Protein AF-A0AAD9X1F0-F1 (afdb_monomer)

Structure (mmCIF, N/CA/C/O backbone):
data_AF-A0AAD9X1F0-F1
#
_entry.id   AF-A0AAD9X1F0-F1
#
loop_
_atom_site.group_PDB
_atom_site.id
_atom_site.type_symbol
_atom_site.label_atom_id
_atom_site.label_alt_id
_atom_site.label_comp_id
_atom_site.label_asym_id
_atom_site.label_entity_id
_atom_site.label_seq_id
_atom_site.pdbx_PDB_ins_code
_atom_site.Cartn_x
_atom_site.Cartn_y
_atom_site.Cartn_z
_atom_site.occupancy
_atom_site.B_iso_or_equiv
_atom_site.auth_seq_id
_atom_site.auth_comp_id
_atom_site.auth_asym_id
_atom_site.auth_atom_id
_atom_site.pdbx_PDB_model_num
ATOM 1 N N . MET A 1 1 ? -10.523 40.469 3.834 1.00 32.97 1 MET A N 1
ATOM 2 C CA . MET A 1 1 ? -11.191 39.345 4.519 1.00 32.97 1 MET A CA 1
ATOM 3 C C . MET A 1 1 ? -10.846 38.090 3.736 1.00 32.97 1 MET A C 1
ATOM 5 O O . MET A 1 1 ? -11.407 37.901 2.667 1.00 32.97 1 MET A O 1
ATOM 9 N N . ASN A 1 2 ? -9.867 37.302 4.191 1.00 36.94 2 ASN A N 1
ATOM 10 C CA . ASN A 1 2 ? -9.592 36.001 3.578 1.00 36.94 2 ASN A CA 1
ATOM 11 C C . ASN A 1 2 ? -10.751 35.076 3.953 1.00 36.94 2 ASN A C 1
ATOM 13 O O . ASN A 1 2 ? -10.935 34.781 5.133 1.00 36.94 2 ASN A O 1
ATOM 17 N N . GLN A 1 3 ? -11.569 34.679 2.977 1.00 36.88 3 GLN A N 1
ATOM 18 C CA . GLN A 1 3 ? -12.506 33.579 3.173 1.00 36.88 3 GLN A CA 1
ATOM 19 C C . GLN A 1 3 ? -11.677 32.339 3.509 1.00 36.88 3 GLN A C 1
ATOM 21 O O . GLN A 1 3 ? -10.926 31.853 2.669 1.00 36.88 3 GLN A O 1
ATOM 26 N N . VAL A 1 4 ? -11.795 31.849 4.743 1.00 43.88 4 VAL A N 1
ATOM 27 C CA . VAL A 1 4 ? -11.357 30.498 5.090 1.00 43.88 4 VAL A CA 1
ATOM 28 C C . VAL A 1 4 ? -12.284 29.566 4.318 1.00 43.88 4 VAL A C 1
ATOM 30 O O . VAL A 1 4 ? -13.428 29.347 4.714 1.00 43.88 4 VAL A O 1
ATOM 33 N N . VAL A 1 5 ? -11.843 29.105 3.151 1.00 52.50 5 VAL A N 1
ATOM 34 C CA . VAL A 1 5 ? -12.558 28.074 2.402 1.00 52.50 5 VAL A CA 1
ATOM 35 C C . VAL A 1 5 ? -12.461 26.809 3.245 1.00 52.50 5 VAL A C 1
ATOM 37 O O . VAL A 1 5 ? -11.380 26.247 3.408 1.00 52.50 5 VAL A O 1
ATOM 40 N N . SER A 1 6 ? -13.585 26.405 3.830 1.00 66.12 6 SER A N 1
ATOM 41 C CA . SER A 1 6 ? -13.672 25.169 4.602 1.00 66.12 6 SER A CA 1
ATOM 42 C C . SER A 1 6 ? -13.356 23.980 3.694 1.00 66.12 6 SER A C 1
ATOM 44 O O . SER A 1 6 ? -13.977 23.829 2.643 1.00 66.12 6 SER A O 1
ATOM 46 N N . VAL A 1 7 ? -12.405 23.139 4.099 1.00 75.94 7 VAL A N 1
ATOM 47 C CA . VAL A 1 7 ? -12.030 21.923 3.368 1.00 75.94 7 VAL A CA 1
ATOM 48 C C . VAL A 1 7 ? -13.145 20.881 3.486 1.00 75.94 7 VAL A C 1
ATOM 50 O O . VAL A 1 7 ? -13.608 20.578 4.585 1.00 75.94 7 VAL A O 1
ATOM 53 N N . ASP A 1 8 ? -13.573 20.316 2.356 1.00 83.19 8 ASP A N 1
ATOM 54 C CA . ASP A 1 8 ? -14.482 19.166 2.327 1.00 83.19 8 ASP A CA 1
ATOM 55 C C . ASP A 1 8 ? -13.685 17.857 2.429 1.00 83.19 8 ASP A C 1
ATOM 57 O O . ASP A 1 8 ? -13.286 17.261 1.423 1.00 83.19 8 ASP A O 1
ATOM 61 N N . TYR A 1 9 ? -13.457 17.400 3.661 1.00 82.38 9 TYR A N 1
ATOM 62 C CA . TYR A 1 9 ? -12.739 16.150 3.923 1.00 82.38 9 TYR A CA 1
ATOM 63 C C . TYR A 1 9 ? -13.450 14.906 3.379 1.00 82.38 9 TYR A C 1
ATOM 65 O O . TYR A 1 9 ? -12.784 13.904 3.127 1.00 82.38 9 TYR A O 1
ATOM 73 N N . GLY A 1 10 ? -14.767 14.962 3.140 1.00 85.94 10 GLY A N 1
ATOM 74 C CA . GLY A 1 10 ? -15.494 13.873 2.487 1.00 85.94 10 GLY A CA 1
ATOM 75 C C . GLY A 1 10 ? -15.031 13.695 1.044 1.00 85.94 10 GLY A C 1
ATOM 76 O O . GLY A 1 10 ? -14.646 12.598 0.648 1.00 85.94 10 GLY A O 1
ATOM 77 N N . THR A 1 11 ? -14.966 14.791 0.286 1.00 85.12 11 THR A N 1
ATOM 78 C CA . THR A 1 11 ? -14.421 14.773 -1.079 1.00 85.12 11 THR A CA 1
ATOM 79 C C . THR A 1 11 ? -12.944 14.365 -1.098 1.00 85.12 11 THR A C 1
ATOM 81 O O . THR A 1 11 ? -12.525 13.603 -1.970 1.00 85.12 11 THR A O 1
ATOM 84 N N . VAL A 1 12 ? -12.141 14.834 -0.137 1.00 84.25 12 VAL A N 1
ATOM 85 C CA . VAL A 1 12 ? -10.717 14.461 -0.034 1.00 84.25 12 VAL A CA 1
ATOM 86 C C . VAL A 1 12 ? -10.550 12.961 0.224 1.00 84.25 12 VAL A C 1
ATOM 88 O O . VAL A 1 12 ? -9.709 12.327 -0.409 1.00 84.25 12 VAL A O 1
ATOM 91 N N . LEU A 1 13 ? -11.374 12.380 1.100 1.00 88.56 13 LEU A N 1
ATOM 92 C CA . LEU A 1 13 ? -11.404 10.943 1.368 1.00 88.56 13 LEU A CA 1
ATOM 93 C C . LEU A 1 13 ? -11.778 10.130 0.122 1.00 88.56 13 LEU A C 1
ATOM 95 O O . LEU A 1 13 ? -11.099 9.160 -0.203 1.00 88.56 13 LEU A O 1
ATOM 99 N N . THR A 1 14 ? -12.818 10.533 -0.613 1.00 90.56 14 THR A N 1
ATOM 100 C CA . THR A 1 14 ? -13.176 9.874 -1.880 1.00 90.56 14 THR A CA 1
ATOM 101 C C . THR A 1 14 ? -12.002 9.903 -2.856 1.00 90.56 14 THR A C 1
ATOM 103 O O . THR A 1 14 ? -11.662 8.887 -3.464 1.00 90.56 14 THR A O 1
ATOM 106 N N . LYS A 1 15 ? -11.341 11.058 -2.989 1.00 88.50 15 LYS A N 1
ATOM 107 C CA . LYS A 1 15 ? -10.199 11.224 -3.890 1.00 88.50 15 LYS A CA 1
ATOM 108 C C . LYS A 1 15 ? -8.993 10.393 -3.465 1.00 88.50 15 LYS A C 1
ATOM 110 O O . LYS A 1 15 ? -8.382 9.772 -4.324 1.00 88.50 15 LYS A O 1
ATOM 115 N N . SER A 1 16 ? -8.666 10.319 -2.175 1.00 88.00 16 SER A N 1
ATOM 116 C CA . SER A 1 16 ? -7.538 9.499 -1.706 1.00 88.00 16 SER A CA 1
ATOM 117 C C . SER A 1 16 ? -7.730 8.011 -2.022 1.00 88.00 16 SER A C 1
ATOM 119 O O . SER A 1 16 ? -6.760 7.319 -2.316 1.00 88.00 16 SER A O 1
ATOM 121 N N . LEU A 1 17 ? -8.973 7.522 -2.066 1.00 94.88 17 LEU A N 1
ATOM 122 C CA . LEU A 1 17 ? -9.280 6.165 -2.528 1.00 94.88 17 LEU A CA 1
ATOM 123 C C . LEU A 1 17 ? -9.197 6.019 -4.058 1.00 94.88 17 LEU A C 1
ATOM 125 O O . LEU A 1 17 ? -8.777 4.968 -4.541 1.00 94.88 17 LEU A O 1
ATOM 129 N N . LEU A 1 18 ? -9.520 7.067 -4.828 1.00 93.06 18 LEU A N 1
ATOM 130 C CA . LEU A 1 18 ? -9.278 7.091 -6.279 1.00 93.06 18 LEU A CA 1
ATOM 131 C C . LEU A 1 18 ? -7.785 7.019 -6.619 1.00 93.06 18 LEU A C 1
ATOM 133 O O . LEU A 1 18 ? -7.437 6.397 -7.621 1.00 93.06 18 LEU A O 1
ATOM 137 N N . TYR A 1 19 ? -6.902 7.575 -5.783 1.00 93.88 19 TYR A N 1
ATOM 138 C CA . TYR A 1 19 ? -5.458 7.421 -5.969 1.00 93.88 19 TYR A CA 1
ATOM 139 C C . TYR A 1 19 ? -5.049 5.945 -5.996 1.00 93.88 19 TYR A C 1
ATOM 141 O O . TYR A 1 19 ? -4.330 5.521 -6.895 1.00 93.88 19 TYR A O 1
ATOM 149 N N . TYR A 1 20 ? -5.553 5.127 -5.068 1.00 97.44 20 TYR A N 1
ATOM 150 C CA . TYR A 1 20 ? -5.254 3.693 -5.082 1.00 97.44 20 TYR A CA 1
ATOM 151 C C . TYR A 1 20 ? -5.759 3.025 -6.356 1.00 97.44 20 TYR A C 1
ATOM 153 O O . TYR A 1 20 ? -5.020 2.272 -6.982 1.00 97.44 20 TYR A O 1
ATOM 161 N N . GLU A 1 21 ? -6.963 3.354 -6.826 1.00 97.50 21 GLU A N 1
ATOM 162 C CA . GLU A 1 21 ? -7.432 2.861 -8.126 1.00 97.50 21 GLU A CA 1
ATOM 163 C C . GLU A 1 21 ? -6.505 3.254 -9.279 1.00 97.50 21 GLU A C 1
ATOM 165 O O . GLU A 1 21 ? -6.278 2.449 -10.186 1.00 97.50 21 GLU A O 1
ATOM 170 N N . ALA A 1 22 ? -5.941 4.461 -9.219 1.00 94.88 22 ALA A N 1
ATOM 171 C CA . ALA A 1 22 ? -4.974 4.966 -10.179 1.00 94.88 22 ALA A CA 1
ATOM 172 C C . ALA A 1 22 ? -3.601 4.282 -10.093 1.00 94.88 22 ALA A C 1
ATOM 174 O O . ALA A 1 22 ? -2.871 4.343 -11.077 1.00 94.88 22 ALA A O 1
ATOM 175 N N . GLN A 1 23 ? -3.293 3.556 -9.012 1.00 98.00 23 GLN A N 1
ATOM 176 C CA . GLN A 1 23 ? -2.055 2.780 -8.839 1.00 98.00 23 GLN A CA 1
ATOM 177 C C . GLN A 1 23 ? -2.209 1.278 -9.133 1.00 98.00 23 GLN A C 1
ATOM 179 O O . GLN A 1 23 ? -1.223 0.545 -9.139 1.00 98.00 23 GLN A O 1
ATOM 184 N N . ARG A 1 24 ? -3.427 0.774 -9.375 1.00 98.56 24 ARG A N 1
ATOM 185 C CA . ARG A 1 24 ? -3.680 -0.665 -9.600 1.00 98.56 24 ARG A CA 1
ATOM 186 C C . ARG A 1 24 ? -2.899 -1.209 -10.797 1.00 98.56 24 ARG A C 1
ATOM 188 O O . ARG A 1 24 ? -3.121 -0.729 -11.900 1.00 98.56 24 ARG A O 1
ATOM 195 N N . SER A 1 25 ? -2.063 -2.224 -10.625 1.00 98.44 25 SER A N 1
ATOM 196 C CA . SER A 1 25 ? -1.507 -3.037 -11.718 1.00 98.44 25 SER A CA 1
ATOM 197 C C . SER A 1 25 ? -2.415 -4.241 -12.002 1.00 98.44 25 SER A C 1
ATOM 199 O O . SER A 1 25 ? -3.200 -4.646 -11.144 1.00 98.44 25 SER A O 1
ATOM 201 N N . GLY A 1 26 ? -2.319 -4.837 -13.191 1.00 97.81 26 GLY A N 1
ATOM 202 C CA . GLY A 1 26 ? -3.054 -6.041 -13.573 1.00 97.81 26 GLY A CA 1
ATOM 203 C C . GLY A 1 26 ? -4.343 -5.787 -14.355 1.00 97.81 26 GLY A C 1
ATOM 204 O O . GLY A 1 26 ? -4.473 -4.807 -15.090 1.00 97.81 26 GLY A O 1
ATOM 205 N N . ASN A 1 27 ? -5.296 -6.715 -14.228 1.00 97.69 27 ASN A N 1
ATOM 206 C CA . ASN A 1 27 ? -6.605 -6.634 -14.880 1.00 97.69 27 ASN A CA 1
ATOM 207 C C . ASN A 1 27 ? -7.554 -5.757 -14.063 1.00 97.69 27 ASN A C 1
ATOM 209 O O . ASN A 1 27 ? -8.048 -6.202 -13.031 1.00 97.69 27 ASN A O 1
ATOM 213 N N . LEU A 1 28 ? -7.836 -4.543 -14.532 1.00 97.06 28 LEU A N 1
ATOM 214 C CA . LEU A 1 28 ? -8.719 -3.598 -13.853 1.00 97.06 28 LEU A CA 1
ATOM 215 C C . LEU A 1 28 ? -10.170 -4.110 -13.826 1.00 97.06 28 LEU A C 1
ATOM 217 O O . LEU A 1 28 ? -10.643 -4.711 -14.798 1.00 97.06 28 LEU A O 1
ATOM 221 N N . PRO A 1 29 ? -10.908 -3.878 -12.726 1.00 95.75 29 PRO A N 1
ATOM 222 C CA . PRO A 1 29 ? -12.273 -4.360 -12.606 1.00 95.75 29 PRO A CA 1
ATOM 223 C C . PRO A 1 29 ? -13.224 -3.518 -13.468 1.00 95.75 29 PRO A C 1
ATOM 225 O O . PRO A 1 29 ? -12.979 -2.345 -13.740 1.00 95.75 29 PRO A O 1
ATOM 228 N N . ARG A 1 30 ? -14.366 -4.091 -13.873 1.00 93.00 30 ARG A N 1
ATOM 229 C CA . ARG A 1 30 ? -15.348 -3.393 -14.734 1.00 93.00 30 ARG A CA 1
ATOM 230 C C . ARG A 1 30 ? -15.923 -2.118 -14.109 1.00 93.00 30 ARG A C 1
ATOM 232 O O . ARG A 1 30 ? -16.375 -1.242 -14.834 1.00 93.00 30 ARG A O 1
ATOM 239 N N . ASN A 1 31 ? -15.944 -2.044 -12.782 1.00 91.62 31 ASN A N 1
ATOM 240 C CA . ASN A 1 31 ? -16.406 -0.895 -12.006 1.00 91.62 31 ASN A CA 1
ATOM 241 C C . ASN A 1 31 ? -15.263 0.047 -11.577 1.00 91.62 31 ASN A C 1
ATOM 243 O O . ASN A 1 31 ? -15.494 0.891 -10.715 1.00 91.62 31 ASN A O 1
ATOM 247 N N . GLN A 1 32 ? -14.053 -0.089 -12.141 1.00 93.62 32 GLN A N 1
ATOM 248 C CA . GLN A 1 32 ? -12.957 0.874 -11.965 1.00 93.62 32 GLN A CA 1
ATOM 249 C C . GLN A 1 32 ? -13.483 2.289 -12.225 1.00 93.62 32 GLN A C 1
ATOM 251 O O . GLN A 1 32 ? -14.158 2.499 -13.229 1.00 93.62 32 GLN A O 1
ATOM 256 N N . ARG A 1 33 ? -13.192 3.255 -11.347 1.00 94.81 33 ARG A N 1
ATOM 257 C CA . ARG A 1 33 ? -13.656 4.648 -11.479 1.00 94.81 33 ARG A CA 1
ATOM 258 C C . ARG A 1 33 ? -12.661 5.496 -12.268 1.00 94.81 33 ARG A C 1
ATOM 260 O O . ARG A 1 33 ? -13.071 6.346 -13.057 1.00 94.81 33 ARG A O 1
ATOM 267 N N . VAL A 1 34 ? -11.365 5.227 -12.115 1.00 91.56 34 VAL A N 1
ATOM 268 C CA . VAL A 1 34 ? -10.281 5.911 -12.839 1.00 91.56 34 VAL A CA 1
ATOM 269 C C . VAL A 1 34 ? -10.167 5.381 -14.278 1.00 91.56 34 VAL A C 1
ATOM 271 O O . VAL A 1 34 ? -9.435 4.430 -14.542 1.00 91.56 34 VAL A O 1
ATOM 274 N N . GLN A 1 35 ? -10.900 5.999 -15.214 1.00 90.81 35 GLN A N 1
ATOM 275 C CA . GLN A 1 35 ? -11.061 5.515 -16.603 1.00 90.81 35 GLN A CA 1
ATOM 276 C C . GLN A 1 35 ? -9.845 5.707 -17.515 1.00 90.81 35 GLN A C 1
ATOM 278 O O . GLN A 1 35 ? -9.776 5.102 -18.580 1.00 90.81 35 GLN A O 1
ATOM 283 N N . TRP A 1 36 ? -8.905 6.578 -17.146 1.00 86.00 36 TRP A N 1
ATOM 284 C CA . TRP A 1 36 ? -7.701 6.807 -17.950 1.00 86.00 36 TRP A CA 1
ATOM 285 C C . TRP A 1 36 ? -6.616 5.745 -17.712 1.00 86.00 36 TRP A C 1
ATOM 287 O O . TRP A 1 36 ? -5.613 5.745 -18.419 1.00 86.00 36 TRP A O 1
ATOM 297 N N . ARG A 1 37 ? -6.807 4.841 -16.738 1.00 92.44 37 ARG A N 1
ATOM 298 C CA . ARG A 1 37 ? -5.968 3.653 -16.527 1.00 92.44 37 ARG A CA 1
ATOM 299 C C . ARG A 1 37 ? -6.490 2.478 -17.353 1.00 92.44 37 ARG A C 1
ATOM 301 O O . ARG A 1 37 ? -7.698 2.295 -17.484 1.00 92.44 37 ARG A O 1
ATOM 308 N N . ALA A 1 38 ? -5.574 1.640 -17.827 1.00 92.50 38 ALA A N 1
ATOM 309 C CA . ALA A 1 38 ? -5.881 0.409 -18.544 1.00 92.50 38 ALA A CA 1
ATOM 310 C C . ALA A 1 38 ? -5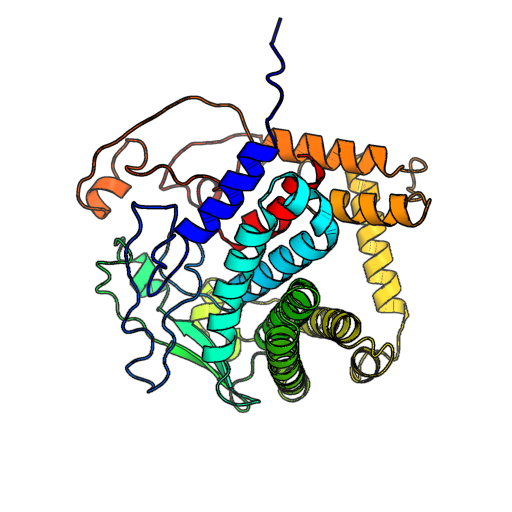.194 -0.814 -17.912 1.00 92.50 38 ALA A C 1
ATOM 312 O O . ALA A 1 38 ? -4.319 -0.695 -17.045 1.00 92.50 38 ALA A O 1
ATOM 313 N N . ASN A 1 39 ? -5.605 -2.001 -18.366 1.00 96.62 39 ASN A N 1
ATOM 314 C CA . ASN A 1 39 ? -4.973 -3.263 -17.991 1.00 96.62 39 ASN A CA 1
ATOM 315 C C . ASN A 1 39 ? -3.474 -3.228 -18.318 1.00 96.62 39 ASN A C 1
ATOM 317 O O . ASN A 1 39 ? -3.084 -2.842 -19.417 1.00 96.62 39 ASN A O 1
ATOM 321 N N . SER A 1 40 ? -2.642 -3.642 -17.370 1.00 96.50 40 SER A N 1
ATOM 322 C CA . SER A 1 40 ? -1.181 -3.509 -17.450 1.00 96.50 40 SER A CA 1
ATOM 323 C C . SER A 1 40 ? -0.486 -4.588 -16.623 1.00 96.50 40 SER A C 1
ATOM 325 O O . SER A 1 40 ? -1.137 -5.251 -15.820 1.00 96.50 40 SER A O 1
ATOM 327 N N . GLY A 1 41 ? 0.809 -4.841 -16.852 1.00 94.69 41 GLY A N 1
ATOM 328 C CA . GLY A 1 41 ? 1.540 -5.888 -16.112 1.00 94.69 41 GLY A CA 1
ATOM 329 C C . GLY A 1 41 ? 0.948 -7.298 -16.277 1.00 94.69 41 GLY A C 1
ATOM 330 O O . GLY A 1 41 ? 1.018 -8.131 -15.382 1.00 94.69 41 GLY A O 1
ATOM 331 N N . LEU A 1 42 ? 0.306 -7.581 -17.417 1.00 94.56 42 LEU A N 1
ATOM 332 C CA . LEU A 1 42 ? -0.469 -8.818 -17.628 1.00 94.56 42 LEU A CA 1
ATOM 333 C C . LEU A 1 42 ? 0.386 -10.080 -17.809 1.00 94.56 42 LEU A C 1
ATOM 335 O O . LEU A 1 42 ? -0.152 -11.173 -17.963 1.00 94.56 42 LEU A O 1
ATOM 339 N N . LYS A 1 43 ? 1.709 -9.919 -17.842 1.00 90.38 43 LYS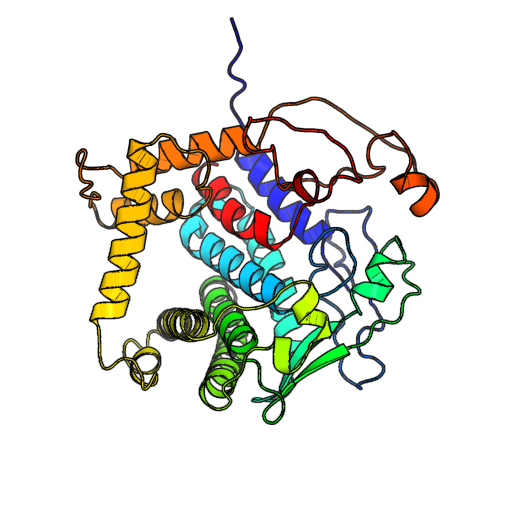 A N 1
ATOM 340 C CA . LYS A 1 43 ? 2.691 -11.001 -17.979 1.00 90.38 43 LYS A CA 1
ATOM 341 C C . LYS A 1 43 ? 3.597 -11.118 -16.756 1.00 90.38 43 LYS A C 1
ATOM 343 O O . LYS A 1 43 ? 4.586 -11.850 -16.824 1.00 90.38 43 LYS A O 1
ATOM 348 N N . ASP A 1 44 ? 3.280 -10.393 -15.684 1.00 90.31 44 ASP A N 1
ATOM 349 C CA . ASP A 1 44 ? 4.045 -10.392 -14.441 1.00 90.31 44 ASP A CA 1
ATOM 350 C C . ASP A 1 44 ? 4.235 -11.832 -13.959 1.00 90.31 44 ASP A C 1
ATOM 352 O O . ASP A 1 44 ? 3.266 -12.508 -13.608 1.00 90.31 44 ASP A O 1
ATOM 356 N N . CYS A 1 45 ? 5.499 -12.274 -13.970 1.00 75.75 45 CYS A N 1
ATOM 357 C CA . CYS A 1 45 ? 5.953 -13.589 -13.518 1.00 75.75 45 CYS A CA 1
ATOM 358 C C . CYS A 1 45 ? 5.563 -14.798 -14.405 1.00 75.75 45 CYS A C 1
ATOM 360 O O . CYS A 1 45 ? 5.679 -15.960 -14.005 1.00 75.75 45 CYS A O 1
ATOM 362 N N . SER A 1 46 ? 5.196 -14.552 -15.672 1.00 68.81 46 SER A N 1
ATOM 363 C CA . SER A 1 46 ? 5.003 -15.628 -16.667 1.00 68.81 46 SER A CA 1
ATOM 364 C C . SER A 1 46 ? 6.251 -16.501 -16.889 1.00 68.81 46 SER A C 1
ATOM 366 O O . SER A 1 46 ? 6.133 -17.666 -17.263 1.00 68.81 46 SER A O 1
ATOM 368 N N . ASP A 1 47 ? 7.437 -15.961 -16.617 1.00 65.12 47 ASP A N 1
ATOM 369 C CA . ASP A 1 47 ? 8.743 -16.615 -16.691 1.00 65.12 47 ASP A CA 1
ATOM 370 C C . ASP A 1 47 ? 9.059 -17.514 -15.483 1.00 65.12 47 ASP A C 1
ATOM 372 O O . ASP A 1 47 ? 9.762 -18.512 -15.646 1.00 65.12 47 ASP A O 1
ATOM 376 N N . ALA A 1 48 ? 8.503 -17.229 -14.300 1.00 65.75 48 ALA A N 1
ATOM 377 C CA . ALA A 1 48 ? 8.698 -18.046 -13.095 1.00 65.75 48 ALA A CA 1
ATOM 378 C C . ALA A 1 48 ? 7.530 -19.007 -12.791 1.00 65.75 48 ALA A C 1
ATOM 380 O O . ALA A 1 48 ? 7.506 -19.616 -11.723 1.00 65.75 48 ALA A O 1
ATOM 381 N N . GLN A 1 49 ? 6.581 -19.167 -13.724 1.00 76.81 49 GLN A N 1
ATOM 382 C CA . GLN A 1 49 ? 5.386 -20.020 -13.589 1.00 76.81 49 GLN A CA 1
ATOM 383 C C . GLN A 1 49 ? 4.482 -19.670 -12.388 1.00 76.81 49 GLN A C 1
ATOM 385 O O . GLN A 1 49 ? 3.732 -20.522 -11.909 1.00 76.81 49 GLN A O 1
ATOM 390 N N . VAL A 1 50 ? 4.514 -18.421 -11.917 1.00 83.38 50 VAL A N 1
ATOM 391 C CA . VAL A 1 50 ? 3.621 -17.906 -10.868 1.00 83.38 50 VAL A CA 1
ATOM 392 C C . VAL A 1 50 ? 2.800 -16.761 -11.459 1.00 83.38 50 VAL A C 1
ATOM 394 O O . VAL A 1 50 ? 3.325 -15.926 -12.184 1.00 83.38 50 VAL A O 1
ATOM 397 N N . ASP A 1 51 ? 1.495 -16.714 -11.187 1.00 91.44 51 ASP A N 1
ATOM 398 C CA . ASP A 1 51 ? 0.674 -15.560 -11.573 1.00 91.44 51 ASP A CA 1
ATOM 399 C C . ASP A 1 51 ? 0.874 -14.441 -10.550 1.00 91.44 51 ASP A C 1
ATOM 401 O O . ASP A 1 51 ? 0.297 -14.492 -9.467 1.00 91.44 51 ASP A O 1
ATOM 405 N N . LEU A 1 52 ? 1.661 -13.420 -10.899 1.00 95.56 52 LEU A N 1
ATOM 406 C CA . LEU A 1 52 ? 1.822 -12.215 -10.082 1.00 95.56 52 LEU A CA 1
ATOM 407 C C . LEU A 1 52 ? 1.087 -11.005 -10.672 1.00 95.56 52 LEU A C 1
ATOM 409 O O . LEU A 1 52 ? 1.385 -9.871 -10.302 1.00 95.56 52 LEU A O 1
ATOM 413 N N . VAL A 1 53 ? 0.097 -11.205 -11.548 1.00 97.06 53 VAL A N 1
ATOM 414 C CA . VAL A 1 53 ? -0.740 -10.116 -12.073 1.00 97.06 53 VAL A CA 1
ATOM 415 C C . VAL A 1 53 ? -1.613 -9.538 -10.952 1.00 97.06 53 VAL A C 1
ATOM 417 O O . VAL A 1 53 ? -2.322 -10.275 -10.258 1.00 97.06 53 VAL A O 1
ATOM 420 N N . GLY A 1 54 ? -1.606 -8.209 -10.801 1.00 97.81 54 GLY A N 1
ATOM 421 C CA . GLY A 1 54 ? -2.326 -7.489 -9.741 1.00 97.81 54 GLY A CA 1
ATOM 422 C C . GLY A 1 54 ? -1.410 -6.585 -8.913 1.00 97.81 54 GLY A C 1
ATOM 423 O O . GLY A 1 54 ? -0.290 -6.283 -9.327 1.00 97.81 54 GLY A O 1
ATOM 424 N N . GLY A 1 55 ? -1.864 -6.189 -7.722 1.00 98.31 55 GLY A N 1
ATOM 425 C CA . GLY A 1 55 ? -1.095 -5.357 -6.7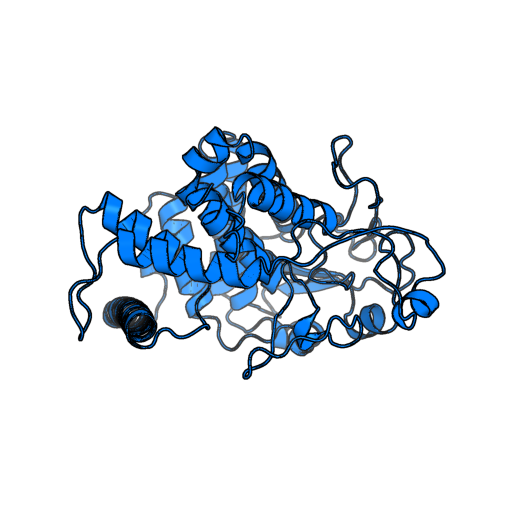92 1.00 98.31 55 GLY A CA 1
ATOM 426 C C . GLY A 1 55 ? -1.034 -3.887 -7.210 1.00 98.31 55 GLY A C 1
ATOM 427 O O . GLY A 1 55 ? -1.769 -3.450 -8.099 1.00 98.31 55 GLY A O 1
ATOM 428 N N . TYR A 1 56 ? -0.172 -3.118 -6.550 1.00 98.69 56 TYR A N 1
ATOM 429 C CA . TYR A 1 56 ? -0.014 -1.682 -6.788 1.00 98.69 56 TYR A CA 1
ATOM 430 C C . TYR A 1 56 ? 1.350 -1.353 -7.385 1.00 98.69 56 TYR A C 1
ATOM 432 O O . TYR A 1 56 ? 2.354 -1.916 -6.961 1.00 98.69 56 TYR A O 1
ATOM 440 N N . TYR A 1 57 ? 1.382 -0.425 -8.337 1.00 97.94 57 TYR A N 1
ATOM 441 C CA . TYR A 1 57 ? 2.604 0.319 -8.629 1.00 97.94 57 TYR A CA 1
ATOM 442 C C . TYR A 1 57 ? 2.924 1.248 -7.459 1.00 97.94 57 TYR A C 1
ATOM 444 O O . TYR A 1 57 ? 2.010 1.785 -6.819 1.00 97.94 57 TYR A O 1
ATOM 452 N N . ASP A 1 58 ? 4.207 1.390 -7.154 1.00 95.44 58 ASP A N 1
ATOM 453 C CA . ASP A 1 58 ? 4.654 1.980 -5.899 1.00 95.44 58 ASP A CA 1
ATOM 454 C C . ASP A 1 58 ? 4.481 3.509 -5.864 1.00 95.44 58 ASP A C 1
ATOM 456 O O . ASP A 1 58 ? 3.785 4.040 -4.979 1.00 95.44 58 ASP A O 1
ATOM 460 N N . THR A 1 59 ? 5.034 4.196 -6.872 1.00 91.12 59 THR A N 1
ATOM 461 C CA . THR A 1 59 ? 5.002 5.664 -7.007 1.00 91.12 59 THR A CA 1
ATOM 462 C C . THR A 1 59 ? 4.547 6.104 -8.412 1.00 91.12 59 THR A C 1
ATOM 464 O O . THR A 1 59 ? 3.504 5.665 -8.895 1.00 91.12 59 THR A O 1
ATOM 467 N N . GLY A 1 60 ? 5.281 7.007 -9.071 1.00 87.69 60 GLY A N 1
ATOM 468 C CA . GLY A 1 60 ? 5.126 7.338 -10.488 1.00 87.69 60 GLY A CA 1
ATOM 469 C C . GLY A 1 60 ? 5.849 6.374 -11.438 1.00 87.69 60 GLY A C 1
ATOM 470 O O . GLY A 1 60 ? 5.834 6.614 -12.647 1.00 87.69 60 GLY A O 1
ATOM 471 N N . ASP A 1 61 ? 6.498 5.341 -10.901 1.00 91.00 61 ASP A N 1
ATOM 472 C CA . ASP A 1 61 ? 7.113 4.241 -11.639 1.00 91.00 61 ASP A CA 1
ATOM 473 C C . ASP A 1 61 ? 6.131 3.073 -11.863 1.00 91.00 61 ASP A C 1
ATOM 475 O O . ASP A 1 61 ? 4.958 3.142 -11.482 1.00 91.00 61 ASP A O 1
ATOM 479 N N . ASN A 1 62 ? 6.586 2.005 -12.524 1.00 93.62 62 ASN A N 1
ATOM 480 C CA . ASN A 1 62 ? 5.794 0.789 -12.718 1.00 93.62 62 ASN A CA 1
ATOM 481 C C . ASN A 1 62 ? 6.386 -0.430 -11.989 1.00 93.62 62 ASN A C 1
ATOM 483 O O . ASN A 1 62 ? 6.050 -1.583 -12.305 1.00 93.62 62 ASN A O 1
ATOM 487 N N . VAL A 1 63 ? 7.251 -0.216 -10.998 1.00 95.50 63 VAL A N 1
ATOM 488 C CA . VAL A 1 63 ? 7.776 -1.299 -10.163 1.00 95.50 63 VAL A CA 1
ATOM 489 C C . VAL A 1 63 ? 6.772 -1.635 -9.066 1.00 95.50 63 VAL A C 1
ATOM 491 O O . VAL A 1 63 ? 6.036 -0.789 -8.555 1.00 95.50 63 VAL A O 1
ATOM 494 N N . LYS A 1 64 ? 6.707 -2.917 -8.712 1.00 97.69 64 LYS A N 1
ATOM 495 C CA . LYS A 1 64 ? 5.904 -3.402 -7.588 1.00 97.69 64 LYS A CA 1
ATOM 496 C C . LYS A 1 64 ? 6.818 -3.738 -6.424 1.00 97.69 64 LYS A C 1
ATOM 498 O O . LYS A 1 64 ? 7.176 -4.900 -6.260 1.00 97.69 64 LYS A O 1
ATOM 503 N N . PHE A 1 65 ? 7.175 -2.742 -5.621 1.00 97.94 65 PHE A N 1
ATOM 504 C CA . PHE A 1 65 ? 7.966 -2.955 -4.412 1.00 97.94 65 PHE A CA 1
ATOM 505 C C . PHE A 1 65 ? 7.090 -3.495 -3.272 1.00 97.94 65 PHE A C 1
ATOM 507 O O . PHE A 1 65 ? 6.182 -2.833 -2.774 1.00 97.94 65 PHE A O 1
ATOM 514 N N . GLY A 1 66 ? 7.353 -4.731 -2.856 1.00 98.00 66 GLY A N 1
ATOM 515 C CA . GLY A 1 66 ? 6.546 -5.465 -1.882 1.00 98.00 66 GLY A CA 1
ATOM 516 C C . GLY A 1 66 ? 6.614 -4.887 -0.474 1.00 98.00 66 GLY A C 1
ATOM 517 O O . GLY A 1 66 ? 5.587 -4.829 0.194 1.00 98.00 66 GLY A O 1
ATOM 518 N N . PHE A 1 67 ? 7.781 -4.401 -0.043 1.00 98.00 67 PHE A N 1
ATOM 519 C CA . PHE A 1 67 ? 7.957 -3.857 1.305 1.00 98.00 67 PHE A CA 1
ATOM 520 C C . PHE A 1 67 ? 7.110 -2.589 1.563 1.00 98.00 67 PHE A C 1
ATOM 522 O O . PHE A 1 67 ? 6.261 -2.618 2.460 1.00 98.00 67 PHE A O 1
ATOM 529 N N . PRO A 1 68 ? 7.205 -1.512 0.751 1.00 97.19 68 PRO A N 1
ATOM 530 C CA . PRO A 1 68 ? 6.321 -0.350 0.894 1.00 97.19 68 PRO A CA 1
ATOM 531 C C . PRO A 1 68 ? 4.846 -0.676 0.599 1.00 97.19 68 PRO A C 1
ATOM 533 O O . PRO A 1 68 ? 3.941 -0.118 1.232 1.00 97.19 68 PRO A O 1
ATOM 536 N N . MET A 1 69 ? 4.559 -1.620 -0.306 1.00 98.69 69 MET A N 1
ATOM 537 C CA . MET A 1 69 ? 3.184 -2.070 -0.541 1.00 98.69 69 MET A CA 1
ATOM 538 C C . MET A 1 69 ? 2.593 -2.747 0.701 1.00 98.69 69 MET A C 1
ATOM 540 O O . MET A 1 69 ? 1.438 -2.486 1.040 1.00 98.69 69 MET A O 1
ATOM 544 N N . ALA A 1 70 ? 3.359 -3.584 1.404 1.00 98.75 70 ALA A N 1
ATOM 545 C CA . ALA A 1 70 ? 2.903 -4.257 2.617 1.00 98.75 70 ALA A CA 1
ATOM 546 C C . ALA A 1 70 ? 2.553 -3.227 3.695 1.00 98.75 70 ALA A C 1
ATOM 548 O O . ALA A 1 70 ? 1.417 -3.210 4.173 1.00 98.75 70 ALA A O 1
ATOM 549 N N . PHE A 1 71 ? 3.447 -2.265 3.940 1.00 97.69 71 PHE A N 1
ATOM 550 C CA . PHE A 1 71 ? 3.186 -1.148 4.849 1.00 97.69 71 PHE A CA 1
ATOM 551 C C . PHE A 1 71 ? 1.927 -0.351 4.473 1.00 97.69 71 PHE A C 1
ATOM 553 O O . PHE A 1 71 ? 1.089 -0.035 5.325 1.00 97.69 71 PHE A O 1
ATOM 560 N N . THR A 1 72 ? 1.747 -0.058 3.181 1.00 97.88 72 THR A N 1
ATOM 561 C CA . THR A 1 72 ? 0.546 0.607 2.654 1.00 97.88 72 THR A CA 1
ATOM 562 C C . THR A 1 72 ? -0.723 -0.151 3.040 1.00 97.88 72 THR A C 1
ATOM 564 O O . THR A 1 72 ? -1.666 0.448 3.564 1.00 97.88 72 THR A O 1
ATOM 567 N N . ILE A 1 73 ? -0.756 -1.466 2.818 1.00 98.81 73 ILE A N 1
ATOM 568 C CA . ILE A 1 73 ? -1.921 -2.301 3.127 1.00 98.81 73 ILE A CA 1
ATOM 569 C C . ILE A 1 73 ? -2.152 -2.407 4.631 1.00 98.81 73 ILE A C 1
ATOM 571 O O . ILE A 1 73 ? -3.308 -2.326 5.061 1.00 98.81 73 ILE A O 1
ATOM 575 N N . THR A 1 74 ? -1.097 -2.499 5.444 1.00 97.81 74 THR A N 1
ATOM 576 C CA . THR A 1 74 ? -1.225 -2.459 6.903 1.00 97.81 74 THR A CA 1
ATOM 577 C C . THR A 1 74 ? -1.890 -1.161 7.356 1.00 97.81 74 THR A C 1
ATOM 579 O O . THR A 1 74 ? -2.875 -1.190 8.097 1.00 97.81 74 THR A O 1
ATOM 582 N N . MET A 1 75 ? -1.411 -0.011 6.872 1.00 94.31 75 MET A N 1
ATOM 583 C CA . MET A 1 75 ? -1.913 1.302 7.285 1.00 94.31 75 MET A CA 1
ATOM 584 C C . MET A 1 75 ? -3.317 1.616 6.755 1.00 94.31 75 MET A C 1
ATOM 586 O O . MET A 1 75 ? -4.120 2.209 7.483 1.00 94.31 75 MET A O 1
ATOM 590 N N . LEU A 1 76 ? -3.649 1.197 5.529 1.00 95.50 76 LEU A N 1
ATOM 591 C CA . LEU A 1 76 ? -5.011 1.293 4.990 1.00 95.50 76 LEU A CA 1
ATOM 592 C C . LEU A 1 76 ? -5.990 0.436 5.789 1.00 95.50 76 LEU A C 1
ATOM 594 O O . LEU A 1 76 ? -7.077 0.899 6.148 1.00 95.50 76 LEU A O 1
ATOM 598 N N . SER A 1 77 ? -5.594 -0.796 6.107 1.00 98.31 77 SER A N 1
ATOM 599 C CA . SER A 1 77 ? -6.405 -1.711 6.906 1.00 98.31 77 SER A CA 1
ATOM 600 C C . SER A 1 77 ? -6.609 -1.169 8.314 1.00 98.31 77 SER A C 1
ATOM 602 O O . SER A 1 77 ? -7.740 -1.126 8.795 1.00 98.31 77 SER A O 1
ATOM 604 N N . TRP A 1 78 ? -5.548 -0.662 8.950 1.00 94.88 78 TRP A N 1
ATOM 605 C CA . TRP A 1 78 ? -5.646 -0.048 10.270 1.00 94.88 78 TRP A CA 1
ATOM 606 C C . TRP A 1 78 ? -6.582 1.163 10.255 1.00 94.88 78 TRP A C 1
ATOM 608 O O . TRP A 1 78 ? -7.514 1.227 11.056 1.00 94.88 78 TRP A O 1
ATOM 618 N N . SER A 1 79 ? -6.409 2.071 9.292 1.00 90.56 79 SER A N 1
ATOM 619 C CA . SER A 1 79 ? -7.295 3.226 9.103 1.00 90.56 79 SER A CA 1
ATOM 620 C C . SER A 1 79 ? -8.757 2.802 8.939 1.00 90.56 79 SER A C 1
ATOM 622 O O . SER A 1 79 ? -9.650 3.374 9.562 1.00 90.56 79 SER A O 1
ATOM 624 N N . THR A 1 80 ? -9.002 1.756 8.152 1.00 95.81 80 THR A N 1
ATOM 625 C CA . THR A 1 80 ? -10.350 1.238 7.891 1.00 95.81 80 THR A CA 1
ATOM 626 C C . THR A 1 80 ? -10.990 0.623 9.132 1.00 95.81 80 THR A C 1
ATOM 628 O O . THR A 1 80 ? -12.194 0.766 9.335 1.00 95.81 80 THR A O 1
ATOM 631 N N . ILE A 1 81 ? -10.202 -0.022 9.997 1.00 94.44 81 ILE A N 1
ATOM 632 C CA . ILE A 1 81 ? -10.685 -0.568 11.270 1.00 94.44 81 ILE A CA 1
ATOM 633 C C . ILE A 1 81 ? -11.059 0.559 12.235 1.00 94.44 81 ILE A C 1
ATOM 635 O O . ILE A 1 81 ? -12.157 0.549 12.789 1.00 94.44 81 ILE A O 1
ATOM 639 N N . GLU A 1 82 ? -10.165 1.529 12.441 1.00 90.75 82 GLU A N 1
ATOM 640 C CA . GLU A 1 82 ? -10.371 2.582 13.445 1.00 90.75 82 GLU A CA 1
ATOM 641 C C . GLU A 1 82 ? -11.480 3.564 13.041 1.00 90.75 82 GLU A C 1
ATOM 643 O O . GLU A 1 82 ? -12.225 4.050 13.896 1.00 90.75 82 GLU A O 1
ATOM 648 N N . PHE A 1 83 ? -11.632 3.838 11.744 1.00 94.31 83 PHE A N 1
ATOM 649 C CA . PHE A 1 83 ? -12.579 4.830 11.223 1.00 94.31 83 PHE A CA 1
ATOM 650 C C . PHE A 1 83 ? -13.721 4.207 10.412 1.00 94.31 83 PHE A C 1
ATOM 652 O O . PHE A 1 83 ? -14.323 4.868 9.565 1.00 94.31 83 PHE A O 1
ATOM 659 N N . ARG A 1 84 ? -14.054 2.937 10.685 1.00 95.69 84 ARG A N 1
ATOM 660 C CA . ARG A 1 84 ? -15.093 2.188 9.962 1.00 95.69 84 ARG A CA 1
ATOM 661 C C . ARG A 1 84 ? -16.427 2.931 9.896 1.00 95.69 84 ARG A C 1
ATOM 663 O O . ARG A 1 84 ? -16.975 3.097 8.813 1.00 95.69 84 ARG A O 1
ATOM 670 N N . SER A 1 85 ? -16.921 3.424 11.032 1.00 95.88 85 SER A N 1
ATOM 671 C CA . SER A 1 85 ? -18.201 4.143 11.108 1.00 95.88 85 SER A CA 1
ATOM 672 C C . SER A 1 85 ? -18.221 5.418 10.263 1.00 95.88 85 SER A C 1
ATOM 674 O O . SER A 1 85 ? -19.237 5.753 9.661 1.00 95.88 85 SER A O 1
ATOM 676 N N . GLN A 1 86 ? -17.096 6.131 10.195 1.00 95.81 86 GLN A N 1
ATOM 677 C CA . GLN A 1 86 ? -16.959 7.346 9.400 1.00 95.81 86 GLN A CA 1
ATOM 678 C C . GLN A 1 86 ? -16.935 7.012 7.905 1.00 95.81 86 GLN A C 1
ATOM 680 O O . GLN A 1 86 ? -17.640 7.638 7.115 1.00 95.81 86 GLN A O 1
ATOM 685 N N . LEU A 1 87 ? -16.193 5.967 7.523 1.00 97.25 87 LEU A N 1
ATOM 686 C CA . LEU A 1 87 ? -16.188 5.438 6.159 1.00 97.25 87 LEU A CA 1
ATOM 687 C C . LEU A 1 87 ? -17.586 4.974 5.723 1.00 97.25 87 LEU A C 1
ATOM 689 O O . LEU A 1 87 ? -17.997 5.248 4.598 1.00 97.25 87 LEU A O 1
ATOM 693 N N . GLU A 1 88 ? -18.343 4.317 6.605 1.00 97.38 88 GLU A N 1
ATOM 694 C CA . GLU A 1 88 ? -19.737 3.919 6.356 1.00 97.38 88 GLU A CA 1
ATOM 695 C C . GLU A 1 88 ? -20.645 5.139 6.168 1.00 97.38 88 GLU A C 1
ATOM 697 O O . GLU A 1 88 ? -21.386 5.207 5.186 1.00 97.38 88 GLU A O 1
ATOM 702 N N . ALA A 1 89 ? -20.539 6.139 7.048 1.00 96.50 89 ALA A N 1
ATOM 703 C CA . ALA A 1 89 ? -21.315 7.376 6.956 1.00 96.50 89 ALA A CA 1
ATOM 704 C C . ALA A 1 89 ? -21.061 8.136 5.642 1.00 96.50 89 ALA A C 1
ATOM 706 O O . ALA A 1 89 ? -21.977 8.756 5.095 1.00 96.50 89 ALA A O 1
ATOM 707 N N . LYS A 1 90 ? -19.837 8.052 5.104 1.00 95.31 90 LYS A N 1
ATOM 708 C CA . LYS A 1 90 ? -19.453 8.639 3.810 1.00 95.31 90 LYS A CA 1
ATOM 709 C C . LYS A 1 90 ? -19.634 7.709 2.616 1.00 95.31 90 LYS A C 1
ATOM 711 O O . LYS A 1 90 ? -19.387 8.134 1.495 1.00 95.31 90 LYS A O 1
ATOM 716 N N . LYS A 1 91 ? -20.120 6.481 2.825 1.00 97.25 91 LYS A N 1
ATOM 717 C CA . LYS A 1 91 ? -20.285 5.453 1.780 1.00 97.25 91 LYS A CA 1
ATOM 718 C C . LYS A 1 91 ? -18.973 5.091 1.065 1.00 97.25 91 LYS A C 1
ATOM 720 O O . LYS A 1 91 ? -18.990 4.673 -0.086 1.00 97.25 91 LYS A O 1
ATOM 725 N N . GLU A 1 92 ? -17.850 5.219 1.765 1.00 97.31 92 GLU A N 1
ATOM 726 C CA . GLU A 1 92 ? -16.507 4.908 1.262 1.00 97.31 92 GLU A CA 1
ATOM 727 C C . GLU A 1 92 ? -15.943 3.603 1.842 1.00 97.31 92 GLU A C 1
ATOM 729 O O . GLU A 1 92 ? -14.881 3.156 1.416 1.00 97.31 92 GLU A O 1
ATOM 734 N N . LEU A 1 93 ? -16.647 2.942 2.776 1.00 98.25 93 LEU A N 1
ATOM 735 C CA . LEU A 1 93 ? -16.165 1.687 3.366 1.00 98.25 93 LEU A CA 1
ATOM 736 C C . LEU A 1 93 ? -15.903 0.609 2.304 1.00 98.25 93 LEU A C 1
ATOM 738 O O . LEU A 1 93 ? -14.872 -0.054 2.369 1.00 98.25 93 LEU A O 1
ATOM 742 N N . SER A 1 94 ? -16.796 0.434 1.325 1.00 98.00 94 SER A N 1
ATOM 743 C CA . SER A 1 94 ? -16.589 -0.561 0.265 1.00 98.00 94 SER A CA 1
ATOM 744 C C . SER A 1 94 ? -15.357 -0.245 -0.576 1.00 98.00 94 SER A C 1
ATOM 746 O O . SER A 1 94 ? -14.562 -1.135 -0.833 1.00 98.00 94 SER A O 1
ATOM 748 N N . ASN A 1 95 ? -15.145 1.024 -0.929 1.00 98.25 95 ASN A N 1
ATOM 749 C CA . ASN A 1 95 ? -13.986 1.449 -1.712 1.00 98.25 95 ASN A CA 1
ATOM 750 C C . ASN A 1 95 ? -12.675 1.277 -0.925 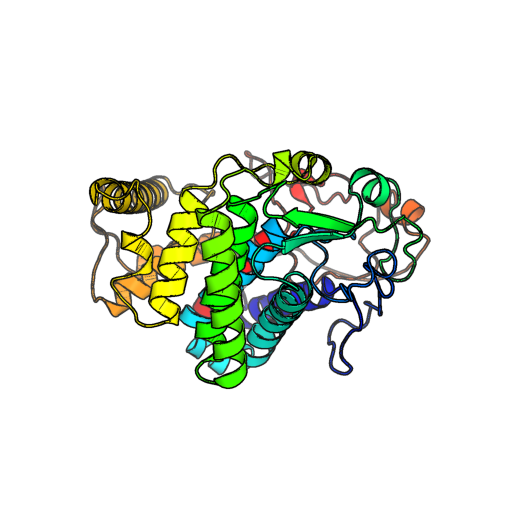1.00 98.25 95 ASN A C 1
ATOM 752 O O . ASN A 1 95 ? -11.663 0.879 -1.499 1.00 98.25 95 ASN A O 1
ATOM 756 N N . ALA A 1 96 ? -12.689 1.527 0.389 1.00 98.38 96 ALA A N 1
ATOM 757 C CA . ALA A 1 96 ? -11.547 1.270 1.264 1.00 98.38 96 ALA A CA 1
ATOM 758 C C . ALA A 1 96 ? -11.234 -0.231 1.371 1.00 98.38 96 ALA A C 1
ATOM 760 O O . ALA A 1 96 ? -10.078 -0.631 1.237 1.00 98.38 96 ALA A O 1
ATOM 761 N N . LEU A 1 97 ? -12.259 -1.073 1.544 1.00 98.69 97 LEU A N 1
ATOM 762 C CA . LEU A 1 97 ? -12.101 -2.528 1.540 1.00 98.69 97 LEU A CA 1
ATOM 763 C C . LEU A 1 97 ? -11.616 -3.038 0.176 1.00 98.69 97 LEU A C 1
ATOM 765 O O . LEU A 1 97 ? -10.694 -3.842 0.139 1.00 98.69 97 LEU A O 1
ATOM 769 N N . ASP A 1 98 ? -12.131 -2.527 -0.941 1.00 98.62 98 ASP A N 1
ATOM 770 C CA . ASP A 1 98 ? -11.661 -2.882 -2.285 1.00 98.62 98 ASP A CA 1
ATOM 771 C C . ASP A 1 98 ? -10.196 -2.473 -2.510 1.00 98.62 98 ASP A C 1
ATOM 773 O O . ASP A 1 98 ? -9.442 -3.192 -3.172 1.00 98.62 98 ASP A O 1
ATOM 777 N N . ALA A 1 99 ? -9.764 -1.337 -1.951 1.00 98.62 99 ALA A N 1
ATOM 778 C CA . ALA A 1 99 ? -8.369 -0.909 -2.002 1.00 98.62 99 ALA A CA 1
ATOM 779 C C . ALA A 1 99 ? -7.453 -1.857 -1.206 1.00 98.62 99 ALA A C 1
ATOM 781 O O . ALA A 1 99 ? -6.389 -2.241 -1.697 1.00 98.62 99 ALA A O 1
ATOM 782 N N . ILE A 1 100 ? -7.878 -2.286 -0.015 1.00 98.88 100 ILE A N 1
ATOM 783 C CA . ILE A 1 100 ? -7.147 -3.274 0.791 1.00 98.88 100 ILE A CA 1
ATOM 784 C C . ILE A 1 100 ? -7.095 -4.617 0.057 1.00 98.88 100 ILE A C 1
ATOM 786 O O . ILE A 1 100 ? -6.013 -5.182 -0.111 1.00 98.88 100 ILE A O 1
ATOM 790 N N . LYS A 1 101 ? -8.250 -5.095 -0.429 1.00 98.81 101 LYS A N 1
ATOM 791 C CA . LYS A 1 101 ? -8.385 -6.400 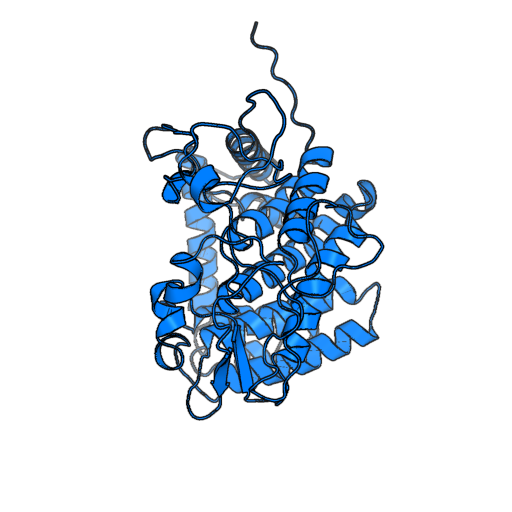-1.084 1.00 98.81 101 LYS A CA 1
ATOM 792 C C . LYS A 1 101 ? -7.460 -6.529 -2.288 1.00 98.81 101 LYS A C 1
ATOM 794 O O . LYS A 1 101 ? -6.862 -7.576 -2.494 1.00 98.81 101 LYS A O 1
ATOM 799 N N . TRP A 1 102 ? -7.310 -5.455 -3.064 1.00 98.88 102 TRP A N 1
ATOM 800 C CA . TRP A 1 102 ? -6.432 -5.436 -4.234 1.00 98.88 102 TRP A CA 1
ATOM 801 C C . TRP A 1 102 ? -4.971 -5.766 -3.900 1.00 98.88 102 TRP A C 1
ATOM 803 O O . TRP A 1 102 ? -4.301 -6.469 -4.657 1.00 98.88 102 TRP A O 1
ATOM 813 N N . GLY A 1 103 ? -4.478 -5.266 -2.763 1.00 98.75 103 GLY A N 1
ATOM 814 C CA . GLY A 1 103 ? -3.130 -5.566 -2.288 1.00 98.75 103 GLY A CA 1
ATOM 815 C C . GLY A 1 103 ? -3.033 -6.947 -1.648 1.00 98.75 103 GLY A C 1
ATOM 816 O O . GLY A 1 103 ? -2.091 -7.683 -1.922 1.00 98.75 103 GLY A O 1
ATOM 817 N N . THR A 1 104 ? -4.021 -7.348 -0.847 1.00 98.94 104 THR A N 1
ATOM 818 C CA . THR A 1 104 ? -3.985 -8.659 -0.185 1.00 98.94 104 THR A CA 1
ATOM 819 C C . THR A 1 104 ? -4.181 -9.829 -1.146 1.00 98.94 104 THR A C 1
ATOM 821 O O . THR A 1 104 ? -3.515 -10.846 -0.983 1.00 98.94 104 THR A O 1
ATOM 824 N N . ASP A 1 105 ? -5.002 -9.683 -2.192 1.00 98.81 105 ASP A N 1
ATOM 825 C CA . ASP A 1 105 ? -5.107 -10.672 -3.275 1.00 98.81 105 ASP A CA 1
ATOM 826 C C . ASP A 1 105 ? -3.757 -10.864 -3.979 1.00 98.81 105 ASP A C 1
ATOM 828 O O . ASP A 1 105 ? -3.390 -11.982 -4.337 1.00 98.81 105 ASP A O 1
ATOM 832 N N . TYR A 1 106 ? -2.991 -9.783 -4.147 1.00 98.75 106 TYR A N 1
ATOM 833 C CA . TYR A 1 106 ? -1.634 -9.865 -4.675 1.00 98.75 106 TYR A CA 1
ATOM 834 C C . TYR A 1 106 ? -0.674 -10.562 -3.702 1.00 98.75 106 TYR A C 1
ATOM 836 O O . TYR A 1 106 ? 0.085 -11.424 -4.134 1.00 98.75 106 TYR A O 1
ATOM 844 N N . PHE A 1 107 ? -0.730 -10.269 -2.400 1.00 98.81 107 PHE A N 1
ATOM 845 C CA . PHE A 1 107 ? 0.120 -10.950 -1.416 1.00 98.81 107 PHE A CA 1
ATOM 846 C C . PHE A 1 107 ? -0.165 -12.446 -1.294 1.00 98.81 107 PHE A C 1
ATOM 848 O O . PHE A 1 107 ? 0.774 -13.220 -1.135 1.00 98.81 107 PHE A O 1
ATOM 855 N N . ILE A 1 108 ? -1.424 -12.872 -1.430 1.00 98.69 108 ILE A N 1
ATOM 856 C CA . ILE A 1 108 ? -1.780 -14.299 -1.480 1.00 98.69 108 ILE A CA 1
ATOM 857 C C . ILE A 1 108 ? -1.091 -14.976 -2.672 1.00 98.69 108 ILE A C 1
ATOM 859 O O . ILE A 1 108 ? -0.466 -16.021 -2.511 1.00 98.69 108 ILE A O 1
ATOM 863 N N . LYS A 1 109 ? -1.127 -14.353 -3.858 1.00 97.62 109 LYS A N 1
ATOM 864 C CA . LYS A 1 109 ? -0.409 -14.849 -5.046 1.00 97.62 109 LYS A CA 1
ATOM 865 C C . LYS A 1 109 ? 1.111 -14.856 -4.855 1.00 97.62 109 LYS A C 1
ATOM 867 O O . LYS A 1 109 ? 1.786 -15.792 -5.275 1.00 97.62 109 LYS A O 1
ATOM 872 N N . ALA A 1 110 ? 1.640 -13.817 -4.214 1.00 97.69 110 ALA A N 1
ATOM 873 C CA . ALA A 1 110 ? 3.063 -13.652 -3.942 1.00 97.69 110 ALA A CA 1
ATOM 874 C C . ALA A 1 110 ? 3.599 -14.611 -2.867 1.00 97.69 110 ALA A C 1
ATOM 876 O O . ALA A 1 110 ? 4.813 -14.768 -2.760 1.00 97.69 110 ALA A O 1
ATOM 877 N N . HIS A 1 111 ? 2.726 -15.275 -2.107 1.00 98.19 111 HIS A N 1
ATOM 878 C CA . HIS A 1 111 ? 3.077 -16.222 -1.051 1.00 98.19 111 HIS A CA 1
ATOM 879 C C . HIS A 1 111 ? 2.585 -17.647 -1.397 1.00 98.19 111 HIS A C 1
ATOM 881 O O . HIS A 1 111 ? 1.631 -18.148 -0.795 1.00 98.19 111 HIS A O 1
ATOM 887 N N . PRO A 1 112 ? 3.211 -18.323 -2.384 1.00 96.44 112 PRO A N 1
ATOM 888 C CA . PRO A 1 112 ? 2.756 -19.631 -2.863 1.00 96.44 112 PRO A CA 1
ATOM 889 C C . PRO A 1 112 ? 3.133 -20.800 -1.940 1.00 96.44 112 PRO A C 1
ATOM 891 O O . PRO A 1 112 ? 2.569 -21.886 -2.071 1.00 96.44 112 PRO A O 1
ATOM 894 N N . GLN A 1 113 ? 4.120 -20.620 -1.057 1.00 97.12 113 GLN A N 1
ATOM 895 C CA . GLN A 1 113 ? 4.611 -21.635 -0.119 1.00 97.12 113 GLN A CA 1
ATOM 896 C C . GLN A 1 113 ? 5.018 -20.963 1.198 1.00 97.12 113 GLN A C 1
ATOM 898 O O . GLN A 1 113 ? 5.473 -19.826 1.130 1.00 97.12 113 GLN A O 1
ATOM 903 N N . PRO A 1 114 ? 4.944 -21.655 2.354 1.00 98.19 114 PRO A N 1
ATOM 904 C CA . PRO A 1 114 ? 5.128 -21.041 3.676 1.00 98.19 114 PRO A CA 1
ATOM 905 C C . PRO A 1 114 ? 6.385 -20.175 3.846 1.00 98.19 114 PRO A C 1
ATOM 907 O O . PRO A 1 114 ? 6.309 -19.118 4.462 1.00 98.19 114 PRO A O 1
ATOM 910 N N . ASP A 1 115 ? 7.511 -20.610 3.271 1.00 98.12 115 ASP A N 1
ATOM 911 C CA . ASP A 1 115 ? 8.812 -19.938 3.374 1.00 98.12 115 ASP A CA 1
ATOM 912 C C . ASP A 1 115 ? 9.252 -19.322 2.030 1.00 98.12 115 ASP A C 1
ATOM 914 O O . ASP A 1 115 ? 10.439 -19.282 1.715 1.00 98.12 115 ASP A O 1
ATOM 918 N N . VAL A 1 116 ? 8.302 -18.902 1.181 1.00 97.88 116 VAL A N 1
ATOM 919 C CA . VAL A 1 116 ? 8.581 -18.239 -0.105 1.00 97.88 116 VAL A CA 1
ATOM 920 C C . VAL A 1 116 ? 7.682 -17.023 -0.276 1.00 97.88 116 VAL A C 1
ATOM 922 O O . VAL A 1 116 ? 6.466 -17.160 -0.386 1.00 97.88 116 VAL A O 1
ATOM 925 N N . LEU A 1 117 ? 8.285 -15.840 -0.404 1.00 98.38 117 LEU A N 1
ATOM 926 C CA . LEU A 1 117 ? 7.559 -14.596 -0.652 1.00 98.38 117 LEU A CA 1
ATOM 927 C C . LEU A 1 117 ? 8.179 -13.820 -1.815 1.00 98.38 117 LEU A C 1
ATOM 929 O O . LEU A 1 117 ? 9.331 -13.391 -1.761 1.00 98.38 117 LEU A O 1
ATOM 933 N N . TYR A 1 118 ? 7.391 -13.602 -2.861 1.00 97.50 118 TYR A N 1
ATOM 934 C CA . TYR A 1 118 ? 7.739 -12.719 -3.966 1.00 97.50 118 TYR A CA 1
ATOM 935 C C . TYR A 1 118 ? 7.615 -11.255 -3.538 1.00 97.50 118 TYR A C 1
ATOM 937 O O . TYR A 1 118 ? 6.569 -10.811 -3.069 1.00 97.50 118 TYR A O 1
ATOM 945 N N . SER A 1 119 ? 8.703 -10.508 -3.701 1.00 92.19 119 SER A N 1
ATOM 946 C CA . SER A 1 119 ? 8.863 -9.166 -3.139 1.00 92.19 119 SER A CA 1
ATOM 947 C C . SER A 1 119 ? 8.871 -8.066 -4.182 1.00 92.19 119 SER A C 1
ATOM 949 O O . SER A 1 119 ? 8.606 -6.921 -3.839 1.00 92.19 119 SER A O 1
ATOM 951 N N . GLU A 1 120 ? 9.267 -8.355 -5.415 1.00 94.62 120 GLU A N 1
ATOM 952 C CA . GLU A 1 120 ? 9.477 -7.313 -6.415 1.00 94.62 120 GLU A CA 1
ATOM 953 C C . GLU A 1 120 ? 9.166 -7.845 -7.808 1.00 94.62 120 GLU A C 1
ATOM 955 O O . GLU A 1 120 ? 9.532 -8.974 -8.146 1.00 94.62 120 GLU A O 1
ATOM 960 N N . VAL A 1 121 ? 8.455 -7.034 -8.594 1.00 95.38 121 VAL A N 1
ATOM 961 C CA . VAL A 1 121 ? 8.197 -7.287 -10.014 1.00 95.38 121 VAL A CA 1
ATOM 962 C C . VAL A 1 121 ? 8.494 -6.017 -10.807 1.00 95.38 121 VAL A C 1
ATOM 964 O O . VAL A 1 121 ? 7.833 -4.991 -10.611 1.00 95.38 121 VAL A O 1
ATOM 967 N N . GLY A 1 122 ? 9.446 -6.120 -11.731 1.00 91.94 122 GLY A N 1
ATOM 968 C CA . GLY A 1 122 ? 10.130 -4.979 -12.343 1.00 91.94 122 GLY A CA 1
ATOM 969 C C . GLY A 1 122 ? 11.529 -4.814 -11.755 1.00 91.94 122 GLY A C 1
ATOM 970 O O . GLY A 1 122 ? 11.736 -5.135 -10.596 1.00 91.94 122 GLY A O 1
ATOM 971 N N . ASP A 1 123 ? 12.479 -4.343 -12.559 1.00 89.06 123 ASP A N 1
ATOM 972 C CA . ASP A 1 123 ? 13.784 -3.879 -12.074 1.00 89.06 123 ASP A CA 1
ATOM 973 C C . ASP A 1 123 ? 13.788 -2.349 -12.105 1.00 89.06 123 ASP A C 1
ATOM 975 O O . ASP A 1 123 ? 13.555 -1.762 -13.167 1.00 89.06 123 ASP A O 1
ATOM 979 N N . GLY A 1 124 ? 14.040 -1.715 -10.957 1.00 87.69 124 GLY A N 1
ATOM 980 C CA . GLY A 1 124 ? 13.928 -0.261 -10.819 1.00 87.69 124 GLY A CA 1
ATOM 981 C C . GLY A 1 124 ? 14.840 0.534 -11.750 1.00 87.69 124 GLY A C 1
ATOM 982 O O . GLY A 1 124 ? 14.390 1.517 -12.331 1.00 87.69 124 GLY A O 1
ATOM 983 N N . ASP A 1 125 ? 16.075 0.084 -11.991 1.00 86.56 125 ASP A N 1
ATOM 984 C CA . ASP A 1 125 ? 16.988 0.793 -12.896 1.00 86.56 125 ASP A CA 1
ATOM 985 C C . ASP A 1 125 ? 16.424 0.816 -14.331 1.00 86.56 125 ASP A C 1
ATOM 987 O O . ASP A 1 125 ? 16.383 1.865 -14.981 1.00 86.56 125 ASP A O 1
ATOM 991 N N . SER A 1 126 ? 15.952 -0.333 -14.829 1.00 85.50 126 SER A N 1
ATOM 992 C CA . SER A 1 126 ? 15.383 -0.442 -16.177 1.00 85.50 126 SER A CA 1
ATOM 993 C C . SER A 1 126 ? 14.026 0.254 -16.329 1.00 85.50 126 SER A C 1
ATOM 995 O O . SER A 1 126 ? 13.766 0.858 -17.373 1.00 85.50 126 SER A O 1
ATOM 997 N N . ASP A 1 127 ? 13.179 0.205 -15.298 1.00 87.19 127 ASP A N 1
ATOM 998 C CA . ASP A 1 127 ? 11.872 0.861 -15.286 1.00 87.19 127 ASP A CA 1
ATOM 999 C C . ASP A 1 127 ? 12.026 2.387 -15.258 1.00 87.19 127 ASP A C 1
ATOM 1001 O O . ASP A 1 127 ? 11.447 3.099 -16.079 1.00 87.19 127 ASP A O 1
ATOM 1005 N N . HIS A 1 128 ? 12.910 2.903 -14.402 1.00 86.81 128 HIS A N 1
ATOM 1006 C CA . HIS A 1 128 ? 13.138 4.343 -14.258 1.00 86.81 128 HIS A CA 1
ATOM 1007 C C . HIS A 1 128 ? 13.867 4.942 -15.465 1.00 86.81 128 HIS A C 1
ATOM 1009 O O . HIS A 1 128 ? 13.697 6.129 -15.772 1.00 86.81 128 HIS A O 1
ATOM 1015 N N . ALA A 1 129 ? 14.640 4.128 -16.191 1.00 80.44 129 ALA A N 1
ATOM 1016 C CA . ALA A 1 129 ? 15.253 4.523 -17.455 1.00 80.44 129 ALA A CA 1
ATOM 1017 C C . ALA A 1 129 ? 14.221 4.750 -18.575 1.00 80.44 129 ALA A C 1
ATOM 1019 O O . ALA A 1 129 ? 14.496 5.518 -19.502 1.00 80.44 129 ALA A O 1
ATOM 1020 N N . CYS A 1 130 ? 13.038 4.124 -18.507 1.00 70.38 130 CYS A N 1
ATOM 1021 C CA . CYS A 1 130 ? 12.024 4.200 -19.555 1.00 70.38 130 CYS A CA 1
ATOM 1022 C C . CYS A 1 130 ? 10.667 4.671 -19.017 1.00 70.38 130 CYS A C 1
ATOM 1024 O O . CYS A 1 130 ? 9.861 3.906 -18.498 1.00 70.38 130 CYS A O 1
ATOM 1026 N N . ARG A 1 131 ? 10.356 5.954 -19.225 1.00 72.69 131 ARG A N 1
ATOM 1027 C CA . ARG A 1 131 ? 9.069 6.529 -18.810 1.00 72.69 131 ARG A CA 1
ATOM 1028 C C . ARG A 1 131 ? 7.958 6.107 -19.765 1.00 72.69 131 ARG A C 1
ATOM 1030 O O . ARG A 1 131 ? 7.790 6.714 -20.826 1.00 72.69 131 ARG A O 1
ATOM 1037 N N . GLN A 1 132 ? 7.198 5.091 -19.375 1.00 76.12 132 GLN A N 1
ATOM 1038 C CA . GLN A 1 132 ? 6.124 4.516 -20.183 1.00 76.12 132 GLN A CA 1
ATOM 1039 C C . GLN A 1 132 ? 4.809 4.465 -19.417 1.00 76.12 132 GLN A C 1
ATOM 1041 O O . GLN A 1 132 ? 4.785 4.349 -18.190 1.00 76.12 132 GLN A O 1
ATOM 1046 N N . ARG A 1 133 ? 3.702 4.523 -20.166 1.00 83.50 133 ARG A N 1
ATOM 1047 C CA . ARG A 1 133 ? 2.400 4.166 -19.611 1.00 83.50 133 ARG A CA 1
ATOM 1048 C C . ARG A 1 133 ? 2.451 2.686 -19.220 1.00 83.50 133 ARG A C 1
ATOM 1050 O O . ARG A 1 133 ? 3.031 1.903 -19.979 1.00 83.50 133 ARG A O 1
ATOM 1057 N N . PRO A 1 134 ? 1.841 2.280 -18.099 1.00 89.75 134 PRO A N 1
ATOM 1058 C CA . PRO A 1 134 ? 1.916 0.899 -17.636 1.00 89.75 134 PRO A CA 1
ATOM 1059 C C . PRO A 1 134 ? 1.368 -0.109 -18.668 1.00 89.75 134 PRO A C 1
ATOM 1061 O O . PRO A 1 134 ? 1.841 -1.241 -18.756 1.00 89.75 134 PRO A O 1
ATOM 1064 N N . GLU A 1 135 ? 0.390 0.283 -19.487 1.00 89.56 135 GLU A N 1
ATOM 1065 C CA . GLU A 1 135 ? -0.169 -0.546 -20.564 1.00 89.56 135 GLU A CA 1
ATOM 1066 C C . GLU A 1 135 ? 0.763 -0.738 -21.775 1.00 89.56 135 GLU A C 1
ATOM 1068 O O . GLU A 1 135 ? 0.588 -1.697 -22.525 1.00 89.56 135 GLU A O 1
ATOM 1073 N N . ASP A 1 136 ? 1.770 0.126 -21.938 1.00 85.06 136 ASP A N 1
ATOM 1074 C CA . ASP A 1 136 ? 2.731 0.096 -23.050 1.00 85.06 136 ASP A CA 1
ATOM 1075 C C . ASP A 1 136 ? 4.130 -0.364 -22.609 1.00 85.06 136 ASP A C 1
ATOM 1077 O O . ASP A 1 136 ? 5.091 -0.214 -23.367 1.00 85.06 136 ASP A O 1
ATOM 1081 N N . MET A 1 137 ? 4.280 -0.872 -21.379 1.00 86.31 137 MET A N 1
ATOM 1082 C CA . MET A 1 137 ? 5.587 -1.262 -20.852 1.00 86.31 137 MET A CA 1
ATOM 1083 C C . MET A 1 137 ? 6.282 -2.274 -21.761 1.00 86.31 137 MET A C 1
ATOM 1085 O O . MET A 1 137 ? 5.763 -3.352 -22.061 1.00 86.31 137 MET A O 1
ATOM 1089 N N . THR A 1 138 ? 7.505 -1.927 -22.139 1.00 81.75 138 THR A N 1
ATOM 1090 C CA . THR A 1 138 ? 8.421 -2.785 -22.900 1.00 81.75 138 THR A CA 1
ATOM 1091 C C . THR A 1 138 ? 9.644 -3.198 -22.087 1.00 81.75 138 THR A C 1
ATOM 1093 O O . THR A 1 138 ? 10.423 -4.037 -22.539 1.00 81.75 138 THR A O 1
ATOM 1096 N N . THR A 1 139 ? 9.817 -2.619 -20.897 1.00 81.12 139 THR A N 1
ATOM 1097 C CA . THR A 1 139 ? 10.901 -2.950 -19.973 1.00 81.12 139 THR A CA 1
ATOM 1098 C C . THR A 1 139 ? 10.746 -4.384 -19.451 1.00 81.12 139 THR A C 1
ATOM 1100 O O . THR A 1 139 ? 9.622 -4.848 -19.222 1.00 81.12 139 THR A O 1
ATOM 1103 N N . PRO A 1 140 ? 11.851 -5.135 -19.281 1.00 82.81 140 PRO A N 1
ATOM 1104 C CA . PRO A 1 140 ? 11.805 -6.434 -18.625 1.00 82.81 140 PRO A CA 1
ATOM 1105 C C . PRO A 1 140 ? 11.218 -6.323 -17.214 1.00 82.81 140 PRO A C 1
ATOM 1107 O O . PRO A 1 140 ? 11.615 -5.466 -16.429 1.00 82.81 140 PRO A O 1
ATOM 1110 N N . ARG A 1 141 ? 10.294 -7.224 -16.871 1.00 90.38 141 ARG A N 1
ATOM 1111 C CA . ARG A 1 141 ? 9.637 -7.256 -15.556 1.00 90.38 141 ARG A CA 1
ATOM 1112 C C . ARG A 1 141 ? 10.147 -8.421 -14.718 1.00 90.38 141 ARG A C 1
ATOM 1114 O O . ARG A 1 141 ? 9.398 -9.344 -14.405 1.00 90.38 141 ARG A O 1
ATOM 1121 N N . ALA A 1 142 ? 11.449 -8.377 -14.424 1.00 90.69 142 ALA A N 1
ATOM 1122 C CA . ALA A 1 142 ? 12.123 -9.377 -13.603 1.00 90.69 142 ALA A CA 1
ATOM 1123 C C . ALA A 1 142 ? 11.407 -9.542 -12.259 1.00 90.69 142 ALA A C 1
ATOM 1125 O O . ALA A 1 142 ? 10.851 -8.587 -11.720 1.00 90.69 142 ALA A O 1
ATOM 1126 N N . THR A 1 143 ? 11.400 -10.766 -11.745 1.00 92.12 143 THR A N 1
ATOM 1127 C CA . THR A 1 143 ? 10.706 -11.099 -10.506 1.00 92.12 143 THR A CA 1
ATOM 1128 C C . THR A 1 143 ? 11.710 -11.540 -9.448 1.00 92.12 143 THR A C 1
ATOM 1130 O O . THR A 1 143 ? 12.532 -12.421 -9.702 1.00 92.12 143 THR A O 1
ATOM 1133 N N . PHE A 1 144 ? 11.598 -10.980 -8.246 1.00 94.62 144 PHE A N 1
ATOM 1134 C CA . PHE A 1 144 ? 12.479 -11.277 -7.122 1.00 94.62 144 PHE A CA 1
ATOM 1135 C C . PHE A 1 144 ? 11.688 -11.775 -5.915 1.00 94.62 144 PHE A C 1
ATOM 1137 O O . PHE A 1 144 ? 10.539 -11.385 -5.688 1.00 94.62 144 PHE A O 1
ATOM 1144 N N . LYS A 1 145 ? 12.313 -12.651 -5.130 1.00 96.25 145 LYS A N 1
ATOM 1145 C CA . LYS A 1 145 ? 11.704 -13.294 -3.966 1.00 96.25 145 LYS A CA 1
ATOM 1146 C C . LYS A 1 145 ? 12.708 -13.443 -2.833 1.00 96.25 145 LYS A C 1
ATOM 1148 O O . LYS A 1 145 ? 13.913 -13.469 -3.078 1.00 96.25 145 LYS A O 1
ATOM 1153 N N . VAL A 1 146 ? 12.178 -13.607 -1.632 1.00 98.44 146 VAL A N 1
ATOM 1154 C CA . VAL A 1 146 ? 12.899 -14.123 -0.471 1.00 98.44 146 VAL A CA 1
ATOM 1155 C C . VAL A 1 146 ? 12.449 -15.557 -0.194 1.00 98.44 146 VAL A C 1
ATOM 1157 O O . VAL A 1 146 ? 11.304 -15.926 -0.479 1.00 98.44 146 VAL A O 1
ATOM 1160 N N . ASP A 1 147 ? 13.364 -16.366 0.327 1.00 98.19 147 ASP A N 1
ATOM 1161 C CA . ASP A 1 147 ? 13.120 -17.751 0.727 1.00 98.19 147 ASP A CA 1
ATOM 1162 C C . ASP A 1 147 ? 13.977 -18.165 1.936 1.00 98.19 147 ASP A C 1
ATOM 1164 O O . ASP A 1 147 ? 14.721 -17.359 2.494 1.00 98.19 147 ASP A O 1
ATOM 1168 N N . ASP A 1 148 ? 13.863 -19.419 2.372 1.00 96.94 148 ASP A N 1
ATOM 1169 C CA . ASP A 1 148 ? 14.590 -19.990 3.515 1.00 96.94 148 ASP A CA 1
ATOM 1170 C C . ASP A 1 148 ? 16.124 -19.858 3.423 1.00 96.94 148 ASP A C 1
ATOM 1172 O O . ASP A 1 148 ? 16.809 -19.829 4.453 1.00 96.94 148 ASP A O 1
ATOM 1176 N N . ARG A 1 149 ? 16.666 -19.764 2.202 1.00 97.69 149 ARG A N 1
ATOM 1177 C CA . ARG A 1 149 ? 18.100 -19.590 1.914 1.00 97.69 149 ARG A CA 1
ATOM 1178 C C . ARG A 1 149 ? 18.493 -18.131 1.723 1.00 97.69 149 ARG A C 1
ATOM 1180 O O . ARG A 1 149 ? 19.635 -17.780 2.009 1.00 97.69 149 ARG A O 1
ATOM 1187 N N . ASN A 1 150 ? 17.568 -17.309 1.238 1.00 98.06 150 ASN A N 1
ATOM 1188 C CA . ASN A 1 150 ? 17.740 -15.880 0.999 1.00 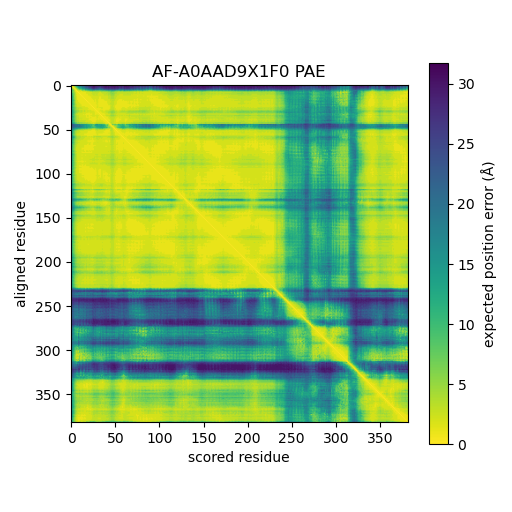98.06 150 ASN A CA 1
ATOM 1189 C C . ASN A 1 150 ? 16.626 -15.123 1.748 1.00 98.06 150 ASN A C 1
ATOM 1191 O O . ASN A 1 150 ? 15.645 -14.697 1.129 1.00 98.06 150 ASN A O 1
ATOM 1195 N N . PRO A 1 151 ? 16.735 -14.988 3.084 1.00 98.25 151 PRO A N 1
ATOM 1196 C CA . PRO A 1 151 ? 15.650 -14.486 3.921 1.00 98.25 151 PRO A CA 1
ATOM 1197 C C . PRO A 1 151 ? 15.400 -12.979 3.789 1.00 98.25 151 PRO A C 1
ATOM 1199 O O . PRO A 1 151 ? 16.257 -12.217 3.341 1.00 98.25 151 PRO A O 1
ATOM 1202 N N . GLY A 1 152 ? 14.231 -12.543 4.256 1.00 98.38 152 GLY A N 1
ATOM 1203 C CA . GLY A 1 152 ? 13.860 -11.134 4.415 1.00 98.38 152 GLY A CA 1
ATOM 1204 C C . GLY A 1 152 ? 12.786 -10.985 5.486 1.00 98.38 152 GLY A C 1
ATOM 1205 O O . GLY A 1 152 ? 11.598 -10.944 5.174 1.00 98.38 152 GLY A O 1
ATOM 1206 N N . SER A 1 153 ? 13.208 -10.983 6.749 1.00 98.25 153 SER A N 1
ATOM 1207 C CA . SER A 1 153 ? 12.357 -10.929 7.938 1.00 98.25 153 SER A CA 1
ATOM 1208 C C . SER A 1 153 ? 11.544 -9.651 8.029 1.00 98.25 153 SER A C 1
ATOM 1210 O O . SER A 1 153 ? 10.379 -9.717 8.391 1.00 98.25 153 SER A O 1
ATOM 1212 N N . ASP A 1 154 ? 12.144 -8.516 7.691 1.00 97.38 154 ASP A N 1
ATOM 1213 C CA . ASP A 1 154 ? 11.494 -7.207 7.591 1.00 97.38 154 ASP A CA 1
ATOM 1214 C C . ASP A 1 154 ? 10.296 -7.262 6.630 1.00 97.38 154 ASP A C 1
ATOM 1216 O O . ASP A 1 154 ? 9.143 -7.087 7.027 1.00 97.38 154 ASP A O 1
ATOM 1220 N N . LEU A 1 155 ? 10.553 -7.636 5.379 1.00 98.50 155 LEU A N 1
ATOM 1221 C CA . LEU A 1 155 ? 9.545 -7.781 4.337 1.00 98.50 155 LEU A CA 1
ATOM 1222 C C . LEU A 1 155 ? 8.463 -8.806 4.710 1.00 98.50 155 LEU A C 1
ATOM 1224 O O . LEU A 1 155 ? 7.266 -8.533 4.567 1.00 98.50 155 LEU A O 1
ATOM 1228 N N . ALA A 1 156 ? 8.868 -10.004 5.138 1.00 98.81 156 ALA A N 1
ATOM 1229 C CA . ALA A 1 156 ? 7.940 -11.084 5.451 1.00 98.81 156 ALA A CA 1
ATOM 1230 C C . ALA A 1 156 ? 7.078 -10.745 6.677 1.00 98.81 156 ALA A C 1
ATOM 1232 O O . ALA A 1 156 ? 5.872 -11.003 6.664 1.00 98.81 156 ALA A O 1
ATOM 1233 N N . ALA A 1 157 ? 7.649 -10.100 7.699 1.00 98.12 157 ALA A N 1
ATOM 1234 C CA . ALA A 1 157 ? 6.903 -9.654 8.866 1.00 98.12 157 ALA A CA 1
ATOM 1235 C C . ALA A 1 157 ? 5.959 -8.485 8.538 1.00 98.12 157 ALA A C 1
ATOM 1237 O O . ALA A 1 157 ? 4.802 -8.533 8.952 1.00 98.12 157 ALA A O 1
ATOM 1238 N N . GLU A 1 158 ? 6.358 -7.492 7.737 1.00 98.69 158 GLU A N 1
ATOM 1239 C CA . GLU A 1 158 ? 5.427 -6.427 7.326 1.00 98.69 158 GLU A CA 1
ATOM 1240 C C . GLU A 1 158 ? 4.285 -6.982 6.459 1.00 98.69 158 GLU A C 1
ATOM 1242 O O . GLU A 1 158 ? 3.127 -6.608 6.635 1.00 98.69 158 GLU A O 1
ATOM 1247 N N . THR A 1 159 ? 4.561 -7.957 5.587 1.00 98.94 159 THR A N 1
ATOM 1248 C CA . THR A 1 159 ? 3.511 -8.643 4.810 1.00 98.94 159 THR A CA 1
ATOM 1249 C C . THR A 1 159 ? 2.582 -9.457 5.718 1.00 98.94 159 THR A C 1
ATOM 1251 O O . THR A 1 159 ? 1.361 -9.455 5.533 1.00 98.94 159 THR A O 1
ATOM 1254 N N . ALA A 1 160 ? 3.122 -10.107 6.753 1.00 98.75 160 ALA A N 1
ATOM 1255 C CA . ALA A 1 160 ? 2.319 -10.761 7.781 1.00 98.75 160 ALA A CA 1
ATOM 1256 C C . ALA A 1 160 ? 1.437 -9.758 8.544 1.00 98.75 160 ALA A C 1
ATOM 1258 O O . ALA A 1 160 ? 0.258 -10.037 8.775 1.00 98.75 160 ALA A O 1
ATOM 1259 N N . ALA A 1 161 ? 1.970 -8.582 8.894 1.00 97.94 161 ALA A N 1
ATOM 1260 C CA . ALA A 1 161 ? 1.216 -7.501 9.521 1.00 97.94 161 ALA A CA 1
ATOM 1261 C C . ALA A 1 161 ? 0.081 -7.016 8.607 1.00 97.94 161 ALA A C 1
ATOM 1263 O O . ALA A 1 161 ? -1.061 -6.922 9.055 1.00 97.94 161 ALA A O 1
ATOM 1264 N N . ALA A 1 162 ? 0.359 -6.803 7.320 1.00 98.88 162 ALA A N 1
ATOM 1265 C CA . ALA A 1 162 ? -0.619 -6.370 6.327 1.00 98.88 162 ALA A CA 1
ATOM 1266 C C . ALA A 1 162 ? -1.809 -7.331 6.234 1.00 98.88 162 ALA A C 1
ATOM 1268 O O . ALA A 1 162 ? -2.965 -6.914 6.343 1.00 98.88 162 ALA A O 1
ATOM 1269 N N . LEU A 1 163 ? -1.529 -8.629 6.091 1.00 98.94 163 LEU A N 1
ATOM 1270 C CA . LEU A 1 163 ? -2.546 -9.676 5.998 1.00 98.94 163 LEU A CA 1
ATOM 1271 C C . LEU A 1 163 ? -3.312 -9.849 7.320 1.00 98.94 163 LEU A C 1
ATOM 1273 O O . LEU A 1 163 ? -4.541 -9.961 7.316 1.00 98.94 163 LEU A O 1
ATOM 1277 N N . ALA A 1 164 ? -2.621 -9.806 8.463 1.00 98.38 164 ALA A N 1
ATOM 1278 C CA . ALA A 1 164 ? -3.258 -9.878 9.775 1.00 98.38 164 ALA A CA 1
ATOM 1279 C C . ALA A 1 164 ? -4.200 -8.687 10.011 1.00 98.38 164 ALA A C 1
ATOM 1281 O O . ALA A 1 164 ? -5.354 -8.886 10.398 1.00 98.38 164 ALA A O 1
ATOM 1282 N N . THR A 1 165 ? -3.769 -7.458 9.727 1.00 97.81 165 THR A N 1
ATOM 1283 C CA . THR A 1 165 ? -4.609 -6.261 9.869 1.00 97.81 165 THR A CA 1
ATOM 1284 C C . THR A 1 165 ? -5.782 -6.289 8.899 1.00 97.81 165 THR A C 1
ATOM 1286 O O . THR A 1 165 ? -6.919 -6.048 9.308 1.00 97.81 165 THR A O 1
ATOM 1289 N N . ALA A 1 166 ? -5.554 -6.650 7.635 1.00 98.88 166 ALA A N 1
ATOM 1290 C CA . ALA A 1 166 ? -6.627 -6.787 6.656 1.00 98.88 166 ALA A CA 1
ATOM 1291 C C . ALA A 1 166 ? -7.675 -7.816 7.104 1.00 98.88 166 ALA A C 1
ATOM 1293 O O . ALA A 1 166 ? -8.874 -7.559 6.997 1.00 98.88 166 ALA A O 1
ATOM 1294 N N . SER A 1 167 ? -7.256 -8.935 7.706 1.00 98.81 167 SER A N 1
ATOM 1295 C CA . SER A 1 167 ? -8.197 -9.932 8.227 1.00 98.81 167 SER A CA 1
ATOM 1296 C C . SER A 1 167 ? -9.159 -9.355 9.270 1.00 98.81 167 SER A C 1
ATOM 1298 O O . SER A 1 167 ? -10.338 -9.703 9.279 1.00 98.81 167 SER A O 1
ATOM 1300 N N . VAL A 1 168 ? -8.700 -8.422 10.113 1.00 98.19 168 VAL A N 1
ATOM 1301 C CA . VAL A 1 168 ? -9.554 -7.729 11.089 1.00 98.19 168 VAL A CA 1
ATOM 1302 C C . VAL A 1 168 ? -10.549 -6.813 10.376 1.00 98.19 168 VAL A C 1
ATOM 1304 O O . VAL A 1 168 ? -11.719 -6.778 10.758 1.00 98.19 168 VAL A O 1
ATOM 1307 N N . ALA A 1 169 ? -10.117 -6.107 9.326 1.00 98.25 169 ALA A N 1
ATOM 1308 C CA . ALA A 1 169 ? -10.983 -5.232 8.534 1.00 98.25 169 ALA A CA 1
ATOM 1309 C C . ALA A 1 169 ? -12.102 -6.011 7.816 1.00 98.25 169 ALA A C 1
ATOM 1311 O O . ALA A 1 169 ? -13.258 -5.569 7.820 1.00 98.25 169 ALA A O 1
ATOM 1312 N N . PHE A 1 170 ? -11.779 -7.185 7.260 1.00 98.75 170 PHE A N 1
ATOM 1313 C CA . PHE A 1 170 ? -12.728 -8.045 6.546 1.00 98.75 170 PHE A CA 1
ATOM 1314 C C . PHE A 1 170 ? -13.568 -8.939 7.448 1.00 98.75 170 PHE A C 1
ATOM 1316 O O . PHE A 1 170 ? -14.654 -9.327 7.029 1.00 98.75 170 PHE A O 1
ATOM 1323 N N . ARG A 1 171 ? -13.139 -9.234 8.683 1.00 97.81 171 ARG A N 1
ATOM 1324 C CA . ARG A 1 171 ? -13.853 -10.147 9.594 1.00 97.81 171 ARG A CA 1
ATOM 1325 C C . ARG A 1 171 ? -15.373 -9.911 9.662 1.00 97.81 171 ARG A C 1
ATOM 1327 O O . ARG A 1 171 ? -16.094 -10.907 9.646 1.00 97.81 171 ARG A O 1
ATOM 1334 N N . PRO A 1 172 ? -15.890 -8.662 9.713 1.00 97.19 172 PRO A N 1
ATOM 1335 C CA . PRO A 1 172 ? -17.334 -8.422 9.790 1.00 97.19 172 PRO A CA 1
ATOM 1336 C C . PRO A 1 172 ? -18.102 -8.652 8.478 1.00 97.19 172 PRO A C 1
ATOM 1338 O O . PRO A 1 172 ? -19.317 -8.808 8.523 1.00 97.19 172 PRO A O 1
ATOM 1341 N N . SER A 1 173 ? -17.433 -8.627 7.321 1.00 97.19 173 SER A N 1
ATOM 1342 C CA . SER A 1 173 ? -18.067 -8.678 5.991 1.00 97.19 173 SER A CA 1
ATOM 1343 C C . SER A 1 173 ? -17.733 -9.937 5.186 1.00 97.19 173 SER A C 1
ATOM 1345 O O . SER A 1 173 ? -18.540 -10.354 4.364 1.00 97.19 173 SER A O 1
ATOM 1347 N N . ASP A 1 174 ? -16.571 -10.546 5.420 1.00 98.38 174 ASP A N 1
ATOM 1348 C CA . ASP A 1 174 ? -16.107 -11.768 4.762 1.00 98.38 174 ASP A CA 1
ATOM 1349 C C . ASP A 1 174 ? -15.197 -12.566 5.711 1.00 98.38 174 ASP A C 1
ATOM 1351 O O . ASP A 1 174 ? -13.969 -12.440 5.721 1.00 98.38 174 ASP A O 1
ATOM 1355 N N . ALA A 1 175 ? -15.819 -13.384 6.563 1.00 98.19 175 ALA A N 1
ATOM 1356 C CA . ALA A 1 175 ? -15.098 -14.178 7.554 1.00 98.19 175 ALA A CA 1
ATOM 1357 C C . ALA A 1 175 ? -14.186 -15.241 6.917 1.00 98.19 175 ALA A C 1
ATOM 1359 O O . ALA A 1 175 ? -13.123 -15.520 7.467 1.00 98.19 175 ALA A O 1
ATOM 1360 N N . LYS A 1 176 ? -14.577 -15.797 5.759 1.00 98.69 176 LYS A N 1
ATOM 1361 C CA . LYS A 1 176 ? -13.806 -16.831 5.059 1.00 98.69 176 LYS A CA 1
ATOM 1362 C C . LYS A 1 176 ? -12.514 -16.248 4.497 1.00 98.69 176 LYS A C 1
ATOM 1364 O O . LYS A 1 176 ? -11.451 -16.820 4.715 1.00 98.69 176 LYS A O 1
ATOM 1369 N N . TYR A 1 177 ? -12.600 -15.102 3.823 1.00 98.81 177 TYR A N 1
ATOM 1370 C CA . TYR A 1 177 ? -11.413 -14.406 3.342 1.00 98.81 177 TYR A CA 1
ATOM 1371 C C . TYR A 1 177 ? -10.532 -13.940 4.508 1.00 98.81 177 TYR A C 1
ATOM 1373 O O . TYR A 1 177 ? -9.318 -14.101 4.473 1.00 98.81 177 TYR A O 1
ATOM 1381 N N . ALA A 1 178 ? -11.127 -13.457 5.605 1.00 98.75 178 ALA A N 1
ATOM 1382 C CA . ALA A 1 178 ? -10.366 -13.122 6.807 1.00 98.75 178 ALA A CA 1
ATOM 1383 C C . ALA A 1 178 ? -9.590 -14.325 7.390 1.00 98.75 178 ALA A C 1
ATOM 1385 O O . ALA A 1 178 ? -8.466 -14.149 7.858 1.00 98.75 178 ALA A O 1
ATOM 1386 N N . ASP A 1 179 ? -10.142 -15.542 7.359 1.00 98.62 179 ASP A N 1
ATOM 1387 C CA . ASP A 1 179 ? -9.425 -16.752 7.793 1.00 98.62 179 ASP A CA 1
ATOM 1388 C C . ASP A 1 179 ? -8.261 -17.120 6.864 1.00 98.62 179 ASP A C 1
ATOM 1390 O O . ASP A 1 179 ? -7.188 -17.483 7.350 1.00 98.62 179 ASP A O 1
ATOM 1394 N N . GLU A 1 180 ? -8.442 -16.972 5.551 1.00 98.81 180 GLU A N 1
ATOM 1395 C CA . GLU A 1 180 ? -7.381 -17.155 4.552 1.00 98.81 180 GLU A CA 1
ATOM 1396 C C . GLU A 1 180 ? -6.221 -16.176 4.788 1.00 98.81 180 GLU A C 1
ATOM 1398 O O . GLU A 1 180 ? -5.065 -16.591 4.898 1.00 98.81 180 GLU A O 1
ATOM 1403 N N . LEU A 1 181 ? -6.529 -14.891 4.991 1.00 98.88 181 LEU A N 1
ATOM 1404 C CA . LEU A 1 181 ? -5.533 -13.865 5.306 1.00 98.88 181 LEU A CA 1
ATOM 1405 C C . LEU A 1 181 ? -4.755 -14.190 6.591 1.00 98.88 181 LEU A C 1
ATOM 1407 O O . LEU A 1 181 ? -3.529 -14.080 6.616 1.00 98.88 181 LEU A O 1
ATOM 1411 N N . VAL A 1 182 ? -5.439 -14.638 7.652 1.00 98.56 182 VAL A N 1
ATOM 1412 C CA . VAL A 1 182 ? -4.776 -15.063 8.899 1.00 98.56 182 VAL A CA 1
ATOM 1413 C C . VAL A 1 182 ? -3.865 -16.269 8.671 1.00 98.56 182 VAL A C 1
ATOM 1415 O O . VAL A 1 182 ? -2.810 -16.346 9.300 1.00 98.56 182 VAL A O 1
ATOM 1418 N N . ALA A 1 183 ? -4.243 -17.218 7.812 1.00 98.56 183 ALA A N 1
ATOM 1419 C CA . ALA A 1 183 ? -3.416 -18.387 7.524 1.00 98.56 183 ALA A CA 1
ATOM 1420 C C . ALA A 1 183 ? -2.081 -17.988 6.874 1.00 98.56 183 ALA A C 1
ATOM 1422 O O . ALA A 1 183 ? -1.026 -18.358 7.395 1.00 98.56 183 ALA A O 1
ATOM 1423 N N . HIS A 1 184 ? -2.122 -17.162 5.823 1.00 98.88 184 HIS A N 1
ATOM 1424 C CA . HIS A 1 184 ? -0.909 -16.640 5.187 1.00 98.88 184 HIS A CA 1
ATOM 1425 C C . HIS A 1 184 ? -0.089 -15.764 6.148 1.00 98.88 184 HIS A C 1
ATOM 1427 O O . HIS A 1 184 ? 1.132 -15.894 6.197 1.00 98.88 184 HIS A O 1
ATOM 1433 N N . ALA A 1 185 ? -0.738 -14.919 6.960 1.00 98.69 185 ALA A N 1
ATOM 1434 C CA . ALA A 1 185 ? -0.051 -14.063 7.928 1.00 98.69 185 ALA A CA 1
ATOM 1435 C C . ALA A 1 185 ? 0.758 -14.864 8.962 1.00 98.69 185 ALA A C 1
ATOM 1437 O O . ALA A 1 185 ? 1.879 -14.493 9.297 1.00 98.69 185 ALA A O 1
ATOM 1438 N N . LYS A 1 186 ? 0.209 -15.977 9.466 1.00 97.38 186 LYS A N 1
ATOM 1439 C CA . LYS A 1 186 ? 0.911 -16.846 10.425 1.00 97.38 186 LYS A CA 1
ATOM 1440 C C . LYS A 1 186 ? 2.144 -17.498 9.807 1.00 97.38 186 LYS A C 1
ATOM 1442 O O . LYS A 1 186 ? 3.199 -17.487 10.427 1.00 97.38 186 LYS A O 1
ATOM 1447 N N . GLN A 1 187 ? 2.001 -18.034 8.597 1.00 98.50 187 GLN A N 1
ATOM 1448 C CA . GLN A 1 187 ? 3.098 -18.661 7.859 1.00 98.50 187 GLN A CA 1
ATOM 1449 C C . GLN A 1 187 ? 4.230 -17.663 7.592 1.00 98.50 187 GLN A C 1
ATOM 1451 O O . GLN A 1 187 ? 5.364 -17.939 7.959 1.00 98.50 187 GLN A O 1
ATOM 1456 N N . LEU A 1 188 ? 3.916 -16.469 7.075 1.00 98.81 188 LEU A N 1
ATOM 1457 C CA . LEU A 1 188 ? 4.926 -15.436 6.819 1.00 98.81 188 LEU A CA 1
ATOM 1458 C C . LEU A 1 188 ? 5.596 -14.924 8.097 1.00 98.81 188 LEU A C 1
ATOM 1460 O O . LEU A 1 188 ? 6.791 -14.643 8.088 1.00 98.81 188 LEU A O 1
ATOM 1464 N N . PHE A 1 189 ? 4.860 -14.827 9.207 1.00 96.94 189 PHE A N 1
ATOM 1465 C CA . PHE A 1 189 ? 5.457 -14.478 10.495 1.00 96.94 189 PHE A CA 1
ATOM 1466 C C . PHE A 1 189 ? 6.410 -15.566 11.006 1.00 96.94 189 PHE A C 1
ATOM 1468 O O . PHE A 1 189 ? 7.479 -15.250 11.529 1.00 96.94 189 PHE A O 1
ATOM 1475 N N . ASP A 1 190 ? 6.043 -16.841 10.860 1.00 96.19 190 ASP A N 1
ATOM 1476 C CA . ASP A 1 190 ? 6.923 -17.952 11.214 1.00 96.19 190 ASP A CA 1
ATOM 1477 C C . ASP A 1 190 ? 8.162 -17.995 10.309 1.00 96.19 190 ASP A C 1
ATOM 1479 O O . ASP A 1 190 ? 9.269 -18.115 10.833 1.00 96.19 190 ASP A O 1
ATOM 1483 N N . PHE A 1 191 ? 8.006 -17.793 8.999 1.00 98.38 191 PHE A N 1
ATOM 1484 C CA . PHE A 1 191 ? 9.115 -17.649 8.054 1.00 98.38 191 PHE A CA 1
ATOM 1485 C C . PHE A 1 191 ? 10.064 -16.516 8.475 1.00 98.38 191 PHE A C 1
ATOM 1487 O O . PHE A 1 191 ? 11.252 -16.757 8.699 1.00 98.38 191 PHE A O 1
ATOM 1494 N N . ALA A 1 192 ? 9.529 -15.308 8.695 1.00 97.25 192 ALA A N 1
ATOM 1495 C CA . ALA A 1 192 ? 10.297 -14.131 9.100 1.00 97.25 192 ALA A CA 1
ATOM 1496 C C . ALA A 1 192 ? 11.091 -14.346 10.396 1.00 97.25 192 ALA A C 1
ATOM 1498 O O . ALA A 1 192 ? 12.207 -13.848 10.533 1.00 97.25 192 ALA A O 1
ATOM 1499 N N . ARG A 1 193 ? 10.502 -15.066 11.358 1.00 93.50 193 ARG A N 1
ATOM 1500 C CA . ARG A 1 193 ? 11.081 -15.335 12.681 1.00 93.50 193 ARG A CA 1
ATOM 1501 C C . ARG A 1 193 ? 12.108 -16.467 12.677 1.00 93.50 193 ARG A C 1
ATOM 1503 O O . ARG A 1 193 ? 13.005 -16.465 13.519 1.00 93.50 193 ARG A O 1
ATOM 1510 N N . ASN A 1 194 ? 11.928 -17.466 11.817 1.00 94.81 194 ASN A N 1
ATOM 1511 C CA . ASN A 1 194 ? 12.782 -18.654 11.776 1.00 94.81 194 ASN A CA 1
ATOM 1512 C C . ASN A 1 194 ? 13.984 -18.469 10.839 1.00 94.81 194 ASN A C 1
ATOM 1514 O O . ASN A 1 194 ? 15.025 -19.088 11.061 1.00 94.81 194 ASN A O 1
ATOM 1518 N N . HIS A 1 195 ? 13.859 -17.600 9.833 1.00 96.62 195 HIS A N 1
ATOM 1519 C CA . HIS A 1 195 ? 14.893 -17.310 8.846 1.00 96.62 195 HIS A CA 1
ATOM 1520 C C . HIS A 1 195 ? 15.231 -15.819 8.876 1.00 96.62 195 HIS A C 1
ATOM 1522 O O . HIS A 1 195 ? 14.658 -15.020 8.141 1.00 96.62 195 HIS A O 1
ATOM 1528 N N . ASN A 1 196 ? 16.158 -15.442 9.760 1.00 95.62 196 ASN A N 1
ATOM 1529 C CA . ASN A 1 196 ? 16.481 -14.038 10.001 1.00 95.62 196 ASN A CA 1
ATOM 1530 C C . ASN A 1 196 ? 17.331 -13.420 8.884 1.00 95.62 196 ASN A C 1
ATOM 1532 O O . ASN A 1 196 ? 18.393 -13.945 8.548 1.00 95.62 196 ASN A O 1
ATOM 1536 N N . GLY A 1 197 ? 16.924 -12.256 8.381 1.00 96.12 197 GLY A N 1
ATOM 1537 C CA . GLY A 1 197 ? 17.719 -11.457 7.448 1.00 96.12 197 GLY A CA 1
ATOM 1538 C C . GLY A 1 197 ? 16.991 -10.207 6.971 1.00 96.12 197 GLY A C 1
ATOM 1539 O O . GLY A 1 197 ? 15.779 -10.112 7.100 1.00 96.12 197 GLY A O 1
ATOM 1540 N N . LEU A 1 198 ? 17.732 -9.245 6.426 1.00 97.69 198 LEU A N 1
ATOM 1541 C CA . LEU A 1 198 ? 17.150 -8.061 5.788 1.00 97.69 198 LEU A CA 1
ATOM 1542 C C . LEU A 1 198 ? 16.891 -8.351 4.311 1.00 97.69 198 LEU A C 1
ATOM 1544 O O . LEU A 1 198 ? 17.777 -8.891 3.637 1.00 97.69 198 LEU A O 1
ATOM 1548 N N . HIS A 1 199 ? 15.722 -7.973 3.793 1.00 97.75 199 HIS A N 1
ATOM 1549 C CA . HIS A 1 199 ? 15.325 -8.324 2.428 1.00 97.75 199 HIS A CA 1
ATOM 1550 C C . HIS A 1 199 ? 16.319 -7.811 1.379 1.00 97.75 199 HIS A C 1
ATOM 1552 O O . HIS A 1 199 ? 16.559 -8.499 0.388 1.00 97.75 199 HIS A O 1
ATOM 1558 N N . GLN A 1 200 ? 16.955 -6.651 1.596 1.00 96.94 200 GLN A N 1
ATOM 1559 C CA . GLN A 1 200 ? 17.921 -6.102 0.643 1.00 96.94 200 GLN A CA 1
ATOM 1560 C C . GLN A 1 200 ? 19.193 -6.944 0.495 1.00 96.94 200 GLN A C 1
ATOM 1562 O O . GLN A 1 200 ? 19.879 -6.840 -0.518 1.00 96.94 200 GLN A O 1
ATOM 1567 N N . ASN A 1 201 ? 19.527 -7.784 1.476 1.00 97.81 201 ASN A N 1
ATOM 1568 C CA . ASN A 1 201 ? 20.684 -8.673 1.360 1.00 97.81 201 ASN A CA 1
ATOM 1569 C C . ASN A 1 201 ? 20.389 -9.845 0.412 1.00 97.81 201 ASN A C 1
ATOM 1571 O O . ASN A 1 201 ? 21.301 -10.369 -0.223 1.00 97.81 201 ASN A O 1
ATOM 1575 N N . SER A 1 202 ? 19.114 -10.215 0.298 1.00 97.88 202 SER A N 1
ATOM 1576 C CA . SER A 1 202 ? 18.604 -11.264 -0.590 1.00 97.88 202 SER A CA 1
ATOM 1577 C C . SER A 1 202 ? 18.192 -10.711 -1.956 1.00 97.88 202 SER A C 1
ATOM 1579 O O . SER A 1 202 ? 18.358 -11.373 -2.978 1.00 97.88 202 SER A O 1
ATOM 1581 N N . ILE A 1 203 ? 17.705 -9.467 -1.985 1.00 96.25 203 ILE A N 1
ATOM 1582 C CA . ILE A 1 203 ? 17.274 -8.743 -3.183 1.00 96.25 203 ILE A CA 1
ATOM 1583 C C . ILE A 1 203 ? 17.992 -7.380 -3.227 1.00 96.25 203 ILE A C 1
ATOM 1585 O O . ILE A 1 203 ? 17.404 -6.350 -2.887 1.00 96.25 203 ILE A O 1
ATOM 1589 N N . PRO A 1 204 ? 19.271 -7.328 -3.651 1.00 95.88 204 PRO A N 1
ATOM 1590 C CA . PRO A 1 204 ? 20.051 -6.086 -3.635 1.00 95.88 204 PRO A CA 1
ATOM 1591 C C . PRO A 1 204 ? 19.487 -4.966 -4.514 1.00 95.88 204 PRO A C 1
ATOM 1593 O O . PRO A 1 204 ? 19.738 -3.794 -4.241 1.00 95.88 204 PRO A O 1
ATOM 1596 N N . VAL A 1 205 ? 18.726 -5.309 -5.559 1.00 92.75 205 VAL A N 1
ATOM 1597 C CA . VAL A 1 205 ? 18.066 -4.321 -6.428 1.00 92.75 205 VAL A CA 1
ATOM 1598 C C . VAL A 1 205 ? 16.999 -3.527 -5.670 1.00 92.75 205 VAL A C 1
ATOM 1600 O O . VAL A 1 205 ? 17.008 -2.302 -5.760 1.00 92.75 205 VAL A O 1
ATOM 1603 N N . ALA A 1 206 ? 16.209 -4.183 -4.810 1.00 91.06 206 ALA A N 1
ATOM 1604 C CA . ALA A 1 206 ? 15.239 -3.536 -3.925 1.00 91.06 206 ALA A CA 1
ATOM 1605 C C . ALA A 1 206 ? 15.922 -2.557 -2.962 1.00 91.06 206 ALA A C 1
ATOM 1607 O O . ALA A 1 206 ? 15.437 -1.454 -2.725 1.00 91.06 206 ALA A O 1
ATOM 1608 N N . GLY A 1 207 ? 17.086 -2.951 -2.432 1.00 90.31 207 GLY A N 1
ATOM 1609 C CA . GLY A 1 207 ? 17.844 -2.181 -1.445 1.00 90.31 207 GLY A CA 1
ATOM 1610 C C . GLY A 1 207 ? 18.347 -0.823 -1.926 1.00 90.31 207 GLY A C 1
ATOM 1611 O O . GLY A 1 207 ? 18.656 0.028 -1.097 1.00 90.31 207 GLY A O 1
ATOM 1612 N N . LYS A 1 208 ? 18.420 -0.594 -3.242 1.00 92.56 208 LYS A N 1
ATOM 1613 C CA . LYS A 1 208 ? 18.760 0.722 -3.808 1.00 92.56 208 LYS A CA 1
ATOM 1614 C C . LYS A 1 208 ? 17.644 1.751 -3.611 1.00 92.56 208 LYS A C 1
ATOM 1616 O O . LYS A 1 208 ? 17.930 2.944 -3.576 1.00 92.56 208 LYS A O 1
ATOM 1621 N N . PHE A 1 209 ? 16.402 1.282 -3.501 1.00 93.00 209 PHE A N 1
ATOM 1622 C CA . PHE A 1 209 ? 15.200 2.112 -3.433 1.00 93.00 209 PHE A CA 1
ATOM 1623 C C . PHE A 1 209 ? 14.594 2.089 -2.028 1.00 93.00 209 PHE A C 1
ATOM 1625 O O . PHE A 1 209 ? 14.352 3.136 -1.435 1.00 93.00 209 PHE A O 1
ATOM 1632 N N . TYR A 1 210 ? 14.431 0.892 -1.466 1.00 93.31 210 TYR A N 1
ATOM 1633 C CA . TYR A 1 210 ? 13.835 0.654 -0.156 1.00 93.31 210 TYR A CA 1
ATOM 1634 C C . TYR A 1 210 ? 14.747 -0.240 0.680 1.00 93.31 210 TYR A C 1
ATOM 1636 O O . TYR A 1 210 ? 14.544 -1.444 0.763 1.00 93.31 210 TYR A O 1
ATOM 1644 N N . SER A 1 211 ? 15.783 0.336 1.290 1.00 92.62 211 SER A N 1
ATOM 1645 C CA . SER A 1 211 ? 16.630 -0.383 2.248 1.00 92.62 211 SER A CA 1
ATOM 1646 C C . SER A 1 211 ? 16.005 -0.394 3.641 1.00 92.62 211 SER A C 1
ATOM 1648 O O . SER A 1 211 ? 15.641 0.672 4.144 1.00 92.62 211 SER A O 1
ATOM 1650 N N . SER A 1 212 ? 15.987 -1.548 4.307 1.00 91.12 212 SER A N 1
ATOM 1651 C CA . SER A 1 212 ? 15.608 -1.616 5.719 1.00 91.12 212 SER A CA 1
ATOM 1652 C C . SER A 1 212 ? 16.782 -1.348 6.672 1.00 91.12 212 SER A C 1
ATOM 1654 O O . SER A 1 212 ? 17.926 -1.719 6.397 1.00 91.12 212 SER A O 1
ATOM 1656 N N . SER A 1 213 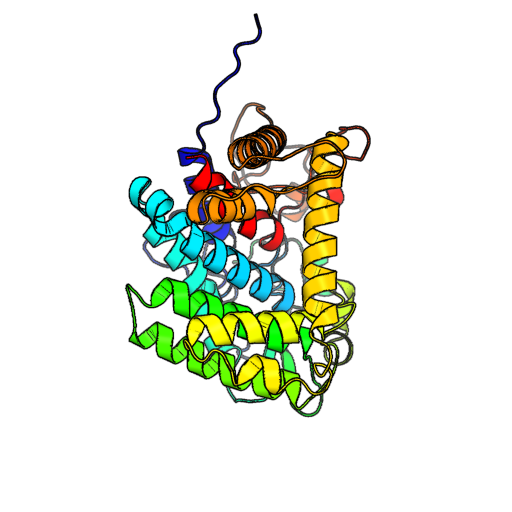? 16.506 -0.734 7.825 1.00 85.69 213 SER A N 1
ATOM 1657 C CA . SER A 1 213 ? 17.479 -0.533 8.911 1.00 85.69 213 SER A CA 1
ATOM 1658 C C . SER A 1 213 ? 17.494 -1.651 9.962 1.00 85.69 213 SER A C 1
ATOM 1660 O O . SER A 1 213 ? 18.394 -1.667 10.801 1.00 85.69 213 SER A O 1
ATOM 1662 N N . GLY A 1 214 ? 16.511 -2.552 9.941 1.00 86.81 214 GLY A N 1
ATOM 1663 C CA . GLY A 1 214 ? 16.295 -3.595 10.947 1.00 86.81 214 GLY A CA 1
ATOM 1664 C C . GLY A 1 214 ? 15.099 -4.478 10.582 1.00 86.81 214 GLY A C 1
ATOM 1665 O O . GLY A 1 214 ? 14.471 -4.259 9.555 1.00 86.81 214 GLY A O 1
ATOM 1666 N N . TYR A 1 215 ? 14.818 -5.505 11.379 1.00 89.88 215 TYR A N 1
ATOM 1667 C CA . TYR A 1 215 ? 13.597 -6.317 11.213 1.00 89.88 215 TYR A CA 1
ATOM 1668 C C . TYR A 1 215 ? 12.871 -6.572 12.543 1.00 89.88 215 TYR A C 1
ATOM 1670 O O . TYR A 1 215 ? 11.824 -7.224 12.604 1.00 89.88 215 TYR A O 1
ATOM 1678 N N . GLU A 1 216 ? 13.465 -6.153 13.661 1.00 85.62 216 GLU A N 1
ATOM 1679 C CA . GLU A 1 216 ? 12.956 -6.412 14.999 1.00 85.62 216 GLU A CA 1
ATOM 1680 C C . GLU A 1 216 ? 11.652 -5.661 15.274 1.00 85.62 216 GLU A C 1
ATOM 1682 O O . GLU A 1 216 ? 10.776 -6.184 15.977 1.00 85.62 216 GLU A O 1
ATOM 1687 N N . ASP A 1 217 ? 11.513 -4.451 14.733 1.00 79.75 217 ASP A N 1
ATOM 1688 C CA . ASP A 1 217 ? 10.288 -3.674 14.804 1.00 79.75 217 ASP A CA 1
ATOM 1689 C C . ASP A 1 217 ? 9.184 -4.264 13.929 1.00 79.75 217 ASP A C 1
ATOM 1691 O O . ASP A 1 217 ? 8.069 -4.405 14.439 1.00 79.75 217 ASP A O 1
ATOM 1695 N N . GLU A 1 218 ? 9.476 -4.745 12.716 1.00 88.62 218 GLU A N 1
ATOM 1696 C CA . GLU A 1 218 ? 8.501 -5.458 11.881 1.00 88.62 218 GLU A CA 1
ATOM 1697 C C . GLU A 1 218 ? 8.031 -6.758 12.551 1.00 88.62 218 GLU A C 1
ATOM 1699 O O . GLU A 1 218 ? 6.832 -7.043 12.583 1.00 88.62 218 GLU A O 1
ATOM 1704 N N . LEU A 1 219 ? 8.925 -7.528 13.187 1.00 86.06 219 LEU A N 1
ATOM 1705 C CA . LEU A 1 219 ? 8.537 -8.719 13.958 1.00 86.06 219 LEU A CA 1
ATOM 1706 C C . LEU A 1 219 ? 7.624 -8.368 15.144 1.00 86.06 219 LEU A C 1
ATOM 1708 O O . LEU A 1 219 ? 6.641 -9.064 15.420 1.00 86.06 219 LEU A O 1
ATOM 1712 N N . LEU A 1 220 ? 7.929 -7.294 15.878 1.00 83.81 220 LEU A N 1
ATOM 1713 C CA . LEU A 1 220 ? 7.070 -6.806 16.961 1.00 83.81 220 LEU A CA 1
ATOM 1714 C C . LEU A 1 220 ? 5.704 -6.356 16.423 1.00 83.81 220 LEU A C 1
ATOM 1716 O O . LEU A 1 220 ? 4.677 -6.661 17.038 1.00 83.81 220 LEU A O 1
ATOM 1720 N N . TRP A 1 221 ? 5.704 -5.645 15.302 1.00 86.38 221 TRP A N 1
ATOM 1721 C CA . TRP A 1 221 ? 4.530 -5.101 14.639 1.00 86.38 221 TRP A CA 1
ATOM 1722 C C . TRP A 1 221 ? 3.596 -6.199 14.123 1.00 86.38 221 TRP A C 1
ATOM 1724 O O . TRP A 1 221 ? 2.417 -6.231 14.490 1.00 86.38 221 TRP A O 1
ATOM 1734 N N . ALA A 1 222 ? 4.132 -7.172 13.389 1.00 89.75 222 ALA A N 1
ATOM 1735 C CA . ALA A 1 222 ? 3.406 -8.339 12.901 1.00 89.75 222 ALA A CA 1
ATOM 1736 C C . ALA A 1 222 ? 2.805 -9.166 14.041 1.00 89.75 222 ALA A C 1
ATOM 1738 O O . ALA A 1 222 ? 1.627 -9.529 14.002 1.00 89.75 222 ALA A O 1
ATOM 1739 N N . ALA A 1 223 ? 3.579 -9.411 15.105 1.00 84.94 223 ALA A N 1
ATOM 1740 C CA . ALA A 1 223 ? 3.100 -10.147 16.270 1.00 84.94 223 ALA A CA 1
ATOM 1741 C C . ALA A 1 223 ? 1.920 -9.440 16.961 1.00 84.94 223 ALA A C 1
ATOM 1743 O O . ALA A 1 223 ? 0.970 -10.103 17.382 1.00 84.94 223 ALA A O 1
ATOM 1744 N N . ALA A 1 224 ? 1.954 -8.106 17.064 1.00 82.44 224 ALA A N 1
ATOM 1745 C CA . ALA A 1 224 ? 0.863 -7.326 17.647 1.00 82.44 224 ALA A CA 1
ATOM 1746 C C . ALA A 1 224 ? -0.423 -7.420 16.806 1.00 82.44 224 ALA A C 1
ATOM 1748 O O . ALA A 1 224 ? -1.517 -7.592 17.352 1.00 82.44 224 ALA A O 1
ATOM 1749 N N . TRP A 1 225 ? -0.302 -7.369 15.478 1.00 89.94 225 TRP A N 1
ATOM 1750 C CA . TRP A 1 225 ? -1.450 -7.521 14.585 1.00 89.94 225 TRP A CA 1
ATOM 1751 C C . TRP A 1 225 ? -2.005 -8.938 14.549 1.00 89.94 225 TRP A C 1
ATOM 1753 O O . TRP A 1 225 ? -3.222 -9.104 14.601 1.00 89.94 225 TRP A O 1
ATOM 1763 N N . LEU A 1 226 ? -1.149 -9.961 14.549 1.00 86.81 226 LEU A N 1
ATOM 1764 C CA . LEU A 1 226 ? -1.569 -11.360 14.660 1.00 86.81 226 LEU A CA 1
ATOM 1765 C C . LEU A 1 226 ? -2.298 -11.635 15.976 1.00 86.81 226 LEU A C 1
ATOM 1767 O O . LEU A 1 226 ? -3.302 -12.352 15.991 1.00 86.81 226 LEU A O 1
ATOM 1771 N N . GLU A 1 227 ? -1.849 -11.040 17.079 1.00 85.31 227 GLU A N 1
ATOM 1772 C CA . GLU A 1 227 ? -2.550 -11.115 18.358 1.00 85.31 227 GLU A CA 1
ATOM 1773 C C . GLU A 1 227 ? -3.963 -10.523 18.260 1.00 85.31 227 GLU A C 1
ATOM 1775 O O . GLU A 1 227 ? -4.935 -11.190 18.632 1.00 85.31 227 GLU A O 1
ATOM 1780 N N . ARG A 1 228 ? -4.097 -9.316 17.692 1.00 86.44 228 ARG A N 1
ATOM 1781 C CA . ARG A 1 228 ? -5.404 -8.672 17.477 1.00 86.44 228 ARG A CA 1
ATOM 1782 C C . ARG A 1 228 ? -6.295 -9.486 16.534 1.00 86.44 228 ARG A C 1
ATOM 1784 O O . ARG A 1 228 ? -7.478 -9.652 16.817 1.00 86.44 228 ARG A O 1
ATOM 1791 N N . ALA A 1 229 ? -5.736 -10.024 15.451 1.00 91.19 229 ALA A N 1
ATOM 1792 C CA . ALA A 1 229 ? -6.454 -10.791 14.434 1.00 91.19 229 ALA A CA 1
ATOM 1793 C C . ALA A 1 229 ? -6.963 -12.151 14.928 1.00 91.19 229 ALA A C 1
ATOM 1795 O O . ALA A 1 229 ? -8.004 -12.628 14.474 1.00 91.19 229 ALA A O 1
ATOM 1796 N N . THR A 1 230 ? -6.236 -12.779 15.856 1.00 85.94 230 THR A N 1
ATOM 1797 C CA . THR A 1 230 ? -6.548 -14.124 16.367 1.00 85.94 230 THR A CA 1
ATOM 1798 C C . THR A 1 230 ? -7.226 -14.120 17.735 1.00 85.94 230 THR A C 1
ATOM 1800 O O . THR A 1 230 ? -7.641 -15.179 18.203 1.00 85.94 230 THR A O 1
ATOM 1803 N N . ASN A 1 231 ? -7.325 -12.956 18.391 1.00 78.12 231 ASN A N 1
ATOM 1804 C CA . ASN A 1 231 ? -7.760 -12.814 19.785 1.00 78.12 231 ASN A CA 1
ATOM 1805 C C . ASN A 1 231 ? -6.975 -13.730 20.755 1.00 78.12 231 ASN A C 1
ATOM 1807 O O . ASN A 1 231 ? -7.475 -14.129 21.807 1.00 78.12 231 ASN A O 1
ATOM 1811 N N . ASN A 1 232 ? -5.733 -14.080 20.398 1.00 70.38 232 ASN A N 1
ATOM 1812 C CA . ASN A 1 232 ? -4.858 -14.955 21.175 1.00 70.38 232 ASN A CA 1
ATOM 1813 C C . ASN A 1 232 ? -3.751 -14.125 21.836 1.00 70.38 232 ASN A C 1
ATOM 1815 O O . ASN A 1 232 ? -2.632 -14.034 21.331 1.00 70.38 232 ASN A O 1
ATOM 1819 N N . LYS A 1 233 ? -4.099 -13.531 22.985 1.00 56.12 233 LYS A N 1
ATOM 1820 C CA . LYS A 1 233 ? -3.341 -12.514 23.745 1.00 56.12 233 LYS A CA 1
ATOM 1821 C C . LYS A 1 233 ? -1.971 -12.946 24.293 1.00 56.12 233 LYS A C 1
ATOM 1823 O O . LYS A 1 233 ? -1.456 -12.331 25.224 1.00 56.12 233 LYS A O 1
ATOM 1828 N N . THR A 1 234 ? -1.439 -14.104 23.903 1.00 53.47 234 THR A N 1
ATOM 1829 C CA . THR A 1 234 ? -0.367 -14.737 24.691 1.00 53.47 234 THR A CA 1
ATOM 1830 C C . THR A 1 234 ? 0.677 -15.499 23.881 1.00 53.47 234 THR A C 1
ATOM 1832 O O . THR A 1 234 ? 1.774 -15.698 24.392 1.00 53.47 234 THR A O 1
ATOM 1835 N N . CYS A 1 235 ? 0.408 -15.899 22.634 1.00 59.72 235 CYS A N 1
ATOM 1836 C CA . CYS A 1 235 ? 1.340 -16.759 21.894 1.00 59.72 235 CYS A CA 1
ATOM 1837 C C . CYS A 1 235 ? 2.398 -15.969 21.098 1.00 59.72 235 CYS A C 1
ATOM 1839 O O . CYS A 1 235 ? 3.594 -16.190 21.266 1.00 59.72 235 CYS A O 1
ATOM 1841 N N . TRP A 1 236 ? 1.981 -14.995 20.285 1.00 61.16 236 TRP A N 1
ATOM 1842 C CA . TRP A 1 236 ? 2.851 -14.377 19.272 1.00 61.16 236 TRP A CA 1
ATOM 1843 C C . TRP A 1 236 ? 3.946 -13.484 19.864 1.00 61.16 236 TRP A C 1
ATOM 1845 O O . TRP A 1 236 ? 5.111 -13.600 19.491 1.00 61.16 236 TRP A O 1
ATOM 1855 N N . LEU A 1 237 ? 3.608 -12.644 20.850 1.00 59.06 237 LEU A N 1
ATOM 1856 C CA . LEU A 1 237 ? 4.583 -11.754 21.492 1.00 59.06 237 LEU A CA 1
ATOM 1857 C C . LEU A 1 237 ? 5.582 -12.498 22.395 1.00 59.06 237 LEU A C 1
ATOM 1859 O O . LEU A 1 237 ? 6.702 -12.019 22.556 1.00 59.06 237 LEU A O 1
ATOM 1863 N N . ARG A 1 238 ? 5.200 -13.648 22.974 1.00 58.31 238 ARG A N 1
ATOM 1864 C CA . ARG A 1 238 ? 6.072 -14.464 23.846 1.00 58.31 238 ARG A CA 1
ATOM 1865 C C . ARG A 1 238 ? 7.079 -15.311 23.072 1.00 58.31 238 ARG A C 1
ATOM 1867 O O . ARG A 1 238 ? 8.104 -15.684 23.627 1.00 58.31 238 ARG A O 1
ATOM 1874 N N . ASN A 1 239 ? 6.796 -15.586 21.802 1.00 57.22 239 ASN A N 1
ATOM 1875 C CA . ASN A 1 239 ? 7.637 -16.399 20.927 1.00 57.22 239 ASN A CA 1
ATOM 1876 C C . ASN A 1 239 ? 8.819 -15.628 20.309 1.00 57.22 239 ASN A C 1
ATOM 1878 O O . ASN A 1 239 ? 9.592 -16.212 19.548 1.00 57.22 239 ASN A O 1
ATOM 1882 N N . LEU A 1 240 ? 8.972 -14.336 20.627 1.00 62.69 240 LEU A N 1
ATOM 1883 C CA . LEU A 1 240 ? 10.136 -13.528 20.262 1.00 62.69 240 LEU A CA 1
ATOM 1884 C C . LEU A 1 240 ? 11.181 -13.628 21.386 1.00 62.69 240 LEU A C 1
ATOM 1886 O O . LEU A 1 240 ? 10.981 -13.104 22.482 1.00 62.69 240 LEU A O 1
ATOM 1890 N N . SER A 1 241 ? 12.291 -14.316 21.115 1.00 55.72 241 SER A N 1
ATOM 1891 C CA . SER A 1 241 ? 13.318 -14.712 22.098 1.00 55.72 241 SER A CA 1
ATOM 1892 C C . SER A 1 241 ? 13.991 -13.540 22.834 1.00 55.72 241 SER A C 1
ATOM 1894 O O . SER A 1 241 ? 14.473 -13.712 23.952 1.00 55.72 241 SER A O 1
ATOM 1896 N N . TRP A 1 242 ? 13.967 -12.331 22.269 1.00 58.19 242 TRP A N 1
ATOM 1897 C CA . TRP A 1 242 ? 14.522 -11.100 22.855 1.00 58.19 242 TRP A CA 1
ATOM 1898 C C . TRP A 1 242 ? 13.578 -10.384 23.844 1.00 58.19 242 TRP A C 1
ATOM 1900 O O . TRP A 1 242 ? 13.979 -9.421 24.499 1.00 58.19 242 TRP A O 1
ATOM 1910 N N . LYS A 1 243 ? 12.327 -10.845 24.008 1.00 49.38 243 LYS A N 1
ATOM 1911 C CA . LYS A 1 243 ? 11.292 -10.190 24.837 1.00 49.38 243 LYS A CA 1
ATOM 1912 C C . LYS A 1 243 ? 11.166 -10.704 26.274 1.00 49.38 243 LYS A C 1
ATOM 1914 O O . LYS A 1 243 ? 10.097 -10.630 26.875 1.00 49.38 243 LYS A O 1
ATOM 1919 N N . ALA A 1 244 ? 12.274 -11.077 26.907 1.00 44.41 244 ALA A N 1
ATOM 1920 C CA . ALA A 1 244 ? 12.310 -11.102 28.372 1.00 44.41 244 ALA A CA 1
ATOM 1921 C C . ALA A 1 244 ? 12.236 -9.686 29.008 1.00 44.41 244 ALA A C 1
ATOM 1923 O O . ALA A 1 244 ? 12.249 -9.570 30.229 1.00 44.41 244 ALA A O 1
ATOM 1924 N N . ASN A 1 245 ? 12.131 -8.600 28.223 1.00 44.56 245 ASN A N 1
ATOM 1925 C CA . ASN A 1 245 ? 12.046 -7.228 28.733 1.00 44.56 245 ASN A CA 1
ATOM 1926 C C . ASN A 1 245 ? 10.817 -6.462 28.201 1.00 44.56 245 ASN A C 1
ATOM 1928 O O . ASN A 1 245 ? 10.875 -5.784 27.177 1.00 44.56 245 ASN A O 1
ATOM 1932 N N . LEU A 1 246 ? 9.722 -6.482 28.971 1.00 45.44 246 LEU A N 1
ATOM 1933 C CA . LEU A 1 246 ? 8.553 -5.588 28.828 1.00 45.44 246 LEU A CA 1
ATOM 1934 C C . LEU A 1 246 ? 8.933 -4.090 28.760 1.00 45.44 246 LEU A C 1
ATOM 1936 O O . LEU A 1 246 ? 8.201 -3.284 28.187 1.00 45.44 246 LEU A O 1
ATOM 1940 N N . ARG A 1 247 ? 10.127 -3.734 29.254 1.00 45.69 247 ARG A N 1
ATOM 1941 C CA . ARG A 1 247 ? 10.688 -2.376 29.244 1.00 45.69 247 ARG A CA 1
ATOM 1942 C C . ARG A 1 247 ? 10.832 -1.769 27.848 1.00 45.69 247 ARG A C 1
ATOM 1944 O O . ARG A 1 247 ? 10.699 -0.561 27.729 1.00 45.69 247 ARG A O 1
ATOM 1951 N N . VAL A 1 248 ? 11.062 -2.564 26.799 1.00 44.91 248 VAL A N 1
ATOM 1952 C CA . VAL A 1 248 ? 11.229 -2.036 25.429 1.00 44.91 248 VAL A CA 1
ATOM 1953 C C . VAL A 1 248 ? 9.889 -1.564 24.851 1.00 44.91 248 VAL A C 1
ATOM 1955 O O . VAL A 1 248 ? 9.826 -0.494 24.259 1.00 44.91 248 VAL A O 1
ATOM 1958 N N . GLN A 1 249 ? 8.781 -2.276 25.095 1.00 42.66 249 GLN A N 1
ATOM 1959 C CA . GLN A 1 249 ? 7.446 -1.813 24.679 1.00 42.66 249 GLN A CA 1
ATOM 1960 C C . GLN A 1 249 ? 7.017 -0.543 25.422 1.00 42.66 249 GLN A C 1
ATOM 1962 O O . GLN A 1 249 ? 6.491 0.382 24.804 1.00 42.66 249 GLN A O 1
ATOM 1967 N N . GLU A 1 250 ? 7.264 -0.467 26.732 1.00 48.44 250 GLU A N 1
ATOM 1968 C CA . GLU A 1 250 ? 7.012 0.751 27.511 1.00 48.44 250 GLU A CA 1
ATOM 1969 C C . GLU A 1 250 ? 7.930 1.898 27.094 1.00 48.44 250 GLU A C 1
ATOM 1971 O O . GLU A 1 250 ? 7.482 3.040 27.047 1.00 48.44 250 GLU A O 1
ATOM 1976 N N . GLN A 1 251 ? 9.174 1.610 26.714 1.00 43.03 251 GLN A N 1
ATOM 1977 C CA . GLN A 1 251 ? 10.103 2.597 26.183 1.00 43.03 251 GLN A CA 1
ATOM 1978 C C . GLN A 1 251 ? 9.664 3.108 24.807 1.00 43.03 251 GLN A C 1
ATOM 1980 O O . GLN A 1 251 ? 9.671 4.315 24.609 1.00 43.03 251 GLN A O 1
ATOM 1985 N N . HIS A 1 252 ? 9.203 2.250 23.893 1.00 47.72 252 HIS A N 1
ATOM 1986 C CA . HIS A 1 252 ? 8.706 2.666 22.573 1.00 47.72 252 HIS A CA 1
ATOM 1987 C C . HIS A 1 252 ? 7.386 3.441 22.692 1.00 47.72 252 HIS A C 1
ATOM 1989 O O . HIS A 1 252 ? 7.200 4.462 22.033 1.00 47.72 252 HIS A O 1
ATOM 1995 N N . LYS A 1 253 ? 6.485 3.015 23.590 1.00 48.56 253 LYS A N 1
ATOM 1996 C CA . LYS A 1 253 ? 5.266 3.765 23.928 1.00 48.56 253 LYS A CA 1
ATOM 1997 C C . LYS A 1 253 ? 5.604 5.129 24.535 1.00 48.56 253 LYS A C 1
ATOM 1999 O O . LYS A 1 253 ? 5.062 6.134 24.092 1.00 48.56 253 LYS A O 1
ATOM 2004 N N . SER A 1 254 ? 6.514 5.166 25.508 1.00 48.84 254 SER A N 1
ATOM 2005 C CA . SER A 1 254 ? 6.977 6.393 26.164 1.00 48.84 254 SER A CA 1
ATOM 2006 C C . SER A 1 254 ? 7.677 7.328 25.178 1.00 48.84 254 SER A C 1
ATOM 2008 O O . SER A 1 254 ? 7.409 8.522 25.181 1.00 48.84 254 SER A O 1
ATOM 2010 N N . GLN A 1 255 ? 8.496 6.803 24.264 1.00 48.34 255 GLN A N 1
ATOM 2011 C CA . GLN A 1 255 ? 9.127 7.576 23.193 1.00 48.34 255 GLN A CA 1
ATOM 2012 C C . GLN A 1 255 ? 8.091 8.136 22.214 1.00 48.34 255 GLN A C 1
ATOM 2014 O O . GLN A 1 255 ? 8.162 9.316 21.881 1.00 48.34 255 GLN A O 1
ATOM 2019 N N . ALA A 1 256 ? 7.091 7.347 21.805 1.00 52.25 256 ALA A N 1
ATOM 2020 C CA . ALA A 1 256 ? 5.997 7.828 20.961 1.00 52.25 256 ALA A CA 1
ATOM 2021 C C . ALA A 1 256 ? 5.162 8.917 21.663 1.00 52.25 256 ALA A C 1
ATOM 2023 O O . ALA A 1 256 ? 4.795 9.915 21.046 1.00 52.25 256 ALA A O 1
ATOM 2024 N N . GLU A 1 257 ? 4.894 8.767 22.963 1.00 56.84 257 GLU A N 1
ATOM 2025 C CA . GLU A 1 257 ? 4.171 9.750 23.778 1.00 56.84 257 GLU A CA 1
ATOM 2026 C C . GLU A 1 257 ? 4.987 11.033 24.002 1.00 56.84 257 GLU A C 1
ATOM 2028 O O . GLU A 1 257 ? 4.467 12.130 23.801 1.00 56.84 257 GLU A O 1
ATOM 2033 N N . GLN A 1 258 ? 6.276 10.919 24.333 1.00 54.12 258 GLN A N 1
ATOM 2034 C CA . GLN A 1 258 ? 7.201 12.050 24.458 1.00 54.12 258 GLN A CA 1
ATOM 2035 C C . GLN A 1 258 ? 7.371 12.791 23.130 1.00 54.12 258 GLN A C 1
ATOM 2037 O O . GLN A 1 258 ? 7.388 14.023 23.115 1.00 54.12 258 GLN A O 1
ATOM 2042 N N . PHE A 1 259 ? 7.433 12.062 22.015 1.00 50.84 259 PHE A N 1
ATOM 2043 C CA . PHE A 1 259 ? 7.483 12.638 20.678 1.00 50.84 259 PHE A CA 1
ATOM 2044 C C . PHE A 1 259 ? 6.211 13.446 20.373 1.00 50.84 259 PHE A C 1
ATOM 2046 O O . PHE A 1 259 ? 6.319 14.635 20.073 1.00 50.84 259 PHE A O 1
ATOM 2053 N N . ILE A 1 260 ? 5.015 12.872 20.575 1.00 57.56 260 ILE A N 1
ATOM 2054 C CA . ILE A 1 260 ? 3.724 13.576 20.417 1.00 57.56 260 ILE A CA 1
ATOM 2055 C C . ILE A 1 260 ? 3.664 14.835 21.299 1.00 57.56 260 ILE A C 1
ATOM 2057 O O . ILE A 1 260 ? 3.308 15.913 20.818 1.00 57.56 260 ILE A O 1
ATOM 2061 N N . CYS A 1 261 ? 4.056 14.724 22.572 1.00 52.94 261 CYS A N 1
ATOM 2062 C CA . CYS A 1 261 ? 4.101 15.852 23.501 1.00 52.94 261 CYS A CA 1
ATOM 2063 C C . CYS A 1 261 ? 5.050 16.964 23.036 1.00 52.94 261 CYS A C 1
ATOM 2065 O O . CYS A 1 261 ? 4.710 18.144 23.128 1.00 52.94 261 CYS A O 1
ATOM 2067 N N . SER A 1 262 ? 6.223 16.603 22.510 1.00 50.69 262 SER A N 1
ATOM 2068 C CA . SER A 1 262 ? 7.197 17.569 21.995 1.00 50.69 262 SER A CA 1
ATOM 2069 C C . SER A 1 262 ? 6.690 18.309 20.750 1.00 50.69 262 SER A C 1
ATOM 2071 O O . SER A 1 262 ? 6.981 19.492 20.585 1.00 50.69 262 SER A O 1
ATOM 2073 N N . CYS A 1 263 ? 5.884 17.654 19.907 1.00 54.06 263 CYS A N 1
ATOM 2074 C CA . CYS A 1 263 ? 5.300 18.249 18.704 1.00 54.06 263 CYS A CA 1
ATOM 2075 C C . CYS A 1 263 ? 4.215 19.282 19.030 1.00 54.06 263 CYS A C 1
ATOM 2077 O O . CYS A 1 263 ? 4.227 20.368 18.455 1.00 54.06 263 CYS A O 1
ATOM 2079 N N . ILE A 1 264 ? 3.328 18.982 19.987 1.00 57.56 264 ILE A N 1
ATOM 2080 C CA . ILE A 1 264 ? 2.283 19.916 20.449 1.00 57.56 264 ILE A CA 1
ATOM 2081 C C . ILE A 1 264 ? 2.907 21.187 21.026 1.00 57.56 264 ILE A C 1
ATOM 2083 O O . ILE A 1 264 ? 2.436 22.288 20.765 1.00 57.56 264 ILE A O 1
ATOM 2087 N N . GLN A 1 265 ? 3.999 21.036 21.777 1.00 54.34 265 GLN A N 1
ATOM 2088 C CA . GLN A 1 265 ? 4.701 22.158 22.401 1.00 54.34 265 GLN A CA 1
ATOM 2089 C C . GLN A 1 265 ? 5.508 22.998 21.408 1.00 54.34 265 GLN A C 1
ATOM 2091 O O . GLN A 1 265 ? 5.731 24.179 21.659 1.00 54.34 265 GLN A O 1
ATOM 2096 N N . LYS A 1 266 ? 5.968 22.402 20.300 1.00 43.84 266 LYS A N 1
ATOM 2097 C CA . LYS A 1 266 ? 6.826 23.073 19.311 1.00 43.84 266 LYS A CA 1
ATOM 2098 C C . LYS A 1 266 ? 6.088 23.588 18.073 1.00 43.84 266 LYS A C 1
ATOM 2100 O O . LYS A 1 266 ? 6.738 24.216 17.247 1.00 43.84 266 LYS A O 1
ATOM 2105 N N . GLY A 1 267 ? 4.790 23.314 17.910 1.00 47.19 267 GLY A N 1
ATOM 2106 C CA . GLY A 1 267 ? 4.039 23.704 16.706 1.00 47.19 267 GLY A CA 1
ATOM 2107 C C . GLY A 1 267 ? 4.678 23.203 15.401 1.00 47.19 267 GLY A C 1
ATOM 2108 O O . GLY A 1 267 ? 4.597 23.878 14.385 1.00 47.19 267 GLY A O 1
ATOM 2109 N N . ASN A 1 268 ? 5.391 22.071 15.451 1.00 42.59 268 ASN A N 1
ATOM 2110 C CA . ASN A 1 268 ? 6.339 21.668 14.412 1.00 42.59 268 ASN A CA 1
ATOM 2111 C C . ASN A 1 268 ? 5.668 20.824 13.307 1.00 42.59 268 ASN A C 1
ATOM 2113 O O . ASN A 1 268 ? 4.984 19.845 13.609 1.00 42.59 268 ASN A O 1
ATOM 2117 N N . ASN A 1 269 ? 5.937 21.162 12.042 1.00 43.97 269 ASN A N 1
ATOM 2118 C CA . ASN A 1 269 ? 5.230 20.728 10.821 1.00 43.97 269 ASN A CA 1
ATOM 2119 C C . ASN A 1 269 ? 5.520 19.283 10.350 1.00 43.97 269 ASN A C 1
ATOM 2121 O O . ASN A 1 269 ? 5.185 18.902 9.229 1.00 43.97 269 ASN A O 1
ATOM 2125 N N . ASN A 1 270 ? 6.140 18.449 11.190 1.00 42.22 270 ASN A N 1
ATOM 2126 C CA . ASN A 1 270 ? 6.593 17.102 10.820 1.00 42.22 270 ASN A CA 1
ATOM 2127 C C . ASN A 1 270 ? 5.870 15.987 11.584 1.00 42.22 270 ASN A C 1
ATOM 2129 O O . ASN A 1 270 ? 6.494 15.027 12.039 1.00 42.22 270 ASN A O 1
ATOM 2133 N N . PHE A 1 271 ? 4.539 16.070 11.706 1.00 47.81 271 PHE A N 1
ATOM 2134 C CA . PHE A 1 271 ? 3.772 14.898 12.124 1.00 47.81 271 PHE A CA 1
ATOM 2135 C C . PHE A 1 271 ? 2.362 14.813 11.549 1.00 47.81 271 PHE A C 1
ATOM 2137 O O . PHE A 1 271 ? 1.451 15.537 11.933 1.00 47.81 271 PHE A O 1
ATOM 2144 N N . ARG A 1 272 ? 2.181 13.856 10.638 1.00 53.69 272 ARG A N 1
ATOM 2145 C CA . ARG A 1 272 ? 1.041 13.811 9.719 1.00 53.69 272 ARG A CA 1
ATOM 2146 C C . ARG A 1 272 ? -0.082 12.825 10.130 1.00 53.69 272 ARG A C 1
ATOM 2148 O O . ARG A 1 272 ? -1.131 12.848 9.500 1.00 53.69 272 ARG A O 1
ATOM 2155 N N . LYS A 1 273 ? 0.124 11.895 11.095 1.00 49.03 273 LYS A N 1
ATOM 2156 C CA . LYS A 1 273 ? -0.648 10.614 11.124 1.00 49.03 273 LYS A CA 1
ATOM 2157 C C . LYS A 1 273 ? -1.056 10.044 12.509 1.00 49.03 273 LYS A C 1
ATOM 2159 O O . LYS A 1 273 ? -2.221 9.703 12.699 1.00 49.03 273 LYS A O 1
ATOM 2164 N N . THR A 1 274 ? -0.174 9.967 13.514 1.00 56.25 274 THR A N 1
ATOM 2165 C CA . THR A 1 274 ? -0.488 9.252 14.785 1.00 56.25 274 THR A CA 1
ATOM 2166 C C . THR A 1 274 ? -1.384 10.043 15.747 1.00 56.25 274 THR A C 1
ATOM 2168 O O . THR A 1 274 ? -2.009 9.457 16.630 1.00 56.25 274 THR A O 1
ATOM 2171 N N . ALA A 1 275 ? -1.497 11.365 15.577 1.00 62.00 275 ALA A N 1
ATOM 2172 C CA . ALA A 1 275 ? -2.306 12.215 16.456 1.00 62.00 275 ALA A CA 1
ATOM 2173 C C . ALA A 1 275 ? -3.810 11.881 16.387 1.00 62.00 275 ALA A C 1
ATOM 2175 O O . ALA A 1 275 ? -4.462 11.803 17.428 1.00 62.00 275 ALA A O 1
ATOM 2176 N N . ALA A 1 276 ? -4.351 11.604 15.193 1.00 56.31 276 ALA A N 1
ATOM 2177 C CA . ALA A 1 276 ? -5.771 11.281 15.012 1.00 56.31 276 ALA A CA 1
ATOM 2178 C C . ALA A 1 276 ? -6.151 9.934 15.653 1.00 56.31 276 ALA A C 1
ATOM 2180 O O . ALA A 1 276 ? -7.115 9.860 16.416 1.00 56.31 276 ALA A O 1
ATOM 2181 N N . VAL A 1 277 ? -5.356 8.882 15.413 1.00 58.09 277 VAL A N 1
ATOM 2182 C CA . VAL A 1 277 ? -5.565 7.555 16.024 1.00 58.09 277 VAL A CA 1
ATOM 2183 C C . VAL A 1 277 ? -5.427 7.632 17.547 1.00 58.09 277 VAL A C 1
ATOM 2185 O O . VAL A 1 277 ? -6.257 7.094 18.282 1.00 58.09 277 VAL A O 1
ATOM 2188 N N . ARG A 1 278 ? -4.417 8.360 18.049 1.00 69.94 278 ARG A N 1
ATOM 2189 C CA . ARG A 1 278 ? -4.216 8.542 19.493 1.00 69.94 278 ARG A CA 1
ATOM 2190 C C . ARG A 1 278 ? -5.358 9.322 20.138 1.00 69.94 278 ARG A C 1
ATOM 2192 O O . ARG A 1 278 ? -5.756 8.970 21.246 1.00 69.94 278 ARG A O 1
ATOM 2199 N N . SER A 1 279 ? -5.891 10.335 19.454 1.00 71.31 279 SER A N 1
ATOM 2200 C CA . SER A 1 279 ? -7.062 11.080 19.918 1.00 71.31 279 SER A CA 1
ATOM 2201 C C . SER A 1 279 ? -8.264 10.164 20.113 1.00 71.31 279 SER A C 1
ATOM 2203 O O . SER A 1 279 ? -8.827 10.140 21.205 1.00 71.31 279 SER A O 1
ATOM 2205 N N . LYS A 1 280 ? -8.602 9.356 19.097 1.00 66.62 280 LYS A N 1
ATOM 2206 C CA . LYS A 1 280 ? -9.712 8.399 19.174 1.00 66.62 280 LYS A CA 1
ATOM 2207 C C . LYS A 1 280 ? -9.541 7.451 20.363 1.00 66.62 280 LYS A C 1
ATOM 2209 O O . LYS A 1 280 ? -10.434 7.353 21.196 1.00 66.62 280 LYS A O 1
ATOM 2214 N N . TYR A 1 281 ? -8.360 6.844 20.506 1.00 68.62 281 TYR A N 1
ATOM 2215 C CA . TYR A 1 281 ? -8.068 5.957 21.634 1.00 68.62 281 TYR A CA 1
ATOM 2216 C C . TYR A 1 281 ? -8.253 6.652 22.992 1.00 68.62 281 TYR A C 1
ATOM 2218 O O . TYR A 1 281 ? -8.818 6.072 23.916 1.00 68.62 281 TYR A O 1
ATOM 2226 N N . LEU A 1 282 ? -7.751 7.883 23.145 1.00 69.44 282 LEU A N 1
ATOM 2227 C CA . LEU A 1 282 ? -7.882 8.640 24.394 1.00 69.44 282 LEU A CA 1
ATOM 2228 C C . LEU A 1 282 ? -9.339 9.028 24.674 1.00 69.44 282 LEU A C 1
ATOM 2230 O O . LEU A 1 282 ? -9.765 8.950 25.822 1.00 69.44 282 LEU A O 1
ATOM 2234 N N . ALA A 1 283 ? -10.109 9.386 23.645 1.00 72.62 283 ALA A N 1
ATOM 2235 C CA . ALA A 1 283 ? -11.534 9.674 23.772 1.00 72.62 283 ALA A CA 1
ATOM 2236 C C . ALA A 1 283 ? -12.324 8.433 24.219 1.00 72.62 283 ALA A C 1
ATOM 2238 O O . ALA A 1 283 ? -13.062 8.504 25.203 1.00 72.62 283 ALA A O 1
ATOM 2239 N N . ASP A 1 284 ? -12.101 7.288 23.567 1.00 69.56 284 ASP A N 1
ATOM 2240 C CA . ASP A 1 284 ? -12.748 6.013 23.900 1.00 69.56 284 ASP A CA 1
ATOM 2241 C C . ASP A 1 284 ? -12.383 5.557 25.324 1.00 69.56 284 ASP A C 1
ATOM 2243 O O . ASP A 1 284 ? -13.233 5.080 26.079 1.00 69.56 284 ASP A O 1
ATOM 2247 N N . ALA A 1 285 ? -11.128 5.775 25.731 1.00 69.88 285 ALA A N 1
ATOM 2248 C CA . ALA A 1 285 ? -10.638 5.483 27.076 1.00 69.88 285 ALA A CA 1
ATOM 2249 C C . ALA A 1 285 ? -10.990 6.556 28.127 1.00 69.88 285 ALA A C 1
ATOM 2251 O O . ALA A 1 285 ? -10.640 6.382 29.295 1.00 69.88 285 ALA A O 1
ATOM 2252 N N . LYS A 1 286 ? -11.647 7.663 27.742 1.00 78.50 286 LYS A N 1
ATOM 2253 C CA . LYS A 1 286 ? -11.901 8.846 28.594 1.00 78.50 286 LYS A CA 1
ATOM 2254 C C . LYS A 1 286 ? -10.639 9.343 29.320 1.00 78.50 286 LYS A C 1
ATOM 2256 O O . LYS A 1 286 ? -10.682 9.709 30.493 1.00 78.50 286 LYS A O 1
ATOM 2261 N N . ALA A 1 287 ? -9.510 9.325 28.618 1.00 78.88 287 ALA A N 1
ATOM 2262 C CA . ALA A 1 287 ? -8.183 9.627 29.137 1.00 78.88 287 ALA A CA 1
ATOM 2263 C C . ALA A 1 287 ? -7.575 10.876 28.473 1.00 78.88 287 ALA A C 1
ATOM 2265 O O . ALA A 1 287 ? -8.019 11.325 27.418 1.00 78.88 287 ALA A O 1
ATOM 2266 N N . SER A 1 288 ? -6.516 11.413 29.081 1.00 74.31 288 SER A N 1
ATOM 2267 C CA . SER A 1 288 ? -5.701 12.513 28.549 1.00 74.31 288 SER A CA 1
ATOM 2268 C C . SER A 1 288 ? -4.220 12.135 28.555 1.00 74.31 288 SER A C 1
ATOM 2270 O O . SER A 1 288 ? -3.793 11.267 29.323 1.00 74.31 288 SER A O 1
ATOM 2272 N N . LEU A 1 289 ? -3.428 12.765 27.683 1.00 76.25 289 LEU A N 1
ATOM 2273 C CA . LEU A 1 289 ? -1.980 12.564 27.647 1.00 76.25 289 LEU A CA 1
ATOM 2274 C C . LEU A 1 289 ? -1.301 13.585 28.565 1.00 76.25 289 LEU A C 1
ATOM 2276 O O . LEU A 1 289 ? -1.518 14.787 28.428 1.00 76.25 289 LEU A O 1
ATOM 2280 N N . GLN A 1 290 ? -0.475 13.117 29.498 1.00 78.69 290 GLN A N 1
ATOM 2281 C CA . GLN A 1 290 ? 0.275 13.997 30.393 1.00 78.69 290 GLN A CA 1
ATOM 2282 C C . GLN A 1 290 ? 1.595 14.393 29.734 1.00 78.69 290 GLN A C 1
ATOM 2284 O O . GLN A 1 290 ? 2.516 13.584 29.646 1.00 78.69 290 GLN A O 1
ATOM 2289 N N . CYS A 1 291 ? 1.678 15.636 29.260 1.00 73.38 291 CYS A N 1
ATOM 2290 C CA . CYS A 1 291 ? 2.881 16.185 28.648 1.00 73.38 291 CYS A CA 1
ATOM 2291 C C . CYS A 1 291 ? 3.612 17.127 29.619 1.00 73.38 291 CYS A C 1
ATOM 2293 O O . CYS A 1 291 ? 2.971 17.733 30.479 1.00 73.38 291 CYS A O 1
ATOM 2295 N N . PRO A 1 292 ? 4.934 17.349 29.456 1.00 68.88 292 PRO A N 1
ATOM 2296 C CA . PRO A 1 292 ? 5.700 18.266 30.314 1.00 68.88 292 PRO A CA 1
ATOM 2297 C C . PRO A 1 292 ? 5.154 19.707 30.393 1.00 68.88 292 PRO A C 1
ATOM 2299 O O . PRO A 1 292 ? 5.477 20.438 31.319 1.00 68.88 292 PRO A O 1
ATOM 2302 N N . GLY A 1 293 ? 4.330 20.113 29.423 1.00 68.69 293 GLY A N 1
ATOM 2303 C CA . GLY A 1 293 ? 3.721 21.441 29.296 1.00 68.69 293 GLY A CA 1
ATOM 2304 C C . GLY A 1 293 ? 2.224 21.474 29.613 1.00 68.69 293 GLY A C 1
ATOM 2305 O O . GLY A 1 293 ? 1.570 22.460 29.297 1.00 68.69 293 GLY A O 1
ATOM 2306 N N . GLY A 1 294 ? 1.675 20.404 30.198 1.00 78.00 294 GLY A N 1
ATOM 2307 C CA . GLY A 1 294 ? 0.265 20.304 30.579 1.00 78.00 294 GLY A CA 1
ATOM 2308 C C . GLY A 1 294 ? -0.441 19.076 30.004 1.00 78.00 294 GLY A C 1
ATOM 2309 O O . GLY A 1 294 ? 0.107 18.335 29.186 1.00 78.00 294 GLY A O 1
ATOM 2310 N N . ALA A 1 295 ? -1.675 18.853 30.457 1.00 80.75 295 ALA A N 1
ATOM 2311 C CA . ALA A 1 295 ? -2.513 17.766 29.966 1.00 80.75 295 ALA A CA 1
ATOM 2312 C C . ALA A 1 295 ? -3.042 18.085 28.560 1.00 80.75 295 ALA A C 1
ATOM 2314 O O . ALA A 1 295 ? -3.697 19.104 28.358 1.00 80.75 295 ALA A O 1
ATOM 2315 N N . VAL A 1 296 ? -2.794 17.183 27.615 1.00 76.19 296 VAL A N 1
ATOM 2316 C CA . VAL A 1 296 ? -3.285 17.245 26.235 1.00 76.19 296 VAL A CA 1
ATOM 2317 C C . VAL A 1 296 ? -4.566 16.426 26.125 1.00 76.19 296 VAL A C 1
ATOM 2319 O O . VAL A 1 296 ? -4.586 15.233 26.454 1.00 76.19 296 VAL A O 1
ATOM 2322 N N . GLN A 1 297 ? -5.634 17.061 25.648 1.00 81.31 297 GLN A N 1
ATOM 2323 C CA . GLN A 1 297 ? -6.940 16.438 25.459 1.00 81.31 297 GLN A CA 1
ATOM 2324 C C . GLN A 1 297 ? -7.074 15.814 24.060 1.00 81.31 297 GLN A C 1
ATOM 2326 O O . GLN A 1 297 ? -6.387 16.227 23.120 1.00 81.31 297 GLN A O 1
ATOM 2331 N N . PRO A 1 298 ? -8.004 14.857 23.865 1.00 76.81 298 PRO A N 1
ATOM 2332 C CA . PRO A 1 298 ? -8.322 14.331 22.536 1.00 76.81 298 PRO A CA 1
ATOM 2333 C C . PRO A 1 298 ? -8.633 15.425 21.497 1.00 76.81 298 PRO A C 1
ATOM 2335 O O . PRO A 1 298 ? -8.216 15.314 20.341 1.00 76.81 298 PRO A O 1
ATOM 2338 N N . SER A 1 299 ? -9.309 16.507 21.903 1.00 76.31 299 SER A N 1
ATOM 2339 C CA . SER A 1 299 ? -9.620 17.653 21.036 1.00 76.31 299 SER A CA 1
ATOM 2340 C C . SER A 1 299 ? -8.372 18.349 20.497 1.00 76.31 299 SER A C 1
ATOM 2342 O O . SER A 1 299 ? -8.352 18.742 19.334 1.00 76.31 299 SER A O 1
ATOM 2344 N N . ASP A 1 300 ? -7.316 18.456 21.303 1.00 73.88 300 ASP A N 1
ATOM 2345 C CA . ASP A 1 300 ? -6.073 19.132 20.917 1.00 73.88 300 ASP A CA 1
ATOM 2346 C C . ASP A 1 300 ? -5.329 18.325 19.850 1.00 73.88 300 ASP A C 1
ATOM 2348 O O . ASP A 1 300 ? -4.815 18.876 18.878 1.00 73.88 300 ASP A O 1
ATOM 2352 N N . LEU A 1 301 ? -5.352 16.995 19.980 1.00 69.06 301 LEU A N 1
ATOM 2353 C CA . LEU A 1 301 ? -4.781 16.072 19.001 1.00 69.06 301 LEU A CA 1
ATOM 2354 C C . LEU A 1 301 ? -5.549 16.073 17.671 1.00 69.06 301 LEU A C 1
ATOM 2356 O O . LEU A 1 301 ? -4.927 15.973 16.614 1.00 69.06 301 LEU A O 1
ATOM 2360 N N . ILE A 1 302 ? -6.880 16.210 17.704 1.00 73.31 302 ILE A N 1
ATOM 2361 C CA . ILE A 1 302 ? -7.693 16.354 16.484 1.00 73.31 302 ILE A CA 1
ATOM 2362 C C . ILE A 1 302 ? -7.468 17.711 15.825 1.00 73.31 302 ILE A C 1
ATOM 2364 O O . ILE A 1 302 ? -7.340 17.763 14.606 1.00 73.31 302 ILE A O 1
ATOM 2368 N N . ASN A 1 303 ? -7.366 18.793 16.599 1.00 74.44 303 ASN A N 1
ATOM 2369 C CA . ASN A 1 303 ? -7.059 20.117 16.058 1.00 74.44 303 ASN A CA 1
ATOM 2370 C C . ASN A 1 303 ? -5.667 20.153 15.414 1.00 74.44 303 ASN A C 1
ATOM 2372 O O . ASN A 1 303 ? -5.511 20.735 14.342 1.00 74.44 303 ASN A O 1
ATOM 2376 N N . LEU A 1 304 ? -4.681 19.478 16.017 1.00 64.06 304 LEU A N 1
ATOM 2377 C CA . LEU A 1 304 ? -3.365 19.290 15.413 1.00 64.06 304 LEU A CA 1
ATOM 2378 C C . LEU A 1 304 ? -3.459 18.469 14.120 1.00 64.06 304 LEU A C 1
ATOM 2380 O O . LEU A 1 304 ? -2.962 18.904 13.092 1.00 64.06 304 LEU A O 1
ATOM 2384 N N . ALA A 1 305 ? -4.132 17.314 14.126 1.00 61.72 305 ALA A N 1
ATOM 2385 C CA . ALA A 1 305 ? -4.296 16.509 12.912 1.00 61.72 305 ALA A CA 1
ATOM 2386 C C . ALA A 1 305 ? -4.998 17.289 11.783 1.00 61.72 305 ALA A C 1
ATOM 2388 O O . ALA A 1 305 ? -4.600 17.183 10.625 1.00 61.72 305 ALA A O 1
ATOM 2389 N N . ARG A 1 306 ? -6.000 18.108 12.129 1.00 68.06 306 ARG A N 1
ATOM 2390 C CA . ARG A 1 306 ? -6.715 18.989 11.200 1.00 68.06 306 ARG A CA 1
ATOM 2391 C C . ARG A 1 306 ? -5.800 20.051 10.598 1.00 68.06 306 ARG A C 1
ATOM 2393 O O . ARG A 1 306 ? -5.765 20.172 9.382 1.00 68.06 306 ARG A O 1
ATOM 2400 N N . SER A 1 307 ? -5.019 20.766 11.414 1.00 63.12 307 SER A N 1
ATOM 2401 C CA . SER A 1 307 ? -4.117 21.810 10.903 1.00 63.12 307 SER A CA 1
ATOM 2402 C C . SER A 1 307 ? -3.071 21.249 9.939 1.00 63.12 307 SER A C 1
ATOM 2404 O O . SER A 1 307 ? -2.752 21.878 8.935 1.00 63.12 307 SER A O 1
ATOM 2406 N N . GLN A 1 308 ? -2.584 20.033 10.203 1.00 61.69 308 GLN A N 1
ATOM 2407 C CA . GLN A 1 308 ? -1.650 19.349 9.310 1.00 61.69 308 GLN A CA 1
ATOM 2408 C C . GLN A 1 308 ? -2.331 18.848 8.029 1.00 61.69 308 GLN A C 1
ATOM 2410 O O . GLN A 1 308 ? -1.740 18.927 6.955 1.00 61.69 308 GLN A O 1
ATOM 2415 N N . ALA A 1 309 ? -3.573 18.359 8.115 1.00 56.34 309 ALA A N 1
ATOM 2416 C CA . ALA A 1 309 ? -4.352 17.983 6.937 1.00 56.34 309 ALA A CA 1
ATOM 2417 C C . ALA A 1 309 ? -4.650 19.200 6.045 1.00 56.34 309 ALA A C 1
ATOM 2419 O O . ALA A 1 309 ? -4.462 19.122 4.835 1.00 56.34 309 ALA A O 1
ATOM 2420 N N . ASP A 1 310 ? -5.034 20.335 6.633 1.00 58.72 310 ASP A N 1
ATOM 2421 C CA . ASP A 1 310 ? -5.281 21.585 5.905 1.00 58.72 310 ASP A CA 1
ATOM 2422 C C . ASP A 1 310 ? -4.022 22.102 5.199 1.00 58.72 310 ASP A C 1
ATOM 2424 O O . ASP A 1 310 ? -4.102 22.544 4.055 1.00 58.72 310 ASP A O 1
ATOM 2428 N N . TYR A 1 311 ? -2.855 21.992 5.844 1.00 54.19 311 TYR A N 1
ATOM 2429 C CA . TYR A 1 311 ? -1.569 22.347 5.240 1.00 54.19 311 TYR A CA 1
ATOM 2430 C C . TYR A 1 311 ? -1.250 21.483 4.007 1.00 54.19 311 TYR A C 1
ATOM 2432 O O . TYR A 1 311 ? -0.840 22.004 2.972 1.00 54.19 311 TYR A O 1
ATOM 2440 N N . VAL A 1 312 ? -1.484 20.165 4.082 1.00 52.59 312 VAL A N 1
ATOM 2441 C CA . VAL A 1 312 ? -1.252 19.231 2.960 1.00 52.59 312 VAL A CA 1
ATOM 2442 C C . VAL A 1 312 ? -2.202 19.488 1.784 1.00 52.59 312 VAL A C 1
ATOM 2444 O O . VAL A 1 312 ? -1.836 19.253 0.635 1.00 52.59 312 VAL A O 1
ATOM 2447 N N . LEU A 1 313 ? -3.411 19.987 2.044 1.00 53.00 313 LEU A N 1
ATOM 2448 C CA . LEU A 1 313 ? -4.456 20.200 1.036 1.00 53.00 313 LEU A CA 1
ATOM 2449 C C . LEU A 1 313 ? -4.415 21.596 0.391 1.00 53.00 313 LEU A C 1
ATOM 2451 O O . LEU A 1 313 ? -5.437 22.059 -0.119 1.00 53.00 313 LEU A O 1
ATOM 2455 N N . GLY A 1 314 ? -3.243 22.246 0.412 1.00 52.78 314 GLY A N 1
ATOM 2456 C CA . GLY A 1 314 ? -2.966 23.584 -0.118 1.00 52.78 314 GLY A CA 1
ATOM 2457 C C . GLY A 1 314 ? -3.844 23.980 -1.311 1.00 52.78 314 GLY A C 1
ATOM 2458 O O . GLY A 1 314 ? -3.751 23.421 -2.403 1.00 52.78 314 GLY A O 1
ATOM 2459 N N . GLN A 1 315 ? -4.737 24.943 -1.090 1.00 49.00 315 GLN A N 1
ATOM 2460 C CA . GLN A 1 315 ? -5.735 25.369 -2.069 1.00 49.00 315 GLN A CA 1
ATOM 2461 C C . GLN A 1 315 ? -5.099 26.188 -3.202 1.00 49.00 315 GLN A C 1
ATOM 2463 O O . GLN A 1 315 ? -4.834 27.378 -3.032 1.00 49.00 315 GLN A O 1
ATOM 2468 N N . TYR A 1 316 ? -4.935 25.575 -4.381 1.00 35.84 316 TYR A N 1
ATOM 2469 C CA . TYR A 1 316 ? -4.510 26.244 -5.620 1.00 35.84 316 TYR A CA 1
ATOM 2470 C C . TYR A 1 316 ? -5.332 25.774 -6.849 1.00 35.84 316 TYR A C 1
ATOM 2472 O O . TYR A 1 316 ? -5.771 24.621 -6.875 1.00 35.84 316 TYR A O 1
ATOM 2480 N N . PRO A 1 317 ? -5.602 26.628 -7.869 1.00 31.36 317 PRO A N 1
ATOM 2481 C CA . PRO A 1 317 ? -6.640 26.362 -8.877 1.00 31.36 317 PRO A CA 1
ATOM 2482 C C . PRO A 1 317 ? -6.150 25.895 -10.279 1.00 31.36 317 PRO A C 1
ATOM 2484 O O . PRO A 1 317 ? -5.344 26.574 -10.902 1.00 31.36 317 PRO A O 1
ATOM 2487 N N . LYS A 1 318 ? -6.845 24.861 -10.811 1.00 36.03 318 LYS A N 1
ATOM 2488 C CA . LYS A 1 318 ? -7.274 24.546 -12.219 1.00 36.03 318 LYS A CA 1
ATOM 2489 C C . LYS A 1 318 ? -6.286 24.015 -13.306 1.00 36.03 318 LYS A C 1
ATOM 2491 O O . LYS A 1 318 ? -5.527 24.781 -13.872 1.00 36.03 318 LYS A O 1
ATOM 2496 N N . GLY A 1 319 ? -6.501 22.763 -13.774 1.00 28.86 319 GLY A N 1
ATOM 2497 C CA . GLY A 1 319 ? -7.346 22.403 -14.953 1.00 28.86 319 GLY A CA 1
ATOM 2498 C C . GLY A 1 319 ? -6.758 22.129 -16.378 1.00 28.86 319 GLY A C 1
ATOM 2499 O O . GLY A 1 319 ? -6.435 23.070 -17.084 1.00 28.86 319 GLY A O 1
ATOM 2500 N N . MET A 1 320 ? -6.874 20.856 -16.828 1.00 27.42 320 MET A N 1
ATOM 2501 C CA . MET A 1 320 ? -7.114 20.238 -18.181 1.00 27.42 320 MET A CA 1
ATOM 2502 C C . MET A 1 320 ? -6.079 20.143 -19.358 1.00 27.42 320 MET A C 1
ATOM 2504 O O . MET A 1 320 ? -5.777 21.124 -20.023 1.00 27.42 320 MET A O 1
ATOM 2508 N N . SER A 1 321 ? -5.786 18.866 -19.720 1.00 25.38 321 SER A N 1
ATOM 2509 C CA . SER A 1 321 ? -5.729 18.140 -21.034 1.00 25.38 321 SER A CA 1
ATOM 2510 C C . SER A 1 321 ? -4.737 18.491 -22.172 1.00 25.38 321 SER A C 1
ATOM 2512 O O . SER A 1 321 ? -4.812 19.571 -22.744 1.00 25.38 321 SER A O 1
ATOM 2514 N N . TYR A 1 322 ? -3.923 17.500 -22.609 1.00 29.03 322 TYR A N 1
ATOM 2515 C CA . TYR A 1 322 ? -3.867 16.854 -23.960 1.00 29.03 322 TYR A CA 1
ATOM 2516 C C . TYR A 1 322 ? -2.577 16.009 -24.134 1.00 29.03 322 TYR A C 1
ATOM 2518 O O . TYR A 1 322 ? -1.485 16.503 -23.884 1.00 29.03 322 TYR A O 1
ATOM 2526 N N . MET A 1 323 ? -2.684 14.749 -24.586 1.00 25.12 323 MET A N 1
ATOM 2527 C CA . MET A 1 323 ? -1.572 13.777 -24.675 1.00 25.12 323 MET A CA 1
ATOM 2528 C C . MET A 1 323 ? -0.608 13.973 -25.862 1.00 25.12 323 MET A C 1
ATOM 2530 O O . MET A 1 323 ? -1.022 14.217 -26.992 1.00 25.12 323 MET A O 1
ATOM 2534 N N . GLY A 1 324 ? 0.679 13.727 -25.593 1.00 27.00 324 GLY A N 1
ATOM 2535 C CA . GLY A 1 324 ? 1.758 13.429 -26.543 1.00 27.00 324 GLY A CA 1
ATOM 2536 C C . GLY A 1 324 ? 2.823 12.571 -25.838 1.00 27.00 324 GLY A C 1
ATOM 2537 O O . GLY A 1 324 ? 2.845 12.548 -24.610 1.00 27.00 324 GLY A O 1
ATOM 2538 N N . ALA A 1 325 ? 3.650 11.837 -26.594 1.00 35.12 325 ALA A N 1
ATOM 2539 C CA . ALA A 1 325 ? 4.579 10.797 -26.115 1.00 35.12 325 ALA A CA 1
ATOM 2540 C C . ALA A 1 325 ? 5.285 11.117 -24.773 1.00 35.12 325 ALA A C 1
ATOM 2542 O O . ALA A 1 325 ? 5.808 12.210 -24.576 1.00 35.12 325 ALA A O 1
ATOM 2543 N N . MET A 1 326 ? 5.300 10.151 -23.848 1.00 45.91 326 MET A N 1
ATOM 2544 C CA . MET A 1 326 ? 5.555 10.344 -22.409 1.00 45.91 326 MET A CA 1
ATOM 2545 C C . MET A 1 326 ? 6.943 10.910 -22.054 1.00 45.91 326 MET A C 1
ATOM 2547 O O . MET A 1 326 ? 7.053 11.705 -21.121 1.00 45.91 326 MET A O 1
ATOM 2551 N N . GLU A 1 327 ? 7.990 10.608 -22.827 1.00 44.00 327 GLU A N 1
ATOM 2552 C CA . GLU A 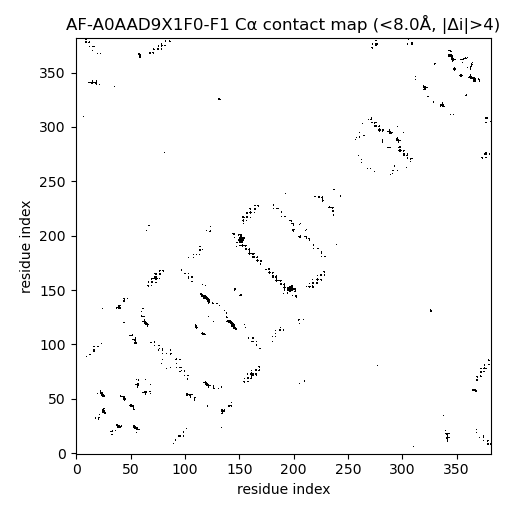1 327 ? 9.313 11.228 -22.638 1.00 44.00 327 GLU A CA 1
ATOM 2553 C C . GLU A 1 327 ? 9.328 12.704 -23.077 1.00 44.00 327 GLU A C 1
ATOM 2555 O O . GLU A 1 327 ? 9.897 13.568 -22.404 1.00 44.00 327 GLU A O 1
ATOM 2560 N N . THR A 1 328 ? 8.630 13.008 -24.174 1.00 46.38 328 THR A N 1
ATOM 2561 C CA . THR A 1 328 ? 8.381 14.376 -24.641 1.00 46.38 328 THR A CA 1
ATOM 2562 C C . THR A 1 328 ? 7.497 15.132 -23.651 1.00 46.38 328 THR A C 1
ATOM 2564 O O . THR A 1 328 ? 7.708 16.322 -23.430 1.00 46.38 328 THR A O 1
ATOM 2567 N N . TRP A 1 329 ? 6.546 14.443 -23.007 1.00 51.66 329 TRP A N 1
ATOM 2568 C CA . TRP A 1 329 ? 5.690 15.037 -21.985 1.00 51.66 329 TRP A CA 1
ATOM 2569 C C . TRP A 1 329 ? 6.429 15.322 -20.687 1.00 51.66 329 TRP A C 1
ATOM 2571 O O . TRP A 1 329 ? 6.223 16.378 -20.101 1.00 51.66 329 TRP A O 1
ATOM 2581 N N . PHE A 1 330 ? 7.319 14.431 -20.241 1.00 56.66 330 PHE A N 1
ATOM 2582 C CA . PHE A 1 330 ? 8.024 14.630 -18.978 1.00 56.66 330 PHE A CA 1
ATOM 2583 C C . PHE A 1 330 ? 8.806 15.949 -18.954 1.00 56.66 330 PHE A C 1
ATOM 2585 O O . PHE A 1 330 ? 8.793 16.654 -17.948 1.00 56.66 330 PHE A O 1
ATOM 2592 N N . LYS A 1 331 ? 9.445 16.293 -20.078 1.00 62.47 331 LYS A N 1
ATOM 2593 C CA . LYS A 1 331 ? 10.223 17.530 -20.258 1.00 62.47 331 LYS A CA 1
ATOM 2594 C C . LYS A 1 331 ? 9.361 18.735 -20.654 1.00 62.47 331 LYS A C 1
ATOM 2596 O O . LYS A 1 331 ? 9.889 19.835 -20.790 1.00 62.47 331 LYS A O 1
ATOM 2601 N N . LYS A 1 332 ? 8.058 18.541 -20.879 1.00 64.50 332 LYS A N 1
ATOM 2602 C CA . LYS A 1 332 ? 7.145 19.613 -21.268 1.00 64.50 332 LYS A CA 1
ATOM 2603 C C . LYS A 1 332 ? 6.778 20.448 -20.048 1.00 64.50 332 LYS A C 1
ATOM 2605 O O . LYS A 1 332 ? 6.286 19.909 -19.052 1.00 64.50 332 LYS A O 1
ATOM 2610 N N . ASP A 1 333 ? 6.951 21.757 -20.181 1.00 77.31 333 ASP A N 1
ATOM 2611 C CA . ASP A 1 333 ? 6.441 22.760 -19.247 1.00 77.31 333 ASP A CA 1
ATOM 2612 C C . ASP A 1 333 ? 4.926 22.943 -19.451 1.00 77.31 333 ASP A C 1
ATOM 2614 O O . ASP A 1 333 ? 4.444 23.878 -20.089 1.00 77.31 333 ASP A O 1
ATOM 2618 N N . ALA A 1 334 ? 4.173 21.920 -19.050 1.00 71.25 334 ALA A N 1
ATOM 2619 C CA . ALA A 1 334 ? 2.718 21.880 -19.075 1.00 71.25 334 ALA A CA 1
ATOM 2620 C C . ALA A 1 334 ? 2.206 20.942 -17.966 1.00 71.25 334 ALA A C 1
ATOM 2622 O O . ALA A 1 334 ? 2.921 19.992 -17.615 1.00 71.25 334 ALA A O 1
ATOM 2623 N N . PRO A 1 335 ? 0.970 21.141 -17.460 1.00 76.12 335 PRO A N 1
ATOM 2624 C CA . PRO A 1 335 ? 0.341 20.238 -16.490 1.00 76.12 335 PRO A CA 1
ATOM 2625 C C . PRO A 1 335 ? 0.304 18.779 -16.968 1.00 76.12 335 PRO A C 1
ATOM 2627 O O . PRO A 1 335 ? 0.396 18.515 -18.159 1.00 76.12 335 PRO A O 1
ATOM 2630 N N . ASN A 1 336 ? 0.145 17.799 -16.0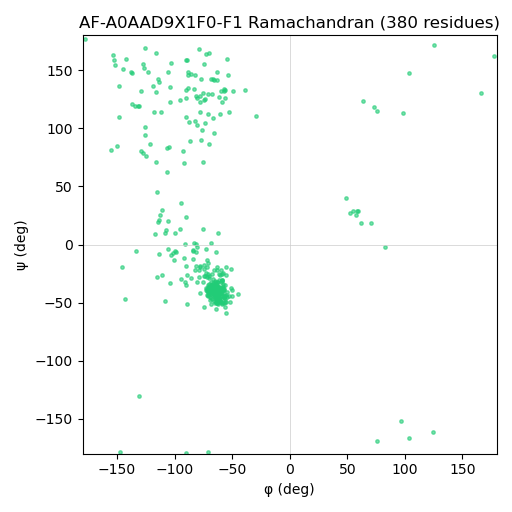75 1.00 75.19 336 ASN A N 1
ATOM 2631 C CA . ASN A 1 336 ? -0.024 16.395 -16.486 1.00 75.19 336 ASN A CA 1
ATOM 2632 C C . ASN A 1 336 ? -1.311 16.188 -17.318 1.00 75.19 336 ASN A C 1
ATOM 2634 O O . ASN A 1 336 ? -2.298 16.896 -17.104 1.00 75.19 336 ASN A O 1
ATOM 2638 N N . PRO A 1 337 ? -1.334 15.228 -18.270 1.00 72.62 337 PRO A N 1
ATOM 2639 C CA . PRO A 1 337 ? -2.469 15.065 -19.179 1.00 72.62 337 PRO A CA 1
ATOM 2640 C C . PRO A 1 337 ? -3.709 14.529 -18.453 1.00 72.62 337 PRO A C 1
ATOM 2642 O O . PRO A 1 337 ? -4.828 14.856 -18.842 1.00 72.62 337 PRO A O 1
ATOM 2645 N N . ASN A 1 338 ? -3.495 13.760 -17.381 1.00 81.56 338 ASN A N 1
ATOM 2646 C CA . ASN A 1 338 ? -4.517 13.268 -16.469 1.00 81.56 338 ASN A CA 1
ATOM 2647 C C . ASN A 1 338 ? -4.312 13.902 -15.092 1.00 81.56 338 ASN A C 1
ATOM 2649 O O . ASN A 1 338 ? -3.177 14.065 -14.636 1.00 81.56 338 ASN A O 1
ATOM 2653 N N . VAL A 1 339 ? -5.416 14.222 -14.420 1.00 82.00 339 VAL A N 1
ATOM 2654 C CA . VAL A 1 339 ? -5.398 14.615 -13.009 1.00 82.00 339 VAL A CA 1
ATOM 2655 C C . VAL A 1 339 ? -5.328 13.346 -12.163 1.00 82.00 339 VAL A C 1
ATOM 2657 O O . VAL A 1 339 ? -6.150 12.444 -12.327 1.00 82.00 339 VAL A O 1
ATOM 2660 N N . LEU A 1 340 ? -4.340 13.278 -11.271 1.00 82.88 340 LEU A N 1
ATOM 2661 C CA . LEU A 1 340 ? -4.170 12.175 -10.331 1.00 82.88 340 LEU A CA 1
ATOM 2662 C C . LEU A 1 340 ? -4.880 12.515 -9.017 1.00 82.88 340 LEU A C 1
ATOM 2664 O O . LEU A 1 340 ? -4.274 13.017 -8.070 1.00 82.88 340 LEU A O 1
ATOM 2668 N N . ASP A 1 341 ? -6.198 12.318 -8.994 1.00 83.00 341 ASP A N 1
ATOM 2669 C CA . ASP A 1 341 ? -7.018 12.635 -7.825 1.00 83.00 341 ASP A CA 1
ATOM 2670 C C . ASP A 1 341 ? -6.535 11.889 -6.573 1.00 83.00 341 ASP A C 1
ATOM 2672 O O . ASP A 1 341 ? -6.299 10.684 -6.600 1.00 83.00 341 ASP A O 1
ATOM 2676 N N . GLY A 1 342 ? -6.402 12.629 -5.468 1.00 82.56 342 GLY A N 1
ATOM 2677 C CA . GLY A 1 342 ? -6.036 12.086 -4.158 1.00 82.56 342 GLY A CA 1
ATOM 2678 C C . GLY A 1 342 ? -4.547 11.871 -3.922 1.00 82.56 342 GLY A C 1
ATOM 2679 O O . GLY A 1 342 ? -4.180 11.481 -2.814 1.00 82.56 342 GLY A O 1
ATOM 2680 N N . ALA A 1 343 ? -3.701 12.137 -4.920 1.00 82.50 343 ALA A N 1
ATOM 2681 C CA . ALA A 1 343 ? -2.258 12.125 -4.741 1.00 82.50 343 ALA A CA 1
ATOM 2682 C C . ALA A 1 343 ? -1.829 13.140 -3.674 1.00 82.50 343 ALA A C 1
ATOM 2684 O O . ALA A 1 343 ? -2.221 14.306 -3.713 1.00 82.50 343 ALA A O 1
ATOM 2685 N N . ILE A 1 344 ? -0.985 12.688 -2.748 1.00 77.56 344 ILE A N 1
ATOM 2686 C CA . ILE A 1 344 ? -0.269 13.543 -1.802 1.00 77.56 344 ILE A CA 1
ATOM 2687 C C . ILE A 1 344 ? 1.203 13.479 -2.185 1.00 77.56 344 ILE A C 1
ATOM 2689 O O . ILE A 1 344 ? 1.819 12.418 -2.089 1.00 77.56 344 ILE A O 1
ATOM 2693 N N . VAL A 1 345 ? 1.734 14.613 -2.629 1.00 80.00 345 VAL A N 1
ATOM 2694 C CA . VAL A 1 345 ? 3.140 14.770 -3.013 1.00 80.00 345 VAL A CA 1
ATOM 2695 C C . VAL A 1 345 ? 4.042 14.925 -1.780 1.00 80.00 345 VAL A C 1
ATOM 2697 O O . VAL A 1 345 ? 3.545 15.135 -0.667 1.00 80.00 345 VAL A O 1
ATOM 2700 N N . GLY A 1 346 ? 5.364 14.840 -1.957 1.00 71.56 346 GLY A N 1
ATOM 2701 C CA . GLY A 1 346 ? 6.345 15.033 -0.877 1.00 71.56 346 GLY A CA 1
ATOM 2702 C C . GLY A 1 346 ? 6.114 16.324 -0.074 1.00 71.56 346 GLY A C 1
ATOM 2703 O O . GLY A 1 346 ? 6.053 16.299 1.166 1.00 71.56 346 GLY A O 1
ATOM 2704 N N . GLY A 1 347 ? 5.854 17.418 -0.794 1.00 70.69 347 GLY A N 1
ATOM 2705 C CA . GLY A 1 347 ? 5.511 18.724 -0.239 1.00 70.69 347 GLY A CA 1
ATOM 2706 C C . GLY A 1 347 ? 6.676 19.719 -0.279 1.00 70.69 347 GLY A C 1
ATOM 2707 O O . GLY A 1 347 ? 7.644 19.501 -1.006 1.00 70.69 347 GLY A O 1
ATOM 2708 N N . PRO A 1 348 ? 6.567 20.842 0.446 1.00 67.50 348 PRO A N 1
ATOM 2709 C CA . PRO A 1 348 ? 7.570 21.901 0.419 1.00 67.50 348 PRO A CA 1
ATOM 2710 C C . PRO A 1 348 ? 8.889 21.503 1.097 1.00 67.50 348 PRO A C 1
ATOM 2712 O O . PRO A 1 348 ? 8.963 20.532 1.852 1.00 67.50 348 PRO A O 1
ATOM 2715 N N . ASP A 1 349 ? 9.936 22.284 0.831 1.00 76.12 349 ASP A N 1
ATOM 2716 C CA . ASP A 1 349 ? 11.211 22.209 1.541 1.00 76.12 349 ASP A CA 1
ATOM 2717 C C . ASP A 1 349 ? 11.122 22.742 2.987 1.00 76.12 349 ASP A C 1
ATOM 2719 O O . ASP A 1 349 ? 10.070 23.155 3.475 1.00 76.12 349 ASP A O 1
ATOM 2723 N N . GLY A 1 350 ? 12.254 22.737 3.699 1.00 69.44 350 GLY A N 1
ATOM 2724 C CA . GLY A 1 350 ? 12.332 23.182 5.095 1.00 69.44 350 GLY A CA 1
ATOM 2725 C C . GLY A 1 350 ? 12.029 24.669 5.338 1.00 69.44 350 GLY A C 1
ATOM 2726 O O . GLY A 1 350 ? 11.970 25.065 6.498 1.00 69.44 350 GLY A O 1
ATOM 2727 N N . ASN A 1 351 ? 11.845 25.476 4.287 1.00 77.38 351 ASN A N 1
ATOM 2728 C CA . ASN A 1 351 ? 11.478 26.892 4.357 1.00 77.38 351 ASN A CA 1
ATOM 2729 C C . ASN A 1 351 ? 10.068 27.154 3.793 1.00 77.38 351 ASN A C 1
ATOM 2731 O O . ASN A 1 351 ? 9.777 28.279 3.386 1.00 77.38 351 ASN A O 1
ATOM 2735 N N . ASP A 1 352 ? 9.217 26.125 3.729 1.00 70.62 352 ASP A N 1
ATOM 2736 C CA . ASP A 1 352 ? 7.880 26.171 3.124 1.00 70.62 352 ASP A CA 1
ATOM 2737 C C . ASP A 1 352 ? 7.890 26.509 1.611 1.00 70.62 352 ASP A C 1
ATOM 2739 O O . ASP A 1 352 ? 6.867 26.885 1.035 1.00 70.62 352 ASP A O 1
ATOM 2743 N N . GLY A 1 353 ? 9.036 26.356 0.935 1.00 68.06 353 GLY A N 1
ATOM 2744 C CA . GLY A 1 353 ? 9.171 26.563 -0.505 1.00 68.06 353 GLY A CA 1
ATOM 2745 C C . GLY A 1 353 ? 8.711 25.344 -1.306 1.00 68.06 353 GLY A C 1
ATOM 2746 O O . GLY A 1 353 ? 9.191 24.234 -1.084 1.00 68.06 353 GLY A O 1
ATOM 2747 N N . TYR A 1 354 ? 7.815 25.539 -2.277 1.00 75.06 354 TYR A N 1
ATOM 2748 C CA . TYR A 1 354 ? 7.348 24.480 -3.177 1.00 75.06 354 TYR A CA 1
ATOM 2749 C C . TYR A 1 354 ? 7.456 24.903 -4.641 1.00 75.06 354 TYR A C 1
ATOM 2751 O O . TYR A 1 354 ? 6.996 25.983 -5.019 1.00 75.06 354 TYR A O 1
ATOM 2759 N N . ALA A 1 355 ? 8.029 24.030 -5.468 1.00 77.44 355 ALA A N 1
ATOM 2760 C CA . ALA A 1 355 ? 8.051 24.180 -6.915 1.00 77.44 355 ALA A CA 1
ATOM 2761 C C . ALA A 1 355 ? 7.297 23.016 -7.565 1.00 77.44 355 ALA A C 1
ATOM 2763 O O . ALA A 1 355 ? 7.756 21.873 -7.510 1.00 77.44 355 ALA A O 1
ATOM 2764 N N . ASP A 1 356 ? 6.171 23.321 -8.219 1.00 78.38 356 ASP A N 1
ATOM 2765 C CA . ASP A 1 356 ? 5.419 22.350 -9.019 1.00 78.38 356 ASP A CA 1
ATOM 2766 C C . ASP A 1 356 ? 6.213 22.002 -10.284 1.00 78.38 356 ASP A C 1
ATOM 2768 O O . ASP A 1 356 ? 6.112 22.648 -11.327 1.00 78.38 356 ASP A O 1
ATOM 2772 N N . SER A 1 357 ? 7.098 21.019 -10.150 1.00 80.06 357 SER A N 1
ATOM 2773 C CA . SER A 1 357 ? 7.971 20.556 -11.215 1.00 80.06 357 SER A CA 1
ATOM 2774 C C . SER A 1 357 ? 8.022 19.041 -11.223 1.00 80.06 357 SER A C 1
ATOM 2776 O O . SER A 1 357 ? 8.476 18.406 -10.273 1.00 80.06 357 SER A O 1
ATOM 2778 N N . ARG A 1 358 ? 7.634 18.456 -12.358 1.00 81.94 358 ARG A N 1
ATOM 2779 C CA . ARG A 1 358 ? 7.643 17.004 -12.580 1.00 81.94 358 ARG A CA 1
ATOM 2780 C C . ARG A 1 358 ? 9.032 16.375 -12.411 1.00 81.94 358 ARG A C 1
ATOM 2782 O O . ARG A 1 358 ? 9.128 15.190 -12.117 1.00 81.94 358 ARG A O 1
ATOM 2789 N N . SER A 1 359 ? 10.107 17.142 -12.610 1.00 82.62 359 SER A N 1
ATOM 2790 C CA . SER A 1 359 ? 11.479 16.659 -12.410 1.00 82.62 359 SER A CA 1
ATOM 2791 C C . SER A 1 359 ? 11.958 16.738 -10.960 1.00 82.62 359 SER A C 1
ATOM 2793 O O . SER A 1 359 ? 12.999 16.169 -10.649 1.00 82.62 359 SER A O 1
ATOM 2795 N N . ASN A 1 360 ? 11.234 17.442 -10.087 1.00 82.75 360 ASN A N 1
ATOM 2796 C CA . ASN A 1 360 ? 11.550 17.570 -8.668 1.00 82.75 360 ASN A CA 1
ATOM 2797 C C . ASN A 1 360 ? 10.839 16.471 -7.868 1.00 82.75 360 ASN A C 1
ATOM 2799 O O . ASN A 1 360 ? 9.876 16.734 -7.147 1.00 82.75 360 ASN A O 1
ATOM 2803 N N . PHE A 1 361 ? 11.291 15.226 -8.028 1.00 83.00 361 PHE A N 1
ATOM 2804 C CA . PHE A 1 361 ? 10.662 14.070 -7.385 1.00 83.00 361 PHE A CA 1
ATOM 2805 C C . PHE A 1 361 ? 10.643 14.199 -5.852 1.00 83.00 361 PHE A C 1
ATOM 2807 O O . PHE A 1 361 ? 9.653 13.838 -5.227 1.00 83.00 361 PHE A O 1
ATOM 2814 N N . GLN A 1 362 ? 11.639 14.856 -5.245 1.00 78.81 362 GLN A N 1
ATOM 2815 C CA . GLN A 1 362 ? 11.683 15.094 -3.797 1.00 78.81 362 GLN A CA 1
ATOM 2816 C C . GLN A 1 362 ? 10.447 15.834 -3.262 1.00 78.81 362 GLN A C 1
ATOM 2818 O O . GLN A 1 362 ? 10.018 15.576 -2.139 1.00 78.81 362 GLN A O 1
ATOM 2823 N N . GLN A 1 363 ? 9.882 16.758 -4.046 1.00 74.81 363 GLN A N 1
ATOM 2824 C CA . GLN A 1 363 ? 8.706 17.536 -3.645 1.00 74.81 363 GLN A CA 1
ATOM 2825 C C . GLN A 1 363 ? 7.416 17.062 -4.315 1.00 74.81 363 GLN A C 1
ATOM 2827 O O . GLN A 1 363 ? 6.350 17.165 -3.709 1.00 74.81 363 GLN A O 1
ATOM 2832 N N . ALA A 1 364 ? 7.495 16.582 -5.558 1.00 75.62 364 ALA A N 1
ATOM 2833 C CA . ALA A 1 364 ? 6.343 16.349 -6.425 1.00 75.62 364 ALA A CA 1
ATOM 2834 C C . ALA A 1 364 ? 5.928 14.873 -6.548 1.00 75.62 364 ALA A C 1
ATOM 2836 O O . ALA A 1 364 ? 4.871 14.603 -7.112 1.00 75.62 364 ALA A O 1
ATOM 2837 N N . GLU A 1 365 ? 6.719 13.922 -6.042 1.00 81.75 365 GLU A N 1
ATOM 2838 C CA . GLU A 1 365 ? 6.406 12.494 -6.149 1.00 81.75 365 GLU A CA 1
ATOM 2839 C C . GLU A 1 365 ? 5.337 12.071 -5.130 1.00 81.75 365 GLU A C 1
ATOM 2841 O O . GLU A 1 365 ? 5.517 12.262 -3.921 1.00 81.75 365 GLU A O 1
ATOM 2846 N N . PRO A 1 366 ? 4.207 11.502 -5.584 1.00 86.19 366 PRO A N 1
ATOM 2847 C CA . PRO A 1 366 ? 3.290 10.793 -4.714 1.00 86.19 366 PRO A CA 1
ATOM 2848 C C . PRO A 1 366 ? 3.681 9.315 -4.607 1.00 86.19 366 PRO A C 1
ATOM 2850 O O . PRO A 1 366 ? 4.167 8.709 -5.558 1.00 86.19 366 PRO A O 1
ATOM 2853 N N . ALA A 1 367 ? 3.401 8.719 -3.452 1.00 85.56 367 ALA A N 1
ATOM 2854 C CA . ALA A 1 367 ? 3.637 7.302 -3.204 1.00 85.56 367 ALA A CA 1
ATOM 2855 C C . ALA A 1 367 ? 2.463 6.686 -2.442 1.00 85.56 367 ALA A C 1
ATOM 2857 O O . ALA A 1 367 ? 1.831 7.341 -1.601 1.00 85.56 367 ALA A O 1
ATOM 2858 N N . THR A 1 368 ? 2.191 5.405 -2.697 1.00 88.75 368 THR A N 1
ATOM 2859 C CA . THR A 1 368 ? 1.137 4.646 -1.998 1.00 88.75 368 THR A CA 1
ATOM 2860 C C . THR A 1 368 ? 1.288 4.695 -0.470 1.00 88.75 368 THR A C 1
ATOM 2862 O O . THR A 1 368 ? 0.303 4.937 0.241 1.00 88.75 368 THR A O 1
ATOM 2865 N N . VAL A 1 369 ? 2.527 4.595 0.025 1.00 86.50 369 VAL A N 1
ATOM 2866 C CA . VAL A 1 369 ? 2.893 4.679 1.453 1.00 86.50 369 VAL A CA 1
ATOM 2867 C C . VAL A 1 369 ? 2.591 6.036 2.080 1.00 86.50 369 VAL A C 1
ATOM 2869 O O . VAL A 1 369 ? 2.235 6.142 3.263 1.00 86.50 369 VAL A O 1
ATOM 2872 N N . THR A 1 370 ? 2.700 7.106 1.293 1.00 77.94 370 THR A N 1
ATOM 2873 C CA . THR A 1 370 ? 2.480 8.465 1.783 1.00 77.94 370 THR A CA 1
ATOM 2874 C C . THR A 1 370 ? 1.011 8.662 2.113 1.00 77.94 370 THR A C 1
ATOM 2876 O O . THR A 1 370 ? 0.710 9.227 3.166 1.00 77.94 370 THR A O 1
ATOM 2879 N N . ILE A 1 371 ? 0.106 8.127 1.294 1.00 82.88 371 ILE A N 1
ATOM 2880 C CA . ILE A 1 371 ? -1.339 8.378 1.376 1.00 82.88 371 ILE A CA 1
ATOM 2881 C C . ILE A 1 371 ? -2.042 7.441 2.366 1.00 82.88 371 ILE A C 1
ATOM 2883 O O . ILE A 1 371 ? -3.004 7.861 3.011 1.00 82.88 371 ILE A O 1
ATOM 2887 N N . ALA A 1 372 ? -1.534 6.223 2.576 1.00 83.88 372 ALA A N 1
ATOM 2888 C CA . ALA A 1 372 ? -2.250 5.170 3.315 1.00 83.88 372 ALA A CA 1
ATOM 2889 C C . ALA A 1 372 ? -2.749 5.599 4.699 1.00 83.88 372 ALA A C 1
ATOM 2891 O O . ALA A 1 372 ? -3.913 5.368 5.025 1.00 83.88 372 ALA A O 1
ATOM 2892 N N . PRO A 1 373 ? -1.941 6.297 5.510 1.00 78.88 373 PRO A N 1
ATOM 2893 C CA . PRO A 1 373 ? -2.380 6.698 6.841 1.00 78.88 373 PRO A CA 1
ATOM 2894 C C . PRO A 1 373 ? -3.258 7.958 6.824 1.00 78.88 373 PRO A C 1
ATOM 2896 O O . PRO A 1 373 ? -3.968 8.221 7.793 1.00 78.88 373 PRO A O 1
ATOM 2899 N N . PHE A 1 374 ? -3.219 8.752 5.746 1.00 80.56 374 PHE A N 1
ATOM 2900 C CA . PHE A 1 374 ? -4.086 9.922 5.603 1.00 80.56 374 PHE A CA 1
ATOM 2901 C C . PHE A 1 374 ? -5.534 9.535 5.324 1.00 80.56 374 PHE A C 1
ATOM 2903 O O . PHE A 1 374 ? -6.422 10.291 5.698 1.00 80.56 374 PHE A O 1
ATOM 2910 N N . VAL A 1 375 ? -5.798 8.354 4.756 1.00 86.69 375 VAL A N 1
ATOM 2911 C CA . VAL A 1 375 ? -7.170 7.846 4.590 1.00 86.69 375 VAL A CA 1
ATOM 2912 C C . VAL A 1 375 ? -7.910 7.841 5.931 1.00 86.69 375 VAL A C 1
ATOM 2914 O O . VAL A 1 375 ? -9.027 8.345 6.014 1.00 86.69 375 VAL A O 1
ATOM 2917 N N . GLY A 1 376 ? -7.269 7.364 7.004 1.00 85.19 376 GLY A N 1
ATOM 2918 C CA . GLY A 1 376 ? -7.853 7.397 8.346 1.00 85.19 376 GLY A CA 1
ATOM 2919 C C . GLY A 1 376 ? -8.039 8.813 8.892 1.00 85.19 376 GLY A C 1
ATOM 2920 O O . GLY A 1 376 ? -9.072 9.117 9.485 1.00 85.19 376 GLY A O 1
ATOM 2921 N N . VAL A 1 377 ? -7.076 9.707 8.648 1.00 80.88 377 VAL A N 1
ATOM 2922 C CA . VAL A 1 377 ? -7.179 11.121 9.049 1.00 80.88 377 VAL A CA 1
ATOM 2923 C C . VAL A 1 377 ? -8.359 11.798 8.349 1.00 80.88 377 VAL A C 1
ATOM 2925 O O . VAL A 1 377 ? -9.178 12.424 9.016 1.00 80.88 377 VAL A O 1
ATOM 2928 N N . PHE A 1 378 ? -8.492 11.632 7.033 1.00 85.69 378 PHE A N 1
ATOM 2929 C CA . PHE A 1 378 ? -9.589 12.209 6.262 1.00 85.69 378 PHE A CA 1
ATOM 2930 C C . PHE A 1 378 ? -10.935 11.606 6.653 1.00 85.69 378 PHE A C 1
ATOM 2932 O O . PHE A 1 378 ? -11.887 12.354 6.824 1.00 85.69 378 PHE A O 1
ATOM 2939 N N . ALA A 1 379 ? -11.008 10.294 6.898 1.00 89.50 379 ALA A N 1
ATOM 2940 C CA . ALA A 1 379 ? -12.215 9.666 7.428 1.00 89.50 379 ALA A CA 1
ATOM 2941 C C . ALA A 1 379 ? -12.604 10.231 8.801 1.00 89.50 379 ALA A C 1
ATOM 2943 O O . ALA A 1 379 ? -13.772 10.496 9.040 1.00 89.50 379 ALA A O 1
ATOM 2944 N N . SER A 1 380 ? -11.641 10.467 9.694 1.00 87.75 380 SER A N 1
ATOM 2945 C CA . SER A 1 380 ? -11.900 11.070 11.008 1.00 87.75 380 SER A CA 1
ATOM 2946 C C . SER A 1 380 ? -12.443 12.503 10.923 1.00 87.75 380 SER A C 1
ATOM 2948 O O . SER A 1 380 ? -13.230 12.920 11.772 1.00 87.75 380 SER A O 1
ATOM 2950 N N . LEU A 1 381 ? -11.984 13.272 9.931 1.00 83.50 381 LEU A N 1
ATOM 2951 C CA . LEU A 1 381 ? -12.320 14.689 9.762 1.00 83.50 381 LEU A CA 1
ATOM 2952 C C . LEU A 1 381 ? -13.569 14.933 8.899 1.00 83.50 381 LEU A C 1
ATOM 2954 O O . LEU A 1 381 ? -14.121 16.034 8.956 1.00 83.50 381 LEU A O 1
ATOM 2958 N N . ALA A 1 382 ? -13.984 13.946 8.102 1.00 84.25 382 ALA A N 1
ATOM 2959 C CA . ALA A 1 382 ? -15.151 13.998 7.223 1.00 84.25 382 ALA A CA 1
ATOM 2960 C C . ALA A 1 382 ? -16.453 13.747 7.985 1.00 84.25 382 ALA A C 1
ATOM 2962 O O . ALA A 1 382 ? -17.437 14.469 7.682 1.00 84.25 382 ALA A O 1
#

Organism: NCBI:txid168575

InterPro domains:
  IPR001701 Glycoside hydrolase family 9 [PF00759] (9-234)
  IPR001701 Glycoside hydrolase family 9 [PF00759] (250-377)
  IPR008928 Six-hairpin glycosidase superfamily [SSF48208] (8-381)
  IPR012341 Six-hairpin glycosidase-like superfamily [G3DSA:1.50.10.10] (5-382)

Sequence (382 aa):
MNQVVSVDYGTVLTKSLLYYEAQRSGNLPRNQRVQWRANSGLKDCSDAQVDLVGGYYDTGDNVKFGFPMAFTITMLSWSTIEFRSQLEAKKELSNALDAIKWGTDYFIKAHPQPDVLYSEVGDGDSDHACRQRPEDMTTPRATFKVDDRNPGSDLAAETAAALATASVAFRPSDAKYADELVAHAKQLFDFARNHNGLHQNSIPVAGKFYSSSGYEDELLWAAAWLERATNNKTCWLRNLSWKANLRVQEQHKSQAEQFICSCIQKGNNNFRKTAAVRSKYLADAKASLQCPGGAVQPSDLINLARSQADYVLGQYPKGMSYMGAMETWFKKDAPNPNVLDGAIVGGPDGNDGYADSRSNFQQAEPATVTIAPFVGVFASLA

Foldseek 3Di:
DPPPPDDDLLQLLVLQLLLLLVFKAACRDPPRPPVVAHHFCPCFCVVVVFPLTFAGQWWLWRKHAQLLSLLLLLLLLVLCLLLVVLCVVSVNSVSSLVSSCRHLVNQLSQCPDLFKGWGMWAQCVQRVVDNDRRRPDPTHGDIFMAGLVQHALQSLLSNLSSLLSSLSSCCVPPNPSSVVSLVSSVSSLCNSQVRDDHNCSSVVSSCVPDGDPGNVVSQVSSLVSSCVSVVPVPPRQVPRPPPPDPPVVVVVVVVVLQVVLVCLVVVDLPDAFVLLVVLSVCVVVVHWRQHPVGTHHSVSSLVSNVVNVCQQVDDDDDDAADDDDRVVVLPDPDDDRDDSGSFGALAADPVNDDDPHSVPNNGGMGTSSVSSRVSSSSSSVD

Secondary structure (DSSP, 8-state):
--------HHHHHHHHHHHHHHHB-BS--TT-S-TT---B-TTTTTTTT-----SB--SSS--EEHHHHHHHHHHHHHHHHHTHHHHHHTT-HHHHHHHHHHHHHHHHHH-SBTTEEEEEES-HHHHHHS---GGG--S---EEEEESSS--HHHHHHHHHHHHHHHHHHTTT-HHHHHHHHHHHHHHHHHHHHS---HHHH-HHHHTTS--S-SHHHHHHHHHHHHHHHT-TTTTTTT-TT-S-THHHHHHHHHHHHHHHHHHHHT-S---SHHHHHHHHHHHTT--EEETTEEEPHHHHHHHHHHHHHHHT------------HHHHHTSSS--SS--TT--B----TTS-----TT-HHHH-B-HHHHHHHHHHHHHH-

Mean predicted aligned error: 9.16 Å

pLDDT: mean 80.98, std 18.81, range [25.12, 98.94]

Radius of gyration: 20.95 Å; Cα contacts (8 Å, |Δi|>4): 627; chains: 1; bounding box: 42×61×57 Å

Solvent-accessible surface area (backbone atoms only — not comparable to full-atom values): 20632 Å² total; per-residue (Å²): 133,84,78,79,77,79,81,61,29,54,62,50,33,56,25,40,51,45,30,52,60,68,30,53,36,8,82,70,60,96,81,59,80,57,73,91,64,66,58,16,53,83,62,34,30,65,88,74,79,43,71,54,52,37,25,50,28,40,47,94,59,73,34,30,51,36,54,58,48,19,49,19,33,25,33,37,17,47,23,47,55,80,27,38,70,43,22,50,75,69,70,40,42,66,56,54,49,52,55,39,45,44,44,50,58,28,48,54,50,28,43,82,45,64,52,34,40,53,37,31,38,32,41,64,69,60,44,73,72,51,69,60,58,62,66,67,61,80,63,74,53,49,72,43,57,31,30,78,89,33,23,21,11,25,44,31,6,32,39,13,18,15,27,10,29,34,16,54,52,30,42,88,82,38,52,68,60,15,51,53,28,41,53,54,16,52,34,23,36,50,34,18,71,74,29,76,38,52,37,31,82,47,37,58,76,52,32,77,79,64,60,75,94,68,34,67,64,30,45,54,49,19,25,53,28,43,23,68,54,66,73,44,90,66,58,55,67,67,71,42,88,83,56,88,48,70,62,57,62,53,46,52,51,47,48,54,50,52,50,55,39,51,36,71,76,61,76,52,93,84,69,84,54,68,42,42,60,50,17,52,53,25,54,77,65,74,45,67,47,85,33,102,91,47,77,43,45,34,68,56,30,42,52,51,39,47,56,46,51,55,62,75,60,62,90,77,88,86,89,87,67,71,88,64,62,57,64,66,44,62,77,40,98,62,80,67,55,65,84,72,49,43,63,47,47,60,43,53,51,100,82,73,51,73,68,100,35,86,83,40,49,80,32,53,43,35,36,52,56,68,41,20,45,44,49,27,47,26,30,70,69,78

Nearest PDB structures (foldseek):
  1ks8-assembly1_A  TM=8.659E-01  e=2.035E-28  Nasutitermes takasagoensis
  3wc3-assembly1_A  TM=8.535E-01  e=1.695E-26  Eisenia fetida
  8ihw-assembly1_A  TM=8.532E-01  e=2.860E-26  Eisenia fetida
  8ihy-assembly1_A  TM=8.515E-01  e=2.150E-26  Eisenia fetida
  8ihx-assembly1_A  TM=8.492E-01  e=2.480E-26  Eisenia fetida